Protein AF-0000000078071079 (afdb_homodimer)

Organism: Fusarium culmorum (NCBI:txid5516)

Structure (mmCIF, N/CA/C/O backbone):
data_AF-0000000078071079-model_v1
#
loop_
_entity.id
_entity.type
_entity.pdbx_description
1 polymer 'Transcription factor domain-containing protein'
#
loop_
_atom_site.group_PDB
_atom_site.id
_atom_site.type_symbol
_atom_site.label_atom_id
_atom_site.label_alt_id
_atom_site.label_comp_id
_atom_site.label_asym_id
_atom_site.label_entity_id
_atom_site.label_seq_id
_atom_site.pdbx_PDB_ins_code
_atom_site.Cartn_x
_atom_site.Cartn_y
_atom_site.Cartn_z
_atom_site.occupancy
_atom_site.B_iso_or_equiv
_atom_site.auth_seq_id
_atom_site.auth_comp_id
_atom_site.auth_asym_id
_atom_site.auth_atom_id
_atom_site.pdbx_PDB_model_num
ATOM 1 N N . MET A 1 1 ? 6.66 19.031 -15.164 1 82.81 1 MET A N 1
ATOM 2 C CA . MET A 1 1 ? 5.203 19.094 -15.18 1 82.81 1 MET A CA 1
ATOM 3 C C . MET A 1 1 ? 4.633 18.906 -13.781 1 82.81 1 MET A C 1
ATOM 5 O O . MET A 1 1 ? 3.725 19.625 -13.367 1 82.81 1 MET A O 1
ATOM 9 N N . ALA A 1 2 ? 5.121 17.953 -13 1 83.56 2 ALA A N 1
ATOM 10 C CA . ALA A 1 2 ? 4.602 17.734 -11.656 1 83.56 2 ALA A CA 1
ATOM 11 C C . ALA A 1 2 ? 4.949 18.891 -10.727 1 83.56 2 ALA A C 1
ATOM 13 O O . ALA A 1 2 ? 4.152 19.266 -9.859 1 83.56 2 ALA A O 1
ATOM 14 N N . ILE A 1 3 ? 6.102 19.422 -10.945 1 80.12 3 ILE A N 1
ATOM 15 C CA . ILE A 1 3 ? 6.473 20.594 -10.172 1 80.12 3 ILE A CA 1
ATOM 16 C C . ILE A 1 3 ? 5.527 21.75 -10.508 1 80.12 3 ILE A C 1
ATOM 18 O O . ILE A 1 3 ? 5.078 22.469 -9.609 1 80.12 3 ILE A O 1
ATOM 22 N N . LEU A 1 4 ? 5.23 21.875 -11.758 1 81.44 4 LEU A N 1
ATOM 23 C CA . LEU A 1 4 ? 4.312 22.938 -12.18 1 81.44 4 LEU A CA 1
ATOM 24 C C . LEU A 1 4 ? 2.924 22.719 -11.594 1 81.44 4 LEU A C 1
ATOM 26 O O . LEU A 1 4 ? 2.227 23.672 -11.258 1 81.44 4 LEU A O 1
ATOM 30 N N . LEU A 1 5 ? 2.525 21.5 -11.477 1 85.81 5 LEU A N 1
ATOM 31 C CA . LEU A 1 5 ? 1.228 21.156 -10.898 1 85.81 5 LEU A CA 1
ATOM 32 C C . LEU A 1 5 ? 1.121 21.672 -9.461 1 85.81 5 LEU A C 1
ATOM 34 O O . LEU A 1 5 ? 0.093 22.234 -9.078 1 85.81 5 LEU A O 1
ATOM 38 N N . VAL A 1 6 ? 2.195 21.562 -8.68 1 86 6 VAL A N 1
ATOM 39 C CA . VAL A 1 6 ? 2.174 21.922 -7.262 1 86 6 VAL A CA 1
ATOM 40 C C . VAL A 1 6 ? 2.348 23.422 -7.102 1 86 6 VAL A C 1
ATOM 42 O O . VAL A 1 6 ? 1.812 24.016 -6.168 1 86 6 VAL A O 1
ATOM 45 N N . THR A 1 7 ? 3.045 24 -8.055 1 81.62 7 THR A N 1
ATOM 46 C CA . THR A 1 7 ? 3.398 25.406 -7.883 1 81.62 7 THR A CA 1
ATOM 47 C C . THR A 1 7 ? 2.389 26.312 -8.586 1 81.62 7 THR A C 1
ATOM 49 O O . THR A 1 7 ? 2.395 27.531 -8.391 1 81.62 7 THR A O 1
ATOM 52 N N . SER A 1 8 ? 1.51 25.719 -9.375 1 77.19 8 SER A N 1
ATOM 53 C CA . SER A 1 8 ? 0.51 26.516 -10.078 1 77.19 8 SER A CA 1
ATOM 54 C C . SER A 1 8 ? -0.764 26.656 -9.25 1 77.19 8 SER A C 1
ATOM 56 O O . SER A 1 8 ? -1.028 25.844 -8.367 1 77.19 8 SER A O 1
ATOM 58 N N . PRO A 1 9 ? -1.37 27.781 -9.508 1 67.88 9 PRO A N 1
ATOM 59 C CA . PRO A 1 9 ? -2.635 27.953 -8.781 1 67.88 9 PRO A CA 1
ATOM 60 C C . PRO A 1 9 ? -3.598 26.781 -9.008 1 67.88 9 PRO A C 1
ATOM 62 O O . PRO A 1 9 ? -3.715 26.281 -10.133 1 67.88 9 PRO A O 1
ATOM 65 N N . PRO A 1 10 ? -4.043 26.297 -7.922 1 65.44 10 PRO A N 1
ATOM 66 C CA . PRO A 1 10 ? -4.848 25.078 -7.988 1 65.44 10 PRO A CA 1
ATOM 67 C C . PRO A 1 10 ? -6.184 25.281 -8.703 1 65.44 10 PRO A C 1
ATOM 69 O O . PRO A 1 10 ? -6.598 26.438 -8.914 1 65.44 10 PRO A O 1
ATOM 72 N N . ALA A 1 11 ? -6.699 24.156 -9.109 1 64.25 11 ALA A N 1
ATOM 73 C CA . ALA A 1 11 ? -8.031 24.078 -9.695 1 64.25 11 ALA A CA 1
ATOM 74 C C . ALA A 1 11 ? -9.094 24.594 -8.727 1 64.25 11 ALA A C 1
ATOM 76 O O . ALA A 1 11 ? -8.867 24.625 -7.516 1 64.25 11 ALA A O 1
ATOM 77 N N . GLU A 1 12 ? -10.016 25.219 -9.266 1 62.53 12 GLU A N 1
ATOM 78 C CA . GLU A 1 12 ? -11.148 25.703 -8.484 1 62.53 12 GLU A CA 1
ATOM 79 C C . GLU A 1 12 ? -11.891 24.562 -7.816 1 62.53 12 GLU A C 1
ATOM 81 O O . GLU A 1 12 ? -12.062 23.484 -8.414 1 62.53 12 GLU A O 1
ATOM 86 N N . VAL A 1 13 ? -11.836 24.562 -6.508 1 61.31 13 VAL A N 1
ATOM 87 C CA . VAL A 1 13 ? -12.695 23.641 -5.773 1 61.31 13 VAL A CA 1
ATOM 88 C C . VAL A 1 13 ? -14.117 24.188 -5.723 1 61.31 13 VAL A C 1
ATOM 90 O O . VAL A 1 13 ? -14.336 25.344 -5.344 1 61.31 13 VAL A O 1
ATOM 93 N N . MET A 1 14 ? -15.008 23.688 -6.574 1 54 14 MET A N 1
ATOM 94 C CA . MET A 1 14 ? -16.391 24.156 -6.539 1 54 14 MET A CA 1
ATOM 95 C C . MET A 1 14 ? -17.094 23.672 -5.273 1 54 14 MET A C 1
ATOM 97 O O . MET A 1 14 ? -17.094 22.469 -4.98 1 54 14 MET A O 1
ATOM 101 N N . GLY A 1 15 ? -17 24.469 -4.207 1 50.69 15 GLY A N 1
ATOM 102 C CA . GLY A 1 15 ? -17.797 24.234 -3.016 1 50.69 15 GLY A CA 1
ATOM 103 C C . GLY A 1 15 ? -19.266 24 -3.318 1 50.69 15 GLY A C 1
ATOM 104 O O . GLY A 1 15 ? -19.891 24.781 -4.051 1 50.69 15 GLY A O 1
ATOM 105 N N . VAL A 1 16 ? -19.828 22.922 -3.715 1 41.03 16 VAL A N 1
ATOM 106 C CA . VAL A 1 16 ? -21.281 22.828 -3.762 1 41.03 16 VAL A CA 1
ATOM 107 C C . VAL A 1 16 ? -21.859 23.219 -2.406 1 41.03 16 VAL A C 1
ATOM 109 O O . VAL A 1 16 ? -21.375 22.781 -1.362 1 41.03 16 VAL A O 1
ATOM 112 N N . SER A 1 17 ? -22.562 24.25 -2.324 1 35 17 SER A N 1
ATOM 113 C CA . SER A 1 17 ? -23.578 24.562 -1.319 1 35 17 SER A CA 1
ATOM 114 C C . SER A 1 17 ? -24.281 23.312 -0.822 1 35 17 SER A C 1
ATOM 116 O O . SER A 1 17 ? -24.656 22.453 -1.619 1 35 17 SER A O 1
ATOM 118 N N . GLY A 1 18 ? -24.562 22.828 0.481 1 35.69 18 GLY A N 1
ATOM 119 C CA . GLY A 1 18 ? -25.172 21.828 1.354 1 35.69 18 GLY A CA 1
ATOM 120 C C . GLY A 1 18 ? -24.297 20.625 1.589 1 35.69 18 GLY A C 1
ATOM 121 O O . GLY A 1 18 ? -23.516 20.594 2.553 1 35.69 18 GLY A O 1
ATOM 122 N N . MET A 1 19 ? -24.734 19.422 0.987 1 36.47 19 MET A N 1
ATOM 123 C CA . MET A 1 19 ? -24.359 18.047 1.338 1 36.47 19 MET A CA 1
ATOM 124 C C . MET A 1 19 ? -22.859 17.828 1.104 1 36.47 19 MET A C 1
ATOM 126 O O . MET A 1 19 ? -22.172 17.312 1.979 1 36.47 19 MET A O 1
ATOM 130 N N . LEU A 1 20 ? -22.328 17.203 -0.213 1 40.5 20 LEU A N 1
ATOM 131 C CA . LEU A 1 20 ? -21.422 16.188 -0.743 1 40.5 20 LEU A CA 1
ATOM 132 C C . LEU A 1 20 ? -20.016 16.75 -0.878 1 40.5 20 LEU A C 1
ATOM 134 O O . LEU A 1 20 ? -19.828 17.953 -1.001 1 40.5 20 LEU A O 1
ATOM 138 N N . ASP A 1 21 ? -18.906 15.961 -0.704 1 48.78 21 ASP A N 1
ATOM 139 C CA . ASP A 1 21 ? -17.469 16.016 -0.949 1 48.78 21 ASP A CA 1
ATOM 140 C C . ASP A 1 21 ? -17.141 16.812 -2.205 1 48.78 21 ASP A C 1
ATOM 142 O O . ASP A 1 21 ? -17.734 16.594 -3.264 1 48.78 21 ASP A O 1
ATOM 146 N N . GLY A 1 22 ? -16.922 18.172 -2.053 1 50.41 22 GLY A N 1
ATOM 147 C CA . GLY A 1 22 ? -16.562 19.031 -3.166 1 50.41 22 GLY A CA 1
ATOM 148 C C . GLY A 1 22 ? -15.859 18.281 -4.289 1 50.41 22 GLY A C 1
ATOM 149 O O . GLY A 1 22 ? -15.281 17.219 -4.07 1 50.41 22 GLY A O 1
ATOM 150 N N . VAL A 1 23 ? -16.469 18.469 -5.5 1 58.94 23 VAL A N 1
ATOM 151 C CA . VAL A 1 23 ? -15.844 17.922 -6.699 1 58.94 23 VAL A CA 1
ATOM 152 C C . VAL A 1 23 ? -14.688 18.812 -7.129 1 58.94 23 VAL A C 1
ATOM 154 O O . VAL A 1 23 ? -14.836 20.031 -7.223 1 58.94 23 VAL A O 1
ATOM 157 N N . VAL A 1 24 ? -13.539 18.312 -6.941 1 62.22 24 VAL A N 1
ATOM 158 C CA . VAL A 1 24 ? -12.367 19.031 -7.449 1 62.22 24 VAL A CA 1
ATOM 159 C C . VAL A 1 24 ? -12.312 18.906 -8.969 1 62.22 24 VAL A C 1
ATOM 161 O O . VAL A 1 24 ? -12.336 17.812 -9.516 1 62.22 24 VAL A O 1
ATOM 164 N N . LEU A 1 25 ? -12.492 20.016 -9.602 1 64.44 25 LEU A N 1
ATOM 165 C CA . LEU A 1 25 ? -12.273 20.031 -11.047 1 64.44 25 LEU A CA 1
ATOM 166 C C . LEU A 1 25 ? -10.789 20.156 -11.375 1 64.44 25 LEU A C 1
ATOM 168 O O . LEU A 1 25 ? -10.227 21.25 -11.312 1 64.44 25 LEU A O 1
ATOM 172 N N . HIS A 1 26 ? -10.258 19.062 -11.711 1 74.12 26 HIS A N 1
ATOM 173 C CA . HIS A 1 26 ? -8.82 19.047 -11.945 1 74.12 26 HIS A CA 1
ATOM 174 C C . HIS A 1 26 ? -8.477 19.734 -13.266 1 74.12 26 HIS A C 1
ATOM 176 O O . HIS A 1 26 ? -9.258 19.672 -14.219 1 74.12 26 HIS A O 1
ATOM 182 N N . THR A 1 27 ? -7.41 20.375 -13.305 1 79.88 27 THR A N 1
ATOM 183 C CA . THR A 1 27 ? -6.91 21.109 -14.469 1 79.88 27 THR A CA 1
ATOM 184 C C . THR A 1 27 ? -6.473 20.141 -15.562 1 79.88 27 THR A C 1
ATOM 186 O O . THR A 1 27 ? -6.281 18.938 -15.305 1 79.88 27 THR A O 1
ATOM 189 N N . ASP A 1 28 ? -6.348 20.656 -16.766 1 85.06 28 ASP A N 1
ATOM 190 C CA . ASP A 1 28 ? -5.828 19.875 -17.875 1 85.06 28 ASP A CA 1
ATOM 191 C C . ASP A 1 28 ? -4.387 19.438 -17.625 1 85.06 28 ASP A C 1
ATOM 193 O O . ASP A 1 28 ? -3.971 18.359 -18.047 1 85.06 28 ASP A O 1
ATOM 197 N N . LEU A 1 29 ? -3.75 20.312 -16.922 1 87.06 29 LEU A N 1
ATOM 198 C CA . LEU A 1 29 ? -2.373 19.969 -16.578 1 87.06 29 LEU A CA 1
ATOM 199 C C . LEU A 1 29 ? -2.324 18.719 -15.711 1 87.06 29 LEU A C 1
ATOM 201 O O . LEU A 1 29 ? -1.465 17.844 -15.906 1 87.06 29 LEU A O 1
ATOM 205 N N . TYR A 1 30 ? -3.211 18.625 -14.789 1 91 30 TYR A N 1
ATOM 206 C CA . TYR A 1 30 ? -3.291 17.453 -13.93 1 91 30 TYR A CA 1
ATOM 207 C C . TYR A 1 30 ? -3.594 16.203 -14.75 1 91 30 TYR A C 1
ATOM 209 O O . TYR A 1 30 ? -2.912 15.18 -14.609 1 91 30 TYR A O 1
ATOM 217 N N . LYS A 1 31 ? -4.531 16.281 -15.656 1 90.25 31 LYS A N 1
ATOM 218 C CA . LYS A 1 31 ? -4.918 15.156 -16.484 1 90.25 31 LYS A CA 1
ATOM 219 C C . LYS A 1 31 ? -3.75 14.688 -17.359 1 90.25 31 LYS A C 1
ATOM 221 O O . LYS A 1 31 ? -3.488 13.492 -17.469 1 90.25 31 LYS A O 1
ATOM 226 N N . ALA A 1 32 ? -3.125 15.617 -17.906 1 91.5 32 ALA A N 1
ATOM 227 C CA . ALA A 1 32 ? -1.984 15.312 -18.766 1 91.5 32 ALA A CA 1
ATOM 228 C C . ALA A 1 32 ? -0.853 14.672 -17.969 1 91.5 32 ALA A C 1
ATOM 230 O O . ALA A 1 32 ? -0.238 13.703 -18.422 1 91.5 32 ALA A O 1
ATOM 231 N N . THR A 1 33 ? -0.573 15.25 -16.812 1 92.38 33 THR A N 1
ATOM 232 C CA . THR A 1 33 ? 0.492 14.719 -15.977 1 92.38 33 THR A CA 1
ATOM 233 C C . THR A 1 33 ? 0.174 13.289 -15.531 1 92.38 33 THR A C 1
ATOM 235 O O . THR A 1 33 ? 1.044 12.422 -15.562 1 92.38 33 THR A O 1
ATOM 238 N N . GLU A 1 34 ? -1.092 13.062 -15.156 1 93.12 34 GLU A N 1
ATOM 239 C CA . GLU A 1 34 ? -1.524 11.727 -14.75 1 93.12 34 GLU A CA 1
ATOM 240 C C . GLU A 1 34 ? -1.346 10.719 -15.883 1 93.12 34 GLU A C 1
ATOM 242 O O . GLU A 1 34 ? -0.807 9.633 -15.672 1 93.12 34 GLU A O 1
ATOM 247 N N . ALA A 1 35 ? -1.761 11.078 -17.031 1 92.69 35 ALA A N 1
ATOM 248 C CA . ALA A 1 35 ? -1.692 10.188 -18.188 1 92.69 35 ALA A CA 1
ATOM 249 C C . ALA A 1 35 ? -0.245 9.883 -18.547 1 92.69 35 ALA A C 1
ATOM 251 O O . ALA A 1 35 ? 0.118 8.727 -18.766 1 92.69 35 ALA A O 1
ATOM 252 N N . LEU A 1 36 ? 0.546 10.898 -18.625 1 92.38 36 LEU A N 1
ATOM 253 C CA . LEU A 1 36 ? 1.944 10.719 -19 1 92.38 36 LEU A CA 1
ATOM 254 C C . LEU A 1 36 ? 2.688 9.891 -17.953 1 92.38 36 LEU A C 1
ATOM 256 O O . LEU A 1 36 ? 3.477 9.008 -18.312 1 92.38 36 LEU A O 1
ATOM 260 N N . PHE A 1 37 ? 2.422 10.203 -16.719 1 94.62 37 PHE A N 1
ATOM 261 C CA . PHE A 1 37 ? 3.084 9.445 -15.672 1 94.62 37 PHE A CA 1
ATOM 262 C C . PHE A 1 37 ? 2.742 7.965 -15.766 1 94.62 37 PHE A C 1
ATOM 264 O O . PHE A 1 37 ? 3.615 7.109 -15.609 1 94.62 37 PHE A O 1
ATOM 271 N N . ALA A 1 38 ? 1.442 7.676 -15.93 1 93.19 38 ALA A N 1
ATOM 272 C CA . ALA A 1 38 ? 0.991 6.289 -16.016 1 93.19 38 ALA A CA 1
ATOM 273 C C . ALA A 1 38 ? 1.723 5.539 -17.125 1 93.19 38 ALA A C 1
ATOM 275 O O . ALA A 1 38 ? 2.184 4.414 -16.922 1 93.19 38 ALA A O 1
ATOM 276 N N . VAL A 1 39 ? 1.937 6.129 -18.234 1 89.44 39 VAL A N 1
ATOM 277 C CA . VAL A 1 39 ? 2.576 5.496 -19.391 1 89.44 39 VAL A CA 1
ATOM 278 C C . VAL A 1 39 ? 4.07 5.336 -19.125 1 89.44 39 VAL A C 1
ATOM 280 O O . VAL A 1 39 ? 4.641 4.266 -19.344 1 89.44 39 VAL A O 1
ATOM 283 N N . VAL A 1 40 ? 4.672 6.355 -18.594 1 90.25 40 VAL A N 1
ATOM 284 C CA . VAL A 1 40 ? 6.113 6.332 -18.359 1 90.25 40 VAL A CA 1
ATOM 285 C C . VAL A 1 40 ? 6.441 5.32 -17.266 1 90.25 40 VAL A C 1
ATOM 287 O O . VAL A 1 40 ? 7.395 4.551 -17.391 1 90.25 40 VAL A O 1
ATOM 290 N N . SER A 1 41 ? 5.629 5.355 -16.203 1 90.12 41 SER A N 1
ATOM 291 C CA . SER A 1 41 ? 5.891 4.457 -15.086 1 90.12 41 SER A CA 1
ATOM 292 C C . SER A 1 41 ? 5.684 3 -15.484 1 90.12 41 SER A C 1
ATOM 294 O O . SER A 1 41 ? 6.344 2.105 -14.953 1 90.12 41 SER A O 1
ATOM 296 N N . GLY A 1 42 ? 4.773 2.723 -16.375 1 85.12 42 GLY A N 1
ATOM 297 C CA . GLY A 1 42 ? 4.508 1.368 -16.828 1 85.12 42 GLY A CA 1
ATOM 298 C C . GLY A 1 42 ? 5.598 0.812 -17.719 1 85.12 42 GLY A C 1
ATOM 299 O O . GLY A 1 42 ? 5.703 -0.403 -17.891 1 85.12 42 GLY A O 1
ATOM 300 N N . HIS A 1 43 ? 6.469 1.701 -18.203 1 83.81 43 HIS A N 1
ATOM 301 C CA . HIS A 1 43 ? 7.477 1.276 -19.172 1 83.81 43 HIS A CA 1
ATOM 302 C C . HIS A 1 43 ? 8.875 1.359 -18.578 1 83.81 43 HIS A C 1
ATOM 304 O O . HIS A 1 43 ? 9.867 1.108 -19.266 1 83.81 43 HIS A O 1
ATOM 310 N N . ASN A 1 44 ? 8.945 1.761 -17.375 1 83.94 44 ASN A N 1
ATOM 311 C CA . ASN A 1 44 ? 10.242 1.908 -16.734 1 83.94 44 ASN A CA 1
ATOM 312 C C . ASN A 1 44 ? 10.289 1.197 -15.391 1 83.94 44 ASN A C 1
ATOM 314 O O . ASN A 1 44 ? 9.258 1.028 -14.742 1 83.94 44 ASN A O 1
ATOM 318 N N . LYS A 1 45 ? 11.453 0.791 -15.086 1 84.69 45 LYS A N 1
ATOM 319 C CA . LYS A 1 45 ? 11.656 0.287 -13.734 1 84.69 45 LYS A CA 1
ATOM 320 C C . LYS A 1 45 ? 11.539 1.41 -12.711 1 84.69 45 LYS A C 1
ATOM 322 O O . LYS A 1 45 ? 11.805 2.572 -13.023 1 84.69 45 LYS A O 1
ATOM 327 N N . ALA A 1 46 ? 11.164 1.007 -11.57 1 88.62 46 ALA A N 1
ATOM 328 C CA . ALA A 1 46 ? 11.062 1.963 -10.469 1 88.62 46 ALA A CA 1
ATOM 329 C C . ALA A 1 46 ? 12.391 2.686 -10.25 1 88.62 46 ALA A C 1
ATOM 331 O O . ALA A 1 46 ? 13.453 2.055 -10.219 1 88.62 46 ALA A O 1
ATOM 332 N N . HIS A 1 47 ? 12.375 3.934 -10.195 1 90.25 47 HIS A N 1
ATOM 333 C CA . HIS A 1 47 ? 13.555 4.738 -9.883 1 90.25 47 HIS A CA 1
ATOM 334 C C . HIS A 1 47 ? 13.164 6.027 -9.172 1 90.25 47 HIS A C 1
ATOM 336 O O . HIS A 1 47 ? 11.984 6.371 -9.102 1 90.25 47 HIS A O 1
ATOM 342 N N . THR A 1 48 ? 14.086 6.75 -8.734 1 90.12 48 THR A N 1
ATOM 343 C CA . THR A 1 48 ? 13.898 7.871 -7.82 1 90.12 48 THR A CA 1
ATOM 344 C C . THR A 1 48 ? 13.039 8.953 -8.469 1 90.12 48 THR A C 1
ATOM 346 O O . THR A 1 48 ? 12.125 9.492 -7.84 1 90.12 48 THR A O 1
ATOM 349 N N . HIS A 1 49 ? 13.273 9.266 -9.688 1 91.25 49 HIS A N 1
ATOM 350 C CA . HIS A 1 49 ? 12.547 10.344 -10.344 1 91.25 49 HIS A CA 1
ATOM 351 C C . HIS A 1 49 ? 11.07 10.016 -10.484 1 91.25 49 HIS A C 1
ATOM 353 O O . HIS A 1 49 ? 10.211 10.898 -10.375 1 91.25 49 HIS A O 1
ATOM 359 N N . LEU A 1 50 ? 10.758 8.773 -10.734 1 93.94 50 LEU A N 1
ATOM 360 C CA . LEU A 1 50 ? 9.359 8.352 -10.82 1 93.94 50 LEU A CA 1
ATOM 361 C C . LEU A 1 50 ? 8.672 8.461 -9.469 1 93.94 50 LEU A C 1
ATOM 363 O O . LEU A 1 50 ? 7.535 8.938 -9.375 1 93.94 50 LEU A O 1
ATOM 367 N N . VAL A 1 51 ? 9.383 8.078 -8.43 1 94.69 51 VAL A N 1
ATOM 368 C CA . VAL A 1 51 ? 8.836 8.148 -7.078 1 94.69 51 VAL A CA 1
ATOM 369 C C . VAL A 1 51 ? 8.539 9.594 -6.711 1 94.69 51 VAL A C 1
ATOM 371 O O . VAL A 1 51 ? 7.449 9.914 -6.223 1 94.69 51 VAL A O 1
ATOM 374 N N . GLN A 1 52 ? 9.5 10.445 -7.012 1 93.56 52 GLN A N 1
ATOM 375 C CA . GLN A 1 52 ? 9.352 11.852 -6.676 1 93.56 52 GLN A CA 1
ATOM 376 C C . GLN A 1 52 ? 8.203 12.492 -7.461 1 93.56 52 GLN A C 1
ATOM 378 O O . GLN A 1 52 ? 7.441 13.289 -6.918 1 93.56 52 GLN A O 1
ATOM 383 N N . THR A 1 53 ? 8.125 12.109 -8.672 1 95.75 53 THR A N 1
ATOM 384 C CA . THR A 1 53 ? 7.047 12.633 -9.492 1 95.75 53 THR A CA 1
ATOM 385 C C . THR A 1 53 ? 5.688 12.219 -8.938 1 95.75 53 THR A C 1
ATOM 387 O O . THR A 1 53 ? 4.781 13.039 -8.82 1 95.75 53 THR A O 1
ATOM 390 N N . GLN A 1 54 ? 5.543 10.945 -8.641 1 96.56 54 GLN A N 1
ATOM 391 C CA . GLN A 1 54 ? 4.281 10.469 -8.086 1 96.56 54 GLN A CA 1
ATOM 392 C C . GLN A 1 54 ? 3.994 11.117 -6.738 1 96.56 54 GLN A C 1
ATOM 394 O O . GLN A 1 54 ? 2.838 11.398 -6.41 1 96.56 54 GLN A O 1
ATOM 399 N N . GLY A 1 55 ? 5.027 11.352 -5.941 1 96.56 55 GLY A N 1
ATOM 400 C CA . GLY A 1 55 ? 4.875 12.086 -4.695 1 96.56 55 GLY A CA 1
ATOM 401 C C . GLY A 1 55 ? 4.328 13.484 -4.895 1 96.56 55 GLY A C 1
ATOM 402 O O . GLY A 1 55 ? 3.484 13.945 -4.121 1 96.56 55 GLY A O 1
ATOM 403 N N . LEU A 1 56 ? 4.812 14.102 -5.926 1 95.5 56 LEU A N 1
ATOM 404 C CA . LEU A 1 56 ? 4.348 15.453 -6.23 1 95.5 56 LEU A CA 1
ATOM 405 C C . LEU A 1 56 ? 2.887 15.438 -6.672 1 95.5 56 LEU A C 1
ATOM 407 O O . LEU A 1 56 ? 2.119 16.344 -6.328 1 95.5 56 LEU A O 1
ATOM 411 N N . ILE A 1 57 ? 2.479 14.453 -7.43 1 95.19 57 ILE A N 1
ATOM 412 C CA . ILE A 1 57 ? 1.082 14.32 -7.828 1 95.19 57 ILE A CA 1
ATOM 413 C C . ILE A 1 57 ? 0.206 14.133 -6.594 1 95.19 57 ILE A C 1
ATOM 415 O O . ILE A 1 57 ? -0.842 14.766 -6.465 1 95.19 57 ILE A O 1
ATOM 419 N N . ALA A 1 58 ? 0.676 13.273 -5.703 1 96 58 ALA A N 1
ATOM 420 C CA . ALA A 1 58 ? -0.058 13.055 -4.461 1 96 58 ALA A CA 1
ATOM 421 C C . ALA A 1 58 ? -0.174 14.344 -3.656 1 96 58 ALA A C 1
ATOM 423 O O . ALA A 1 58 ? -1.221 14.625 -3.068 1 96 58 ALA A O 1
ATOM 424 N N . LEU A 1 59 ? 0.926 15.094 -3.615 1 95 59 LEU A N 1
ATOM 425 C CA . LEU A 1 59 ? 0.916 16.375 -2.898 1 95 59 LEU A CA 1
ATOM 426 C C . LEU A 1 59 ? -0.105 17.328 -3.504 1 95 59 LEU A C 1
ATOM 428 O O . LEU A 1 59 ? -0.832 18 -2.775 1 95 59 LEU A O 1
ATOM 432 N N . TYR A 1 60 ? -0.125 17.375 -4.766 1 92.5 60 TYR A N 1
ATOM 433 C CA . TYR A 1 60 ? -1.116 18.203 -5.441 1 92.5 60 TYR A CA 1
ATOM 434 C C . TYR A 1 60 ? -2.531 17.781 -5.066 1 92.5 60 TYR A C 1
ATOM 436 O O . TYR A 1 60 ? -3.383 18.625 -4.777 1 92.5 60 TYR A O 1
ATOM 444 N N . GLU A 1 61 ? -2.777 16.516 -5.164 1 92.06 61 GLU A N 1
ATOM 445 C CA . GLU A 1 61 ? -4.09 15.984 -4.809 1 92.06 61 GLU A CA 1
ATOM 446 C C . GLU A 1 61 ? -4.469 16.344 -3.379 1 92.06 61 GLU A C 1
ATOM 448 O O . GLU A 1 61 ? -5.59 16.797 -3.119 1 92.06 61 GLU A O 1
ATOM 453 N N . PHE A 1 62 ? -3.543 16.219 -2.492 1 92.88 62 PHE A N 1
ATOM 454 C CA . PHE A 1 62 ? -3.771 16.625 -1.107 1 92.88 62 PHE A CA 1
ATOM 455 C C . PHE A 1 62 ? -4.086 18.109 -1.017 1 92.88 62 PHE A C 1
ATOM 457 O O . PHE A 1 62 ? -5.023 18.516 -0.322 1 92.88 62 PHE A O 1
ATOM 464 N N . GLY A 1 63 ? -3.256 18.828 -1.721 1 90.56 63 GLY A N 1
ATOM 465 C CA . GLY A 1 63 ? -3.393 20.281 -1.683 1 90.56 63 GLY A CA 1
ATOM 466 C C . GLY A 1 63 ? -4.738 20.766 -2.191 1 90.56 63 GLY A C 1
ATOM 467 O O . GLY A 1 63 ? -5.18 21.859 -1.845 1 90.56 63 GLY A O 1
ATOM 468 N N . THR A 1 64 ? -5.387 19.984 -2.98 1 88.44 64 THR A N 1
ATOM 469 C CA . THR A 1 64 ? -6.68 20.375 -3.535 1 88.44 64 THR A CA 1
ATOM 470 C C . THR A 1 64 ? -7.82 19.812 -2.695 1 88.44 64 THR A C 1
ATOM 472 O O . THR A 1 64 ? -8.992 20.078 -2.977 1 88.44 64 THR A O 1
ATOM 475 N N . GLY A 1 65 ? -7.488 19 -1.686 1 87.69 65 GLY A N 1
ATOM 476 C CA . GLY A 1 65 ? -8.5 18.453 -0.802 1 87.69 65 GLY A CA 1
ATOM 477 C C . GLY A 1 65 ? -8.961 17.062 -1.217 1 87.69 65 GLY A C 1
ATOM 478 O O . GLY A 1 65 ? -9.891 16.5 -0.623 1 87.69 65 GLY A O 1
ATOM 479 N N . SER A 1 66 ? -8.398 16.5 -2.271 1 88.81 66 SER A N 1
ATOM 480 C CA . SER A 1 66 ? -8.711 15.141 -2.686 1 88.81 66 SER A CA 1
ATOM 481 C C . SER A 1 66 ? -7.902 14.125 -1.88 1 88.81 66 SER A C 1
ATOM 483 O O . SER A 1 66 ? -7.062 13.414 -2.432 1 88.81 66 SER A O 1
ATOM 485 N N . PHE A 1 67 ? -8.266 14 -0.632 1 90.25 67 PHE A N 1
ATOM 486 C CA . PHE A 1 67 ? -7.453 13.25 0.321 1 90.25 67 PHE A CA 1
ATOM 487 C C . PHE A 1 67 ? -7.449 11.766 -0.019 1 90.25 67 PHE A C 1
ATOM 489 O O . PHE A 1 67 ? -6.418 11.102 0.084 1 90.25 67 PHE A O 1
ATOM 496 N N . GLU A 1 68 ? -8.57 11.211 -0.417 1 89.69 68 GLU A N 1
ATOM 497 C CA . GLU A 1 68 ? -8.648 9.789 -0.759 1 89.69 68 GLU A CA 1
ATOM 498 C C . GLU A 1 68 ? -7.781 9.469 -1.973 1 89.69 68 GLU A C 1
ATOM 500 O O . GLU A 1 68 ? -7.059 8.477 -1.977 1 89.69 68 GLU A O 1
ATOM 505 N N . GLN A 1 69 ? -7.879 10.32 -2.941 1 91.75 69 GLN A N 1
ATOM 506 C CA . GLN A 1 69 ? -7.047 10.133 -4.125 1 91.75 69 GLN A CA 1
ATOM 507 C C . GLN A 1 69 ? -5.566 10.258 -3.783 1 91.75 69 GLN A C 1
ATOM 509 O O . GLN A 1 69 ? -4.742 9.5 -4.301 1 91.75 69 GLN A O 1
ATOM 514 N N . ALA A 1 70 ? -5.27 11.273 -2.957 1 94 70 ALA A N 1
ATOM 515 C CA . ALA A 1 70 ? -3.889 11.43 -2.508 1 94 70 ALA A CA 1
ATOM 516 C C . ALA A 1 70 ? -3.395 10.164 -1.81 1 94 70 ALA A C 1
ATOM 518 O O . ALA A 1 70 ? -2.238 9.773 -1.977 1 94 70 ALA A O 1
ATOM 519 N N . HIS A 1 71 ? -4.277 9.531 -1.042 1 94.62 71 HIS A N 1
ATOM 520 C CA . HIS A 1 71 ? -3.936 8.312 -0.326 1 94.62 71 HIS A CA 1
ATOM 521 C C . HIS A 1 71 ? -3.582 7.184 -1.295 1 94.62 71 HIS A C 1
ATOM 523 O O . HIS A 1 71 ? -2.58 6.492 -1.109 1 94.62 71 HIS A O 1
ATOM 529 N N . ILE A 1 72 ? -4.363 7.016 -2.293 1 94.56 72 ILE A N 1
ATOM 530 C CA . ILE A 1 72 ? -4.145 5.969 -3.285 1 94.56 72 ILE A CA 1
ATOM 531 C C . ILE A 1 72 ? -2.832 6.223 -4.023 1 94.56 72 ILE A C 1
ATOM 533 O O . ILE A 1 72 ? -2.008 5.316 -4.164 1 94.56 72 ILE A O 1
ATOM 537 N N . THR A 1 73 ? -2.648 7.434 -4.492 1 95.88 73 THR A N 1
ATOM 538 C CA . THR A 1 73 ? -1.46 7.812 -5.246 1 95.88 73 THR A CA 1
ATOM 539 C C . THR A 1 73 ? -0.206 7.668 -4.391 1 95.88 73 THR A C 1
ATOM 541 O O . THR A 1 73 ? 0.811 7.145 -4.852 1 95.88 73 THR A O 1
ATOM 544 N N . LEU A 1 74 ? -0.31 8.109 -3.166 1 97.5 74 LEU A N 1
ATOM 545 C CA . LEU A 1 74 ? 0.843 8.023 -2.275 1 97.5 74 LEU A CA 1
ATOM 546 C C . LEU A 1 74 ? 1.183 6.57 -1.967 1 97.5 74 LEU A C 1
ATOM 548 O O . LEU A 1 74 ? 2.357 6.215 -1.848 1 97.5 74 LEU A O 1
ATOM 552 N N . THR A 1 75 ? 0.151 5.75 -1.78 1 96.12 75 THR A N 1
ATOM 553 C CA . THR A 1 75 ? 0.363 4.328 -1.543 1 96.12 75 THR A CA 1
ATOM 554 C C . THR A 1 75 ? 1.192 3.709 -2.664 1 96.12 75 THR A C 1
ATOM 556 O O . THR A 1 75 ? 2.135 2.961 -2.406 1 96.12 75 THR A O 1
ATOM 559 N N . SER A 1 76 ? 0.841 4.047 -3.832 1 95.5 76 SER A N 1
ATOM 560 C CA . SER A 1 76 ? 1.578 3.551 -4.988 1 95.5 76 SER A CA 1
ATOM 561 C C . SER A 1 76 ? 2.998 4.105 -5.02 1 95.5 76 SER A C 1
ATOM 563 O O . SER A 1 76 ? 3.941 3.389 -5.363 1 95.5 76 SER A O 1
ATOM 565 N N . ALA A 1 77 ? 3.174 5.344 -4.707 1 96.75 77 ALA A N 1
ATOM 566 C CA . ALA A 1 77 ? 4.5 5.957 -4.664 1 96.75 77 ALA A CA 1
ATOM 567 C C . ALA A 1 77 ? 5.395 5.254 -3.648 1 96.75 77 ALA A C 1
ATOM 569 O O . ALA A 1 77 ? 6.57 4.996 -3.924 1 96.75 77 ALA A O 1
ATOM 570 N N . ILE A 1 78 ? 4.832 4.973 -2.514 1 95.56 78 ILE A N 1
ATOM 571 C CA . ILE A 1 78 ? 5.586 4.328 -1.443 1 95.56 78 ILE A CA 1
ATOM 572 C C . ILE A 1 78 ? 5.945 2.9 -1.852 1 95.56 78 ILE A C 1
ATOM 574 O O . ILE A 1 78 ? 7.051 2.43 -1.574 1 95.56 78 ILE A O 1
ATOM 578 N N . ALA A 1 79 ? 5.035 2.229 -2.514 1 93.56 79 ALA A N 1
ATOM 579 C CA . ALA A 1 79 ? 5.348 0.9 -3.031 1 93.56 79 ALA A CA 1
ATOM 580 C C . ALA A 1 79 ? 6.516 0.955 -4.012 1 93.56 79 ALA A C 1
ATOM 582 O O . ALA A 1 79 ? 7.395 0.092 -3.984 1 93.56 79 ALA A O 1
ATOM 583 N N . MET A 1 80 ? 6.48 1.938 -4.875 1 93.44 80 MET A N 1
ATOM 584 C CA . MET A 1 80 ? 7.574 2.117 -5.828 1 93.44 80 MET A CA 1
ATOM 585 C C . MET A 1 80 ? 8.875 2.443 -5.109 1 93.44 80 MET A C 1
ATOM 587 O O . MET A 1 80 ? 9.938 1.935 -5.473 1 93.44 80 MET A O 1
ATOM 591 N N . ALA A 1 81 ? 8.797 3.279 -4.113 1 92.81 81 ALA A N 1
ATOM 592 C CA . ALA A 1 81 ? 9.977 3.664 -3.342 1 92.81 81 ALA A CA 1
ATOM 593 C C . ALA A 1 81 ? 10.648 2.441 -2.727 1 92.81 81 ALA A C 1
ATOM 595 O O . ALA A 1 81 ? 11.883 2.383 -2.639 1 92.81 81 ALA A O 1
ATOM 596 N N . ASN A 1 82 ? 9.898 1.519 -2.336 1 87.44 82 ASN A N 1
ATOM 597 C CA . ASN A 1 82 ? 10.414 0.305 -1.714 1 87.44 82 ASN A CA 1
ATOM 598 C C . ASN A 1 82 ? 11.203 -0.54 -2.707 1 87.44 82 ASN A C 1
ATOM 600 O O . ASN A 1 82 ? 12 -1.396 -2.309 1 87.44 82 ASN A O 1
ATOM 604 N N . LEU A 1 83 ? 10.992 -0.303 -3.959 1 85.25 83 LEU A N 1
ATOM 605 C CA . LEU A 1 83 ? 11.648 -1.095 -4.992 1 85.25 83 LEU A CA 1
ATOM 606 C C . LEU A 1 83 ? 12.922 -0.406 -5.473 1 85.25 83 LEU A C 1
ATOM 608 O O . LEU A 1 83 ? 13.734 -1.013 -6.172 1 85.25 83 LEU A O 1
ATOM 612 N N . VAL A 1 84 ? 13.016 0.881 -5.125 1 84.94 84 VAL A N 1
ATOM 613 C CA . VAL A 1 84 ? 14.164 1.641 -5.609 1 84.94 84 VAL A CA 1
ATOM 614 C C . VAL A 1 84 ? 15.406 1.275 -4.801 1 84.94 84 VAL A C 1
ATOM 616 O O . VAL A 1 84 ? 15.406 1.381 -3.57 1 84.94 84 VAL A O 1
ATOM 619 N N . LYS A 1 85 ? 16.422 0.672 -5.539 1 67.88 85 LYS A N 1
ATOM 620 C CA . LYS A 1 85 ? 17.703 0.343 -4.922 1 67.88 85 LYS A CA 1
ATOM 621 C C . LYS A 1 85 ? 18.812 1.251 -5.438 1 67.88 85 LYS A C 1
ATOM 623 O O . LYS A 1 85 ? 19.375 1.006 -6.508 1 67.88 85 LYS A O 1
ATOM 628 N N . ASP A 1 86 ? 18.672 2.439 -5.234 1 63.28 86 ASP A N 1
ATOM 629 C CA . ASP A 1 86 ? 19.703 3.344 -5.75 1 63.28 86 ASP A CA 1
ATOM 630 C C . ASP A 1 86 ? 20.812 3.543 -4.73 1 63.28 86 ASP A C 1
ATOM 632 O O . ASP A 1 86 ? 20.594 4.098 -3.652 1 63.28 86 ASP A O 1
ATOM 636 N N . TYR A 1 87 ? 21.922 2.854 -4.969 1 55.94 87 TYR A N 1
ATOM 637 C CA . TYR A 1 87 ? 23.094 2.92 -4.117 1 55.94 87 TYR A CA 1
ATOM 638 C C . TYR A 1 87 ? 23.891 4.199 -4.375 1 55.94 87 TYR A C 1
ATOM 640 O O . TYR A 1 87 ? 24.812 4.527 -3.627 1 55.94 87 TYR A O 1
ATOM 648 N N . THR A 1 88 ? 23.578 4.906 -5.395 1 55.38 88 THR A N 1
ATOM 649 C CA . THR A 1 88 ? 24.469 5.996 -5.773 1 55.38 88 THR A CA 1
ATOM 650 C C . THR A 1 88 ? 23.938 7.332 -5.258 1 55.38 88 THR A C 1
ATOM 652 O O . THR A 1 88 ? 24.625 8.352 -5.332 1 55.38 88 THR A O 1
ATOM 655 N N . VAL A 1 89 ? 22.828 7.258 -4.641 1 60.06 89 VAL A N 1
ATOM 656 C CA . VAL A 1 89 ? 22.25 8.586 -4.453 1 60.06 89 VAL A CA 1
ATOM 657 C C . VAL A 1 89 ? 22.719 9.172 -3.127 1 60.06 89 VAL A C 1
ATOM 659 O O . VAL A 1 89 ? 23.141 8.438 -2.229 1 60.06 89 VAL A O 1
ATOM 662 N N . ASP A 1 90 ? 22.922 10.469 -3.111 1 74.38 90 ASP A N 1
ATOM 663 C CA . ASP A 1 90 ? 23.062 11.359 -1.961 1 74.38 90 ASP A CA 1
ATOM 664 C C . ASP A 1 90 ? 22.094 10.953 -0.843 1 74.38 90 ASP A C 1
ATOM 666 O O . ASP A 1 90 ? 20.875 11.008 -1.017 1 74.38 90 ASP A O 1
ATOM 670 N N . LEU A 1 91 ? 22.734 10.367 0.166 1 80.06 91 LEU A N 1
ATOM 671 C CA . LEU A 1 91 ? 21.969 9.883 1.311 1 80.06 91 LEU A CA 1
ATOM 672 C C . LEU A 1 91 ? 21 10.953 1.814 1 80.06 91 LEU A C 1
ATOM 674 O O . LEU A 1 91 ? 19.875 10.648 2.191 1 80.06 91 LEU A O 1
ATOM 678 N N . GLU A 1 92 ? 21.484 12.172 1.82 1 82.31 92 GLU A N 1
ATOM 679 C CA . GLU A 1 92 ? 20.641 13.273 2.275 1 82.31 92 GLU A CA 1
ATOM 680 C C . GLU A 1 92 ? 19.422 13.43 1.386 1 82.31 92 GLU A C 1
ATOM 682 O O . GLU A 1 92 ? 18.297 13.609 1.882 1 82.31 92 GLU A O 1
ATOM 687 N N . ALA A 1 93 ? 19.688 13.398 0.154 1 84.44 93 ALA A N 1
ATOM 688 C CA . ALA A 1 93 ? 18.594 13.539 -0.794 1 84.44 93 ALA A CA 1
ATOM 689 C C . ALA A 1 93 ? 17.594 12.391 -0.653 1 84.44 93 ALA A C 1
ATOM 691 O O . ALA A 1 93 ? 16.375 12.602 -0.682 1 84.44 93 ALA A O 1
ATOM 692 N N . LYS A 1 94 ? 18.109 11.219 -0.46 1 87.81 94 LYS A N 1
ATOM 693 C CA . LYS A 1 94 ? 17.281 10.031 -0.308 1 87.81 94 LYS A CA 1
ATOM 694 C C . LYS A 1 94 ? 16.422 10.125 0.948 1 87.81 94 LYS A C 1
ATOM 696 O O . LYS A 1 94 ? 15.211 9.891 0.897 1 87.81 94 LYS A O 1
ATOM 701 N N . LEU A 1 95 ? 17.062 10.523 1.967 1 88.25 95 LEU A N 1
ATOM 702 C CA . LEU A 1 95 ? 16.344 10.648 3.234 1 88.25 95 LEU A CA 1
ATOM 703 C C . LEU A 1 95 ? 15.289 11.742 3.16 1 88.25 95 LEU A C 1
ATOM 705 O O . LEU A 1 95 ? 14.188 11.578 3.688 1 88.25 95 LEU A O 1
ATOM 709 N N . THR A 1 96 ? 15.617 12.781 2.488 1 88.5 96 THR A N 1
ATOM 710 C CA . THR A 1 96 ? 14.711 13.914 2.398 1 88.5 96 THR A CA 1
ATOM 711 C C . THR A 1 96 ? 13.414 13.516 1.695 1 88.5 96 THR A C 1
ATOM 713 O O . THR A 1 96 ? 12.32 13.742 2.221 1 88.5 96 THR A O 1
ATOM 716 N N . TRP A 1 97 ? 13.562 12.961 0.58 1 91.62 97 TRP A N 1
ATOM 717 C CA . TRP A 1 97 ? 12.328 12.688 -0.145 1 91.62 97 TRP A CA 1
ATOM 718 C C . TRP A 1 97 ? 11.57 11.523 0.493 1 91.62 97 TRP A C 1
ATOM 720 O O . TRP A 1 97 ? 10.336 11.484 0.453 1 91.62 97 TRP A O 1
ATOM 730 N N . LYS A 1 98 ? 12.211 10.547 1.055 1 93.62 98 LYS A N 1
ATOM 731 C CA . LYS A 1 98 ? 11.516 9.484 1.764 1 93.62 98 LYS A CA 1
ATOM 732 C C . LYS A 1 98 ? 10.742 10.031 2.961 1 93.62 98 LYS A C 1
ATOM 734 O O . LYS A 1 98 ? 9.586 9.664 3.182 1 93.62 98 LYS A O 1
ATOM 739 N N . LEU A 1 99 ? 11.375 10.922 3.672 1 93.44 99 LEU A N 1
ATOM 740 C CA . LEU A 1 99 ? 10.719 11.539 4.816 1 93.44 99 LEU A CA 1
ATOM 741 C C . LEU A 1 99 ? 9.547 12.406 4.367 1 93.44 99 LEU A C 1
ATOM 743 O O . LEU A 1 99 ? 8.523 12.484 5.059 1 93.44 99 LEU A O 1
ATOM 747 N N . CYS A 1 100 ? 9.703 13.031 3.277 1 94.69 100 CYS A N 1
ATOM 748 C CA . CYS A 1 100 ? 8.609 13.828 2.736 1 94.69 100 CYS A CA 1
ATOM 749 C C . CYS A 1 100 ? 7.398 12.953 2.418 1 94.69 100 CYS A C 1
ATOM 751 O O . CYS A 1 100 ? 6.262 13.344 2.676 1 94.69 100 CYS A O 1
ATOM 753 N N . LEU A 1 101 ? 7.633 11.766 1.89 1 97.19 101 LEU A N 1
ATOM 754 C CA . LEU A 1 101 ? 6.543 10.836 1.613 1 97.19 101 LEU A CA 1
ATOM 755 C C . LEU A 1 101 ? 5.836 10.43 2.902 1 97.19 101 LEU A C 1
ATOM 757 O O . LEU A 1 101 ? 4.602 10.414 2.959 1 97.19 101 LEU A O 1
ATOM 761 N N . ILE A 1 102 ? 6.586 10.18 3.889 1 96.62 102 ILE A N 1
ATOM 762 C CA . ILE A 1 102 ? 6.016 9.734 5.156 1 96.62 102 ILE A CA 1
ATOM 763 C C . ILE A 1 102 ? 5.262 10.891 5.812 1 96.62 102 ILE A C 1
ATOM 765 O O . ILE A 1 102 ? 4.219 10.688 6.441 1 96.62 102 ILE A O 1
ATOM 769 N N . THR A 1 103 ? 5.801 12.07 5.691 1 95.94 103 THR A N 1
ATOM 770 C CA . THR A 1 103 ? 5.109 13.242 6.211 1 95.94 103 THR A CA 1
ATOM 771 C C . THR A 1 103 ? 3.732 13.391 5.566 1 95.94 103 THR A C 1
ATOM 773 O O . THR A 1 103 ? 2.738 13.609 6.262 1 95.94 103 THR A O 1
ATOM 776 N N . LEU A 1 104 ? 3.711 13.289 4.273 1 97.19 104 LEU A N 1
ATOM 777 C CA . LEU A 1 104 ? 2.445 13.391 3.557 1 97.19 104 LEU A CA 1
ATOM 778 C C . LEU A 1 104 ? 1.479 12.305 4.004 1 97.19 104 LEU A C 1
ATOM 780 O O . LEU A 1 104 ? 0.272 12.539 4.105 1 97.19 104 LEU A O 1
ATOM 784 N N . ASP A 1 105 ? 2.006 11.141 4.266 1 97 105 ASP A N 1
ATOM 785 C CA . ASP A 1 105 ? 1.201 10.031 4.77 1 97 105 ASP A CA 1
ATOM 786 C C . ASP A 1 105 ? 0.518 10.398 6.086 1 97 105 ASP A C 1
ATOM 788 O O . ASP A 1 105 ? -0.667 10.117 6.277 1 97 105 ASP A O 1
ATOM 792 N N . ARG A 1 106 ? 1.251 11.008 6.973 1 95.38 106 ARG A N 1
ATOM 793 C CA . ARG A 1 106 ? 0.686 11.43 8.25 1 95.38 106 ARG A CA 1
ATOM 794 C C . ARG A 1 106 ? -0.423 12.461 8.047 1 95.38 106 ARG A C 1
ATOM 796 O O . ARG A 1 106 ? -1.479 12.375 8.68 1 95.38 106 ARG A O 1
ATOM 803 N N . MET A 1 107 ? -0.157 13.359 7.199 1 95.19 107 MET A N 1
ATOM 804 C CA . MET A 1 107 ? -1.122 14.43 6.965 1 95.19 107 MET A CA 1
ATOM 805 C C . MET A 1 107 ? -2.4 13.883 6.336 1 95.19 107 MET A C 1
ATOM 807 O O . MET A 1 107 ? -3.504 14.266 6.73 1 95.19 107 MET A O 1
ATOM 811 N N . ILE A 1 108 ? -2.264 13.008 5.422 1 94.81 108 ILE A N 1
ATOM 812 C CA . ILE A 1 108 ? -3.418 12.383 4.777 1 94.81 108 ILE A CA 1
ATOM 813 C C . ILE A 1 108 ? -4.238 11.625 5.816 1 94.81 108 ILE A C 1
ATOM 815 O O . ILE A 1 108 ? -5.465 11.758 5.867 1 94.81 108 ILE A O 1
ATOM 819 N N . THR A 1 109 ? -3.59 10.867 6.605 1 91.56 109 THR A N 1
ATOM 820 C CA . THR A 1 109 ? -4.273 10.086 7.633 1 91.56 109 THR A CA 1
ATOM 821 C C . THR A 1 109 ? -5.016 11 8.602 1 91.56 109 THR A C 1
ATOM 823 O O . THR A 1 109 ? -6.168 10.742 8.953 1 91.56 109 THR A O 1
ATOM 826 N N . MET A 1 110 ? -4.43 12.055 8.945 1 90.88 110 MET A N 1
ATOM 827 C CA . MET A 1 110 ? -5.047 12.992 9.875 1 90.88 110 MET A CA 1
ATOM 828 C C . MET A 1 110 ? -6.246 13.688 9.242 1 90.88 110 MET A C 1
ATOM 830 O O . MET A 1 110 ? -7.238 13.969 9.914 1 90.88 110 MET A O 1
ATOM 834 N N . SER A 1 111 ? -6.207 13.93 8 1 88.19 111 SER A N 1
ATOM 835 C CA . SER A 1 111 ? -7.242 14.688 7.309 1 88.19 111 SER A CA 1
ATOM 836 C C . SER A 1 111 ? -8.602 14 7.418 1 88.19 111 SER A C 1
ATOM 838 O O . SER A 1 111 ? -9.641 14.656 7.324 1 88.19 111 SER A O 1
ATOM 840 N N . THR A 1 112 ? -8.656 12.781 7.586 1 77.69 112 THR A N 1
ATOM 841 C CA . THR A 1 112 ? -9.93 12.07 7.641 1 77.69 112 THR A CA 1
ATOM 842 C C . THR A 1 112 ? -10.531 12.148 9.039 1 77.69 112 THR A C 1
ATOM 844 O O . THR A 1 112 ? -11.719 11.875 9.227 1 77.69 112 THR A O 1
ATOM 847 N N . HIS A 1 113 ? -9.773 12.492 9.953 1 65.25 113 HIS A N 1
ATOM 848 C CA . HIS A 1 113 ? -10.266 12.555 11.328 1 65.25 113 HIS A CA 1
ATOM 849 C C . HIS A 1 113 ? -10.992 13.867 11.594 1 65.25 113 HIS A C 1
ATOM 851 O O . HIS A 1 113 ? -11.688 14.008 12.602 1 65.25 113 HIS A O 1
ATOM 857 N N . SER A 1 114 ? -10.875 14.773 10.641 1 59.25 114 SER A N 1
ATOM 858 C CA . SER A 1 114 ? -11.523 16.062 10.797 1 59.25 114 SER A CA 1
ATOM 859 C C . SER A 1 114 ? -12.914 16.062 10.18 1 59.25 114 SER A C 1
ATOM 861 O O . SER A 1 114 ? -13.672 17.031 10.336 1 59.25 114 SER A O 1
ATOM 863 N N . ARG A 1 115 ? -13.242 14.953 9.461 1 59.25 115 ARG A N 1
ATOM 864 C CA . ARG A 1 115 ? -14.492 14.906 8.711 1 59.25 115 ARG A CA 1
ATOM 865 C C . ARG A 1 115 ? -15.68 14.617 9.625 1 59.25 115 ARG A C 1
ATOM 867 O O . ARG A 1 115 ? -15.5 14.062 10.719 1 59.25 115 ARG A O 1
ATOM 874 N N . LEU A 1 116 ? -16.812 15.469 9.172 1 51.78 116 LEU A N 1
ATOM 875 C CA . LEU A 1 116 ? -18.047 15.18 9.883 1 51.78 116 LEU A CA 1
ATOM 876 C C . LEU A 1 116 ? -18.5 13.742 9.633 1 51.78 116 LEU A C 1
ATOM 878 O O . LEU A 1 116 ? -18.5 13.273 8.492 1 51.78 116 LEU A O 1
ATOM 882 N N . CYS A 1 117 ? -18.047 12.844 10.344 1 43.19 117 CYS A N 1
ATOM 883 C CA . CYS A 1 117 ? -18.688 11.555 10.125 1 43.19 117 CYS A CA 1
ATOM 884 C C . CYS A 1 117 ? -20.203 11.711 10.023 1 43.19 117 CYS A C 1
ATOM 886 O O . CYS A 1 117 ? -20.844 12.227 10.945 1 43.19 117 CYS A O 1
ATOM 888 N N . LYS A 1 118 ? -20.672 12.352 8.852 1 38.66 118 LYS A N 1
ATOM 889 C CA . LYS A 1 118 ? -22.125 12.508 8.859 1 38.66 118 LYS A CA 1
ATOM 890 C C . LYS A 1 118 ? -22.766 11.609 9.922 1 38.66 118 LYS A C 1
ATOM 892 O O . LYS A 1 118 ? -23.672 12.031 10.625 1 38.66 118 LYS A O 1
ATOM 897 N N . THR A 1 119 ? -23.312 10.398 9.391 1 34.28 119 THR A N 1
ATOM 898 C CA . THR A 1 119 ? -24.062 9.602 10.359 1 34.28 119 THR A CA 1
ATOM 899 C C . THR A 1 119 ? -23.188 9.258 11.562 1 34.28 119 THR A C 1
ATOM 901 O O . THR A 1 119 ? -22.016 8.938 11.422 1 34.28 119 THR A O 1
ATOM 904 N N . LEU A 1 120 ? -23.562 9.953 12.719 1 33.12 120 LEU A N 1
ATOM 905 C CA . LEU A 1 120 ? -23.203 9.438 14.031 1 33.12 120 LEU A CA 1
ATOM 906 C C . LEU A 1 120 ? -22.766 7.98 13.945 1 33.12 120 LEU A C 1
ATOM 908 O O . LEU A 1 120 ? -22.469 7.355 14.961 1 33.12 120 LEU A O 1
ATOM 912 N N . HIS A 1 121 ? -23.219 7.41 12.977 1 33.62 121 HIS A N 1
ATOM 913 C CA . HIS A 1 121 ? -23.031 5.965 12.938 1 33.62 121 HIS A CA 1
ATOM 914 C C . HIS A 1 121 ? -21.547 5.613 12.797 1 33.62 121 HIS A C 1
ATOM 916 O O . HIS A 1 121 ? -20.844 6.219 12 1 33.62 121 HIS A O 1
ATOM 922 N N . HIS A 1 122 ? -20.953 5.359 13.805 1 34.81 122 HIS A N 1
ATOM 923 C CA . HIS A 1 122 ? -19.641 4.836 14.195 1 34.81 122 HIS A CA 1
ATOM 924 C C . HIS A 1 122 ? -18.953 4.156 13.023 1 34.81 122 HIS A C 1
ATOM 926 O O . HIS A 1 122 ? -17.781 3.76 13.133 1 34.81 122 HIS A O 1
ATOM 932 N N . ARG A 1 123 ? -19.766 3.824 11.977 1 37.47 123 ARG A N 1
ATOM 933 C CA . ARG A 1 123 ? -19.266 2.891 10.977 1 37.47 123 ARG A CA 1
ATOM 934 C C . ARG A 1 123 ? -18.422 3.613 9.922 1 37.47 123 ARG A C 1
ATOM 936 O O . ARG A 1 123 ? -17.812 2.977 9.062 1 37.47 123 ARG A O 1
ATOM 943 N N . ASP A 1 124 ? -18.828 4.875 9.602 1 42.06 124 ASP A N 1
ATOM 944 C CA . ASP A 1 124 ? -18.188 5.523 8.461 1 42.06 124 ASP A CA 1
ATOM 945 C C . ASP A 1 124 ? -16.75 5.895 8.781 1 42.06 124 ASP A C 1
ATOM 947 O O . ASP A 1 124 ? -16.281 6.969 8.406 1 42.06 124 ASP A O 1
ATOM 951 N N . THR A 1 125 ? -16.188 5.465 9.781 1 45.44 125 THR A N 1
ATOM 952 C CA . THR A 1 125 ? -14.844 5.945 10.102 1 45.44 125 THR A CA 1
ATOM 953 C C . THR A 1 125 ? -13.93 5.836 8.883 1 45.44 125 THR A C 1
ATOM 955 O O . THR A 1 125 ? -13.438 4.754 8.562 1 45.44 125 THR A O 1
ATOM 958 N N . ASN A 1 126 ? -14.359 6.504 7.773 1 53.5 126 ASN A N 1
ATOM 959 C CA . ASN A 1 126 ? -13.562 6.664 6.559 1 53.5 126 ASN A CA 1
ATOM 960 C C . ASN A 1 126 ? -12.125 7.043 6.879 1 53.5 126 ASN A C 1
ATOM 962 O O . ASN A 1 126 ? -11.586 7.992 6.309 1 53.5 126 ASN A O 1
ATOM 966 N N . GLN A 1 127 ? -11.664 6.57 7.926 1 72.12 127 GLN A N 1
ATOM 967 C CA . GLN A 1 127 ? -10.281 6.883 8.281 1 72.12 127 GLN A CA 1
ATOM 968 C C . GLN A 1 127 ? -9.297 6.16 7.367 1 72.12 127 GLN A C 1
ATOM 970 O O . GLN A 1 127 ? -9.43 4.957 7.137 1 72.12 127 GLN A O 1
ATOM 975 N N . LEU A 1 128 ? -8.703 6.996 6.75 1 81.94 128 LEU A N 1
ATOM 976 C CA . LEU A 1 128 ? -7.625 6.461 5.922 1 81.94 128 LEU A CA 1
ATOM 977 C C . LEU A 1 128 ? -6.52 5.867 6.789 1 81.94 128 LEU A C 1
ATOM 979 O O . LEU A 1 128 ? -6.031 6.52 7.715 1 81.94 128 LEU A O 1
ATOM 983 N N . PRO A 1 129 ? -6.219 4.605 6.59 1 83 129 PRO A N 1
ATOM 984 C CA . PRO A 1 129 ? -5.148 3.986 7.375 1 83 129 PRO A CA 1
ATOM 985 C C . PRO A 1 129 ? -3.768 4.543 7.031 1 83 129 PRO A C 1
ATOM 987 O O . PRO A 1 129 ? -3.576 5.109 5.953 1 83 129 PRO A O 1
ATOM 990 N N . LEU A 1 130 ? -2.889 4.406 8.008 1 89.31 130 LEU A N 1
ATOM 991 C CA . LEU A 1 130 ? -1.49 4.727 7.738 1 89.31 130 LEU A CA 1
ATOM 992 C C . LEU A 1 130 ? -0.917 3.811 6.664 1 89.31 130 LEU A C 1
ATOM 994 O O . LEU A 1 130 ? -1.103 2.594 6.715 1 89.31 130 LEU A O 1
ATOM 998 N N . ILE A 1 131 ? -0.302 4.395 5.691 1 91.69 131 ILE A N 1
ATOM 999 C CA . ILE A 1 131 ? 0.381 3.609 4.668 1 91.69 131 ILE A CA 1
ATOM 1000 C C . ILE A 1 131 ? 1.669 3.023 5.242 1 91.69 131 ILE A C 1
ATOM 1002 O O . ILE A 1 131 ? 1.947 1.835 5.074 1 91.69 131 ILE A O 1
ATOM 1006 N N . CYS A 1 132 ? 2.387 3.9 5.938 1 91.19 132 CYS A N 1
ATOM 1007 C CA . CYS A 1 132 ? 3.67 3.51 6.512 1 91.19 132 CYS A CA 1
ATOM 1008 C C . CYS A 1 132 ? 3.586 3.43 8.031 1 91.19 132 CYS A C 1
ATOM 1010 O O . CYS A 1 132 ? 3.904 4.398 8.727 1 91.19 132 CYS A O 1
ATOM 1012 N N . ASN A 1 133 ? 3.262 2.287 8.469 1 84.44 133 ASN A N 1
ATOM 1013 C CA . ASN A 1 133 ? 3.305 2.113 9.922 1 84.44 133 ASN A CA 1
ATOM 1014 C C . ASN A 1 133 ? 4.734 1.907 10.414 1 84.44 133 ASN A C 1
ATOM 1016 O O . ASN A 1 133 ? 5.684 2.004 9.641 1 84.44 133 ASN A O 1
ATOM 1020 N N . SER A 1 134 ? 4.926 1.743 11.68 1 78.5 134 SER A N 1
ATOM 1021 C CA . SER A 1 134 ? 6.258 1.687 12.281 1 78.5 134 SER A CA 1
ATOM 1022 C C . SER A 1 134 ? 7.051 0.494 11.758 1 78.5 134 SER A C 1
ATOM 1024 O O . SER A 1 134 ? 8.281 0.534 11.703 1 78.5 134 SER A O 1
ATOM 1026 N N . ASN A 1 135 ? 6.355 -0.473 11.227 1 72.25 135 ASN A N 1
ATOM 1027 C CA . ASN A 1 135 ? 7.035 -1.674 10.75 1 72.25 135 ASN A CA 1
ATOM 1028 C C . ASN A 1 135 ? 7.078 -1.72 9.227 1 72.25 135 ASN A C 1
ATOM 1030 O O . ASN A 1 135 ? 7.539 -2.705 8.641 1 72.25 135 ASN A O 1
ATOM 1034 N N . HIS A 1 136 ? 6.613 -0.748 8.695 1 83 136 HIS A N 1
ATOM 1035 C CA . HIS A 1 136 ? 6.633 -0.711 7.234 1 83 136 HIS A CA 1
ATOM 1036 C C . HIS A 1 136 ? 8.062 -0.647 6.707 1 83 136 HIS A C 1
ATOM 1038 O O . HIS A 1 136 ? 8.906 0.045 7.273 1 83 136 HIS A O 1
ATOM 1044 N N . PRO A 1 137 ? 8.359 -1.265 5.613 1 78.94 137 PRO A N 1
ATOM 1045 C CA . PRO A 1 137 ? 9.727 -1.33 5.09 1 78.94 137 PRO A CA 1
ATOM 1046 C C . PRO A 1 137 ? 10.336 0.051 4.867 1 78.94 137 PRO A C 1
ATOM 1048 O O . PRO A 1 137 ? 11.516 0.261 5.156 1 78.94 137 PRO A O 1
ATOM 1051 N N . LEU A 1 138 ? 9.586 0.962 4.398 1 88.62 138 LEU A N 1
ATOM 1052 C CA . LEU A 1 138 ? 10.117 2.295 4.141 1 88.62 138 LEU A CA 1
ATOM 1053 C C . LEU A 1 138 ? 10.516 2.98 5.445 1 88.62 138 LEU A C 1
ATOM 1055 O O . LEU A 1 138 ? 11.57 3.621 5.52 1 88.62 138 LEU A O 1
ATOM 1059 N N . THR A 1 139 ? 9.656 2.869 6.441 1 88.12 139 THR A N 1
ATOM 1060 C CA . THR A 1 139 ? 9.953 3.459 7.742 1 88.12 139 THR A CA 1
ATOM 1061 C C . THR A 1 139 ? 11.203 2.826 8.352 1 88.12 139 THR A C 1
ATOM 1063 O O . THR A 1 139 ? 12.07 3.529 8.867 1 88.12 139 THR A O 1
ATOM 1066 N N . MET A 1 140 ? 11.297 1.609 8.188 1 82.19 140 MET A N 1
ATOM 1067 C CA . MET A 1 140 ? 12.453 0.895 8.734 1 82.19 140 MET A CA 1
ATOM 1068 C C . MET A 1 140 ? 13.727 1.281 7.992 1 82.19 140 MET A C 1
ATOM 1070 O O . MET A 1 140 ? 14.789 1.42 8.602 1 82.19 140 MET A O 1
ATOM 1074 N N . GLU A 1 141 ? 13.625 1.402 6.754 1 83.31 141 GLU A N 1
ATOM 1075 C CA . GLU A 1 141 ? 14.781 1.803 5.957 1 83.31 141 GLU A CA 1
ATOM 1076 C C . GLU A 1 141 ? 15.281 3.188 6.363 1 83.31 141 GLU A C 1
ATOM 1078 O O . GLU A 1 141 ? 16.484 3.404 6.508 1 83.31 141 GLU A O 1
ATOM 1083 N N . VAL A 1 142 ? 14.359 4.086 6.52 1 87.88 142 VAL A N 1
ATOM 1084 C CA . VAL A 1 142 ? 14.719 5.445 6.906 1 87.88 142 VAL A CA 1
ATOM 1085 C C . VAL A 1 142 ? 15.391 5.43 8.281 1 87.88 142 VAL A C 1
ATOM 1087 O O . VAL A 1 142 ? 16.406 6.098 8.484 1 87.88 142 VAL A O 1
ATOM 1090 N N . GLU A 1 143 ? 14.836 4.656 9.141 1 81.69 143 GLU A N 1
ATOM 1091 C CA . GLU A 1 143 ? 15.422 4.543 10.477 1 81.69 143 GLU A CA 1
ATOM 1092 C C . GLU A 1 143 ? 16.828 3.969 10.414 1 81.69 143 GLU A C 1
ATOM 1094 O O . GLU A 1 143 ? 17.734 4.457 11.094 1 81.69 143 GLU A O 1
ATOM 1099 N N . HIS A 1 144 ? 16.922 3.062 9.57 1 77.31 144 HIS A N 1
ATOM 1100 C CA . HIS A 1 144 ? 18.234 2.441 9.398 1 77.31 144 HIS A CA 1
ATOM 1101 C C . HIS A 1 144 ? 19.234 3.422 8.797 1 77.31 144 HIS A C 1
ATOM 1103 O O . HIS A 1 144 ? 20.391 3.471 9.219 1 77.31 144 HIS A O 1
ATOM 1109 N N . MET A 1 145 ? 18.844 4.168 7.867 1 79.69 145 MET A N 1
ATOM 1110 C CA . MET A 1 145 ? 19.719 5.152 7.219 1 79.69 145 MET A CA 1
ATOM 1111 C C . MET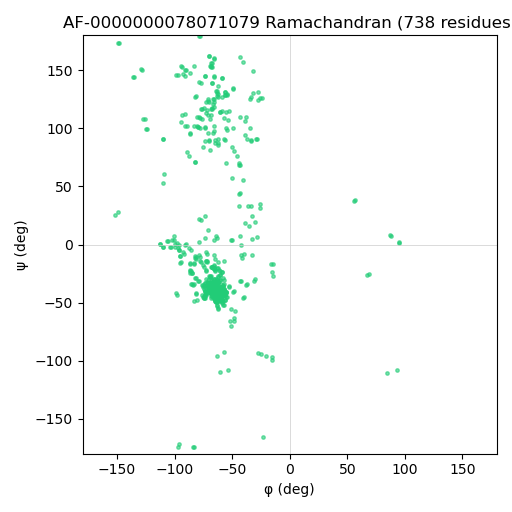 A 1 145 ? 20.141 6.234 8.203 1 79.69 145 MET A C 1
ATOM 1113 O O . MET A 1 145 ? 21.281 6.691 8.18 1 79.69 145 MET A O 1
ATOM 1117 N N . LEU A 1 146 ? 19.234 6.527 9.039 1 82.19 146 LEU A N 1
ATOM 1118 C CA . LEU A 1 146 ? 19.516 7.602 9.984 1 82.19 146 LEU A CA 1
ATOM 1119 C C . LEU A 1 146 ? 20.453 7.125 11.078 1 82.19 146 LEU A C 1
ATOM 1121 O O . LEU A 1 146 ? 21.312 7.887 11.547 1 82.19 146 LEU A O 1
ATOM 1125 N N . ILE A 1 147 ? 20.312 5.895 11.461 1 71.69 147 ILE A N 1
ATOM 1126 C CA . ILE A 1 147 ? 21.203 5.328 12.469 1 71.69 147 ILE A CA 1
ATOM 1127 C C . ILE A 1 147 ? 22.625 5.234 11.898 1 71.69 147 ILE A C 1
ATOM 1129 O O . ILE A 1 147 ? 23.594 5.5 12.602 1 71.69 147 ILE A O 1
ATOM 1133 N N . ASN A 1 148 ? 22.641 4.914 10.688 1 64.38 148 ASN A N 1
ATOM 1134 C CA . ASN A 1 148 ? 23.953 4.73 10.062 1 64.38 148 ASN A CA 1
ATOM 1135 C C . ASN A 1 148 ? 24.516 6.047 9.531 1 64.38 148 ASN A C 1
ATOM 1137 O O . ASN A 1 148 ? 25.656 6.102 9.055 1 64.38 148 ASN A O 1
ATOM 1141 N N . TYR A 1 149 ? 23.594 6.945 9.43 1 64.38 149 TYR A N 1
ATOM 1142 C CA . TYR A 1 149 ? 24.078 8.234 8.938 1 64.38 149 TYR A CA 1
ATOM 1143 C C . TYR A 1 149 ? 25.172 8.789 9.844 1 64.38 149 TYR A C 1
ATOM 1145 O O . TYR A 1 149 ? 26.047 9.523 9.383 1 64.38 149 TYR A O 1
ATOM 1153 N N . ASN A 1 150 ? 25.078 8.555 11.094 1 53.34 150 ASN A N 1
ATOM 1154 C CA . ASN A 1 150 ? 26.109 9.047 12.008 1 53.34 150 ASN A CA 1
ATOM 1155 C C . ASN A 1 150 ? 27.453 8.406 11.711 1 53.34 150 ASN A C 1
ATOM 1157 O O . ASN A 1 150 ? 28.438 8.656 12.414 1 53.34 150 ASN A O 1
ATOM 1161 N N . TYR A 1 151 ? 27.438 7.695 10.656 1 49.84 151 TYR A N 1
ATOM 1162 C CA . TYR A 1 151 ? 28.766 7.148 10.367 1 49.84 151 TYR A CA 1
ATOM 1163 C C . TYR A 1 151 ? 29.641 8.172 9.648 1 49.84 151 TYR A C 1
ATOM 1165 O O . TYR A 1 151 ? 29.141 8.984 8.867 1 49.84 151 TYR A O 1
ATOM 1173 N N . PRO A 1 152 ? 30.859 8.43 10.188 1 47.78 152 PRO A N 1
ATOM 1174 C CA . PRO A 1 152 ? 31.875 9.422 9.836 1 47.78 152 PRO A CA 1
ATOM 1175 C C . PRO A 1 152 ? 32 9.633 8.328 1 47.78 152 PRO A C 1
ATOM 1177 O O . PRO A 1 152 ? 32.5 10.664 7.887 1 47.78 152 PRO A O 1
ATOM 1180 N N . GLN A 1 153 ? 31.844 8.711 7.66 1 45.75 153 GLN A N 1
ATOM 1181 C CA . GLN A 1 153 ? 32.156 8.938 6.258 1 45.75 153 GLN A CA 1
ATOM 1182 C C . GLN A 1 153 ? 31.25 10 5.648 1 45.75 153 GLN A C 1
ATOM 1184 O O . GLN A 1 153 ? 31.469 10.445 4.52 1 45.75 153 GLN A O 1
ATOM 1189 N N . TYR A 1 154 ? 30.203 10.297 6.332 1 47.88 154 TYR A N 1
ATOM 1190 C CA . TYR A 1 154 ? 29.344 11.305 5.711 1 47.88 154 TYR A CA 1
ATOM 1191 C C . TYR A 1 154 ? 29.734 12.703 6.172 1 47.88 154 TYR A C 1
ATOM 1193 O O . TYR A 1 154 ? 29.891 12.945 7.371 1 47.88 154 TYR A O 1
ATOM 1201 N N . LYS A 1 155 ? 30.453 13.547 5.41 1 48.12 155 LYS A N 1
ATOM 1202 C CA . LYS A 1 155 ? 31.078 14.852 5.574 1 48.12 155 LYS A CA 1
ATOM 1203 C C . LYS A 1 155 ? 30.172 15.789 6.379 1 48.12 155 LYS A C 1
ATOM 1205 O O . LYS A 1 155 ? 28.953 15.648 6.367 1 48.12 155 LYS A O 1
ATOM 1210 N N . ARG A 1 156 ? 30.844 16.891 7.039 1 46.91 156 ARG A N 1
ATOM 1211 C CA . ARG A 1 156 ? 30.594 17.984 7.98 1 46.91 156 ARG A CA 1
ATOM 1212 C C . ARG A 1 156 ? 29.344 18.766 7.594 1 46.91 156 ARG A C 1
ATOM 1214 O O . ARG A 1 156 ? 28.578 19.188 8.461 1 46.91 156 ARG A O 1
ATOM 1221 N N . LYS A 1 157 ? 29.422 19.469 6.398 1 50.31 157 LYS A N 1
ATOM 1222 C CA . LYS A 1 157 ? 28.406 20.375 5.883 1 50.31 157 LYS A CA 1
ATOM 1223 C C . LYS A 1 157 ? 27 19.828 6.148 1 50.31 157 LYS A C 1
ATOM 1225 O O . LYS A 1 157 ? 26.047 20.594 6.27 1 50.31 157 LYS A O 1
ATOM 1230 N N . LEU A 1 158 ? 27.031 18.422 6.676 1 58.81 158 LEU A N 1
ATOM 1231 C CA . LEU A 1 158 ? 25.984 17.422 6.711 1 58.81 158 LEU A CA 1
ATOM 1232 C C . LEU A 1 158 ? 25.344 17.344 8.094 1 58.81 158 LEU A C 1
ATOM 1234 O O . LEU A 1 158 ? 24.312 16.688 8.273 1 58.81 158 LEU A O 1
ATOM 1238 N N . GLU A 1 159 ? 26 18.406 8.828 1 67.94 159 GLU A N 1
ATOM 1239 C CA . GLU A 1 159 ? 25.484 18.234 10.188 1 67.94 159 GLU A CA 1
ATOM 1240 C C . GLU A 1 159 ? 24.094 18.859 10.328 1 67.94 159 GLU A C 1
ATOM 1242 O O . GLU A 1 159 ? 23.203 18.266 10.953 1 67.94 159 GLU A O 1
ATOM 1247 N N . GLU A 1 160 ? 24.078 20.172 9.789 1 75.31 160 GLU A N 1
ATOM 1248 C CA . GLU A 1 160 ? 22.766 20.812 9.891 1 75.31 160 GLU A CA 1
ATOM 1249 C C . GLU A 1 160 ? 21.703 20.031 9.148 1 75.31 160 GLU A C 1
ATOM 1251 O O . GLU A 1 160 ? 20.562 19.906 9.609 1 75.31 160 GLU A O 1
ATOM 1256 N N . ALA A 1 161 ? 22.141 19.609 8.055 1 75.81 161 ALA A N 1
ATOM 1257 C CA . ALA A 1 161 ? 21.203 18.828 7.266 1 75.81 161 ALA A CA 1
ATOM 1258 C C . ALA A 1 161 ? 20.797 17.562 8.016 1 75.81 161 ALA A C 1
ATOM 1260 O O . ALA A 1 161 ? 19.625 17.156 7.98 1 75.81 161 ALA A O 1
ATOM 1261 N N . ILE A 1 162 ? 21.703 17.109 8.734 1 76.75 162 ILE A N 1
ATOM 1262 C CA . ILE A 1 162 ? 21.422 15.883 9.484 1 76.75 162 ILE A CA 1
ATOM 1263 C C . ILE A 1 162 ? 20.484 16.188 10.641 1 76.75 162 ILE A C 1
ATOM 1265 O O . ILE A 1 162 ? 19.562 15.414 10.922 1 76.75 162 ILE A O 1
ATOM 1269 N N . ARG A 1 163 ? 20.781 17.328 11.234 1 81.62 163 ARG A N 1
ATOM 1270 C CA . ARG A 1 163 ? 19.922 17.719 12.352 1 81.62 163 ARG A CA 1
ATOM 1271 C C . ARG A 1 163 ? 18.484 17.938 11.883 1 81.62 163 ARG A C 1
ATOM 1273 O O . ARG A 1 163 ? 17.531 17.547 12.57 1 81.62 163 ARG A O 1
ATOM 1280 N N . ARG A 1 164 ? 18.391 18.531 10.781 1 83.94 164 ARG A N 1
ATOM 1281 C CA . ARG A 1 164 ? 17.062 18.766 10.219 1 83.94 164 ARG A CA 1
ATOM 1282 C C . ARG A 1 164 ? 16.359 17.453 9.906 1 83.94 164 ARG A C 1
ATOM 1284 O O . ARG A 1 164 ? 15.164 17.297 10.188 1 83.94 164 ARG A O 1
ATOM 1291 N N . LEU A 1 165 ? 17.141 16.578 9.375 1 86.69 165 LEU A N 1
ATOM 1292 C CA . LEU A 1 165 ? 16.562 15.297 9 1 86.69 165 LEU A CA 1
ATOM 1293 C C . LEU A 1 165 ? 16.188 14.484 10.242 1 86.69 165 LEU A C 1
ATOM 1295 O O . LEU A 1 165 ? 15.156 13.805 10.25 1 86.69 165 LEU A O 1
ATOM 1299 N N . LEU A 1 166 ? 16.953 14.609 11.242 1 87.25 166 LEU A N 1
ATOM 1300 C CA . LEU A 1 166 ? 16.656 13.906 12.492 1 87.25 166 LEU A CA 1
ATOM 1301 C C . LEU A 1 166 ? 15.406 14.477 13.148 1 87.25 166 LEU A C 1
ATOM 1303 O O . LEU A 1 166 ? 14.57 13.719 13.648 1 87.25 166 LEU A O 1
ATOM 1307 N N . ALA A 1 167 ? 15.32 15.75 13.117 1 87.75 167 ALA A N 1
ATOM 1308 C CA . ALA A 1 167 ? 14.141 16.406 13.68 1 87.75 167 ALA A CA 1
ATOM 1309 C C . ALA A 1 167 ? 12.883 16.016 12.914 1 87.75 167 ALA A C 1
ATOM 1311 O O . ALA A 1 167 ? 11.852 15.711 13.516 1 87.75 167 ALA A O 1
ATOM 1312 N N . MET A 1 168 ? 13.047 16.062 11.641 1 89.31 168 MET A N 1
ATOM 1313 C CA . MET A 1 168 ? 11.914 15.68 10.797 1 89.31 168 MET A CA 1
ATOM 1314 C C . MET A 1 168 ? 11.5 14.234 11.078 1 89.31 168 MET A C 1
ATOM 1316 O O . MET A 1 168 ? 10.305 13.945 11.203 1 89.31 168 MET A O 1
ATOM 1320 N N . HIS A 1 169 ? 12.477 13.43 11.141 1 91.5 169 HIS A N 1
ATOM 1321 C CA . HIS A 1 169 ? 12.188 12.023 11.398 1 91.5 169 HIS A CA 1
ATOM 1322 C C . HIS A 1 169 ? 11.5 11.836 12.75 1 91.5 169 HIS A C 1
ATOM 1324 O O . HIS A 1 169 ? 10.555 11.062 12.867 1 91.5 169 HIS A O 1
ATOM 1330 N N . GLU A 1 170 ? 11.992 12.484 13.719 1 90.88 170 GLU A N 1
ATOM 1331 C CA . GLU A 1 170 ? 11.398 12.383 15.047 1 90.88 170 GLU A CA 1
ATOM 1332 C C . GLU A 1 170 ? 9.914 12.758 15.016 1 90.88 170 GLU A C 1
ATOM 1334 O O . GLU A 1 170 ? 9.078 12.055 15.594 1 90.88 170 GLU A O 1
ATOM 1339 N N . GLY A 1 171 ? 9.625 13.844 14.398 1 92.31 171 GLY A N 1
ATOM 1340 C CA . GLY A 1 171 ? 8.25 14.289 14.305 1 92.31 171 GLY A CA 1
ATOM 1341 C C . GLY A 1 171 ? 7.348 13.312 13.57 1 92.31 171 GLY A C 1
ATOM 1342 O O . GLY A 1 171 ? 6.246 13.008 14.031 1 92.31 171 GLY A O 1
ATOM 1343 N N . VAL A 1 172 ? 7.871 12.805 12.461 1 93.56 172 VAL A N 1
ATOM 1344 C CA . VAL A 1 172 ? 7.055 11.922 11.625 1 93.56 172 VAL A CA 1
ATOM 1345 C C . VAL A 1 172 ? 6.906 10.562 12.305 1 93.56 172 VAL A C 1
ATOM 1347 O O . VAL A 1 172 ? 5.836 9.953 12.258 1 93.56 172 VAL A O 1
ATOM 1350 N N . ALA A 1 173 ? 7.934 10.062 12.898 1 91.75 173 ALA A N 1
ATOM 1351 C CA . ALA A 1 173 ? 7.883 8.773 13.586 1 91.75 173 ALA A CA 1
ATOM 1352 C C . ALA A 1 173 ? 6.918 8.828 14.773 1 91.75 173 ALA A C 1
ATOM 1354 O O . ALA A 1 173 ? 6.086 7.934 14.945 1 91.75 173 ALA A O 1
ATOM 1355 N N . ARG A 1 174 ? 7.008 9.828 15.539 1 91.06 174 ARG A N 1
ATOM 1356 C CA . ARG A 1 174 ? 6.121 9.984 16.688 1 91.06 174 ARG A CA 1
ATOM 1357 C C . ARG A 1 174 ? 4.668 10.117 16.25 1 91.06 174 ARG A C 1
ATOM 1359 O O . ARG A 1 174 ? 3.779 9.484 16.828 1 91.06 174 ARG A O 1
ATOM 1366 N N . ALA A 1 175 ? 4.484 10.984 15.273 1 93.06 175 ALA A N 1
ATOM 1367 C CA . ALA A 1 175 ? 3.129 11.117 14.75 1 93.06 175 ALA A CA 1
ATOM 1368 C C . ALA A 1 175 ? 2.578 9.773 14.281 1 93.06 175 ALA A C 1
ATOM 1370 O O . ALA A 1 175 ? 1.404 9.469 14.5 1 93.06 175 ALA A O 1
ATOM 1371 N N . GLY A 1 176 ? 3.467 9.008 13.633 1 91.19 176 GLY A N 1
ATOM 1372 C CA . GLY A 1 176 ? 3.061 7.68 13.195 1 91.19 176 GLY A CA 1
ATOM 1373 C C . GLY A 1 176 ? 2.633 6.781 14.336 1 91.19 176 GLY A C 1
ATOM 1374 O O . GLY A 1 176 ? 1.631 6.07 14.234 1 91.19 176 GLY A O 1
ATOM 1375 N N . ARG A 1 177 ? 3.23 6.785 15.383 1 87.94 177 ARG A N 1
ATOM 1376 C CA . ARG A 1 177 ? 2.902 5.949 16.531 1 87.94 177 ARG A CA 1
ATOM 1377 C C . ARG A 1 177 ? 1.599 6.398 17.188 1 87.94 177 ARG A C 1
ATOM 1379 O O . ARG A 1 177 ? 0.796 5.566 17.609 1 87.94 177 ARG A O 1
ATOM 1386 N N . PHE A 1 178 ? 1.381 7.656 17.203 1 87.06 178 PHE A N 1
ATOM 1387 C CA . PHE A 1 178 ? 0.136 8.172 17.766 1 87.06 178 PHE A CA 1
ATOM 1388 C C . PHE A 1 178 ? -1.053 7.77 16.891 1 87.06 178 PHE A C 1
ATOM 1390 O O . PHE A 1 178 ? -2.137 7.492 17.406 1 87.06 178 PHE A O 1
ATOM 1397 N N . LEU A 1 179 ? -0.784 7.777 15.586 1 87.25 179 LEU A N 1
ATOM 1398 C CA . LEU A 1 179 ? -1.884 7.543 14.656 1 87.25 179 LEU A CA 1
ATOM 1399 C C . LEU A 1 179 ? -2.113 6.047 14.453 1 87.25 179 LEU A C 1
ATOM 1401 O O . LEU A 1 179 ? -3.164 5.637 13.953 1 87.25 179 LEU A O 1
ATOM 1405 N N . GLN A 1 180 ? -1.007 5.285 14.711 1 79.5 180 GLN A N 1
ATOM 1406 C CA . GLN A 1 180 ? -1.104 3.848 14.492 1 79.5 180 GLN A CA 1
ATOM 1407 C C . GLN A 1 180 ? -2.098 3.211 15.461 1 79.5 180 GLN A C 1
ATOM 1409 O O . GLN A 1 180 ? -2.025 3.439 16.672 1 79.5 180 GLN A O 1
ATOM 1414 N N . ARG A 1 181 ? -3.248 2.967 14.891 1 57.34 181 ARG A N 1
ATOM 1415 C CA . ARG A 1 181 ? -4.309 2.348 15.68 1 57.34 181 ARG A CA 1
ATOM 1416 C C . ARG A 1 181 ? -3.951 0.914 16.047 1 57.34 181 ARG A C 1
ATOM 1418 O O . ARG A 1 181 ? -3.285 0.216 15.289 1 57.34 181 ARG A O 1
ATOM 1425 N N . ASP A 1 182 ? -3.779 0.453 17.281 1 46.72 182 ASP A N 1
ATOM 1426 C CA . ASP A 1 182 ? -3.549 -0.918 17.734 1 46.72 182 ASP A CA 1
ATOM 1427 C C . ASP A 1 182 ? -4.48 -1.891 17.016 1 46.72 182 ASP A C 1
ATOM 1429 O O . ASP A 1 182 ? -5.668 -1.973 17.328 1 46.72 182 ASP A O 1
ATOM 1433 N N . GLU A 1 183 ? -4.359 -2.145 15.781 1 39.44 183 GLU A N 1
ATOM 1434 C CA . GLU A 1 183 ? -5.207 -3.137 15.125 1 39.44 183 GLU A CA 1
ATOM 1435 C C . GLU A 1 183 ? -5.402 -4.367 16.016 1 39.44 183 GLU A C 1
ATOM 1437 O O . GLU A 1 183 ? -6.355 -5.125 15.828 1 39.44 183 GLU A O 1
ATOM 1442 N N . GLY A 1 184 ? -4.473 -4.938 16.625 1 33.47 184 GLY A N 1
ATOM 1443 C CA . GLY A 1 184 ? -4.75 -6.078 17.484 1 33.47 184 GLY A CA 1
ATOM 1444 C C . GLY A 1 184 ? -5.652 -5.742 18.656 1 33.47 184 GLY A C 1
ATOM 1445 O O . GLY A 1 184 ? -5.895 -6.582 19.531 1 33.47 184 GLY A O 1
ATOM 1446 N N . LYS A 1 185 ? -5.664 -4.699 19.219 1 33.53 185 LYS A N 1
ATOM 1447 C CA . LYS A 1 185 ? -6.73 -4.52 20.203 1 33.53 185 LYS A CA 1
ATOM 1448 C C . LYS A 1 185 ? -8.102 -4.68 19.547 1 33.53 185 LYS A C 1
ATOM 1450 O O . LYS A 1 185 ? -8.289 -4.312 18.391 1 33.53 185 LYS A O 1
ATOM 1455 N N . GLY A 1 186 ? -9.07 -5.504 19.953 1 30.44 186 GLY A N 1
ATOM 1456 C CA . GLY A 1 186 ? -10.461 -5.73 19.578 1 30.44 186 GLY A CA 1
ATOM 1457 C C . GLY A 1 186 ? -11.109 -4.512 18.953 1 30.44 186 GLY A C 1
ATOM 1458 O O . GLY A 1 186 ? -11.492 -4.539 17.781 1 30.44 186 GLY A O 1
ATOM 1459 N N . GLU A 1 187 ? -11.836 -3.635 19.781 1 31.03 187 GLU A N 1
ATOM 1460 C CA . GLU A 1 187 ? -13.086 -3.064 19.281 1 31.03 187 GLU A CA 1
ATOM 1461 C C . GLU A 1 187 ? -12.82 -1.988 18.219 1 31.03 187 GLU A C 1
ATOM 1463 O O . GLU A 1 187 ? -13.539 -0.994 18.156 1 31.03 187 GLU A O 1
ATOM 1468 N N . ASN A 1 188 ? -11.812 -1.824 17.875 1 28.14 188 ASN A N 1
ATOM 1469 C CA . ASN A 1 188 ? -11.938 -0.56 17.156 1 28.14 188 ASN A CA 1
ATOM 1470 C C . ASN A 1 188 ? -13.039 -0.621 16.109 1 28.14 188 ASN A C 1
ATOM 1472 O O . ASN A 1 188 ? -12.992 -1.455 15.195 1 28.14 188 ASN A O 1
ATOM 1476 N N . PRO A 1 189 ? -14.102 0.044 16.422 1 28.98 189 PRO A N 1
ATOM 1477 C CA . PRO A 1 189 ? -15.312 0.205 15.609 1 28.98 189 PRO A CA 1
ATOM 1478 C C . PRO A 1 189 ? -15.023 0.657 14.18 1 28.98 189 PRO A C 1
ATOM 1480 O O . PRO A 1 189 ? -15.891 1.231 13.523 1 28.98 189 PRO A O 1
ATOM 1483 N N . LEU A 1 190 ? -13.805 0.753 13.852 1 28.27 190 LEU A N 1
ATOM 1484 C CA . LEU A 1 190 ? -13.836 1.496 12.602 1 28.27 190 LEU A CA 1
ATOM 1485 C C . LEU A 1 190 ? -14.875 0.911 11.648 1 28.27 190 LEU A C 1
ATOM 1487 O O . LEU A 1 190 ? -15.297 1.573 10.695 1 28.27 190 LEU A O 1
ATOM 1491 N N . TYR A 1 191 ? -14.703 -0.494 11.32 1 28.45 191 TYR A N 1
ATOM 1492 C CA . TYR A 1 191 ? -15.875 -1.018 10.617 1 28.45 191 TYR A CA 1
ATOM 1493 C C . TYR A 1 191 ? -17.094 -1.066 11.547 1 28.45 191 TYR A C 1
ATOM 1495 O O . TYR A 1 191 ? -16.938 -1.275 12.75 1 28.45 191 TYR A O 1
ATOM 1503 N N . ASP A 1 192 ? -18.031 -0.388 11.273 1 26.23 192 ASP A N 1
ATOM 1504 C CA . ASP A 1 192 ? -19.203 -0.376 12.133 1 26.23 192 ASP A CA 1
ATOM 1505 C C . ASP A 1 192 ? -19.344 -1.699 12.883 1 26.23 192 ASP A C 1
ATOM 1507 O O . ASP A 1 192 ? -19.109 -2.768 12.312 1 26.23 192 ASP A O 1
ATOM 1511 N N . PRO A 1 193 ? -19.547 -1.592 14.195 1 27.14 193 PRO A N 1
ATOM 1512 C CA . PRO A 1 193 ? -20.172 -2.697 14.93 1 27.14 193 PRO A CA 1
ATOM 1513 C C . PRO A 1 193 ? -21.359 -3.299 14.188 1 27.14 193 PRO A C 1
ATOM 1515 O O . PRO A 1 193 ? -22.406 -2.66 14.078 1 27.14 193 PRO A O 1
ATOM 1518 N N . VAL A 1 194 ? -21.547 -3.631 12.992 1 28.3 194 VAL A N 1
ATOM 1519 C CA . VAL A 1 194 ? -22.719 -4.469 13.164 1 28.3 194 VAL A CA 1
ATOM 1520 C C . VAL A 1 194 ? -22.672 -5.176 14.516 1 28.3 194 VAL A C 1
ATOM 1522 O O . VAL A 1 194 ? -21.578 -5.457 15.031 1 28.3 194 VAL A O 1
ATOM 1525 N N . PRO A 1 195 ? -23.859 -5.52 15.25 1 26.16 195 PRO A N 1
ATOM 1526 C CA . PRO A 1 195 ? -23.859 -6.199 16.547 1 26.16 195 PRO A CA 1
ATOM 1527 C C . PRO A 1 195 ? -22.578 -7.004 16.781 1 26.16 195 PRO A C 1
ATOM 1529 O O . PRO A 1 195 ? -21.844 -7.281 15.844 1 26.16 195 PRO A O 1
ATOM 1532 N N . ASP A 1 196 ? -22.656 -7.984 17.906 1 26.23 196 ASP A N 1
ATOM 1533 C CA . ASP A 1 196 ? -21.953 -8.711 18.953 1 26.23 196 ASP A CA 1
ATOM 1534 C C . ASP A 1 196 ? -20.953 -9.703 18.359 1 26.23 196 ASP A C 1
ATOM 1536 O O . ASP A 1 196 ? -20.984 -10.891 18.672 1 26.23 196 ASP A O 1
ATOM 1540 N N . PHE A 1 197 ? -20.812 -9.727 17.156 1 24.47 197 PHE A N 1
ATOM 1541 C CA . PHE A 1 197 ? -20.016 -10.953 17.203 1 24.47 197 PHE A CA 1
ATOM 1542 C C . PHE A 1 197 ? -18.734 -10.734 17.984 1 24.47 197 PHE A C 1
ATOM 1544 O O . PHE A 1 197 ? -17.891 -9.906 17.609 1 24.47 197 PHE A O 1
ATOM 1551 N N . GLU A 1 198 ? -18.734 -10.961 19.266 1 26.56 198 GLU A N 1
ATOM 1552 C CA . GLU A 1 198 ? -17.734 -11.258 20.297 1 26.56 198 GLU A CA 1
ATOM 1553 C C . GLU A 1 198 ? -16.5 -11.93 19.688 1 26.56 198 GLU A C 1
ATOM 1555 O O . GLU A 1 198 ? -16.453 -13.156 19.594 1 26.56 198 GLU A O 1
ATOM 1560 N N . LEU A 1 199 ? -16.188 -11.617 18.516 1 26.48 199 LEU A N 1
ATOM 1561 C CA . LEU A 1 199 ? -14.977 -12.422 18.438 1 26.48 199 LEU A CA 1
ATOM 1562 C C . LEU A 1 199 ? -14.008 -12.062 19.547 1 26.48 199 LEU A C 1
ATOM 1564 O O . LEU A 1 199 ? -13.648 -10.891 19.719 1 26.48 199 LEU A O 1
ATOM 1568 N N . ASP A 1 200 ? -14.062 -12.664 20.641 1 26.38 200 ASP A N 1
ATOM 1569 C CA . ASP A 1 200 ? -13.117 -12.836 21.734 1 26.38 200 ASP A CA 1
ATOM 1570 C C . ASP A 1 200 ? -11.68 -12.898 21.219 1 26.38 200 ASP A C 1
ATOM 1572 O O . ASP A 1 200 ? -11.125 -13.984 21.047 1 26.38 200 ASP A O 1
ATOM 1576 N N . ILE A 1 201 ? -11.453 -12.203 20.219 1 30.06 201 ILE A N 1
ATOM 1577 C CA . ILE A 1 201 ? -10.008 -12.305 20.016 1 30.06 201 ILE A CA 1
ATOM 1578 C C . ILE A 1 201 ? -9.281 -11.898 21.297 1 30.06 201 ILE A C 1
ATOM 1580 O O . ILE A 1 201 ? -9.492 -10.805 21.828 1 30.06 201 ILE A O 1
ATOM 1584 N N . GLU A 1 202 ? -8.914 -12.766 22.016 1 29.25 202 GLU A N 1
ATOM 1585 C CA . GLU A 1 202 ? -8.086 -12.672 23.203 1 29.25 202 GLU A CA 1
ATOM 1586 C C . GLU A 1 202 ? -7 -11.617 23.047 1 29.25 202 GLU A C 1
ATOM 1588 O O . GLU A 1 202 ? -6.227 -11.656 22.078 1 29.25 202 GLU A O 1
ATOM 1593 N N . TRP A 1 203 ? -7.32 -10.43 23.453 1 34.41 203 TRP A N 1
ATOM 1594 C CA . TRP A 1 203 ? -6.375 -9.359 23.766 1 34.41 203 TRP A CA 1
ATOM 1595 C C . TRP A 1 203 ? -5.043 -9.938 24.234 1 34.41 203 TRP A C 1
ATOM 1597 O O . TRP A 1 203 ? -4.992 -10.688 25.219 1 34.41 203 TRP A O 1
ATOM 1607 N N . ASN A 1 204 ? -4.285 -10.094 23.281 1 32.66 204 ASN A N 1
ATOM 1608 C CA . ASN A 1 204 ? -2.992 -10.383 23.891 1 32.66 204 ASN A CA 1
ATOM 1609 C C . ASN A 1 204 ? -2.463 -9.188 24.688 1 32.66 204 ASN A C 1
ATOM 1611 O O . ASN A 1 204 ? -2.201 -8.125 24.109 1 32.66 204 ASN A O 1
ATOM 1615 N N . GLU A 1 205 ? -2.77 -8.992 25.922 1 39.84 205 GLU A N 1
ATOM 1616 C CA . GLU A 1 205 ? -2.416 -8.039 26.969 1 39.84 205 GLU A CA 1
ATOM 1617 C C . GLU A 1 205 ? -0.998 -7.512 26.781 1 39.84 205 GLU A C 1
ATOM 1619 O O . GLU A 1 205 ? -0.729 -6.336 27.031 1 39.84 205 GLU A O 1
ATOM 1624 N N . GLU A 1 206 ? -0.157 -8.266 26.234 1 38 206 GLU A N 1
ATOM 1625 C CA . GLU A 1 206 ? 1.251 -7.879 26.234 1 38 206 GLU A CA 1
ATOM 1626 C C . GLU A 1 206 ? 1.551 -6.879 25.125 1 38 206 GLU A C 1
ATOM 1628 O O . GLU A 1 206 ? 2.266 -5.898 25.344 1 38 206 GLU A O 1
ATOM 1633 N N . SER A 1 207 ? 1.041 -7.078 24.016 1 41.41 207 SER A N 1
ATOM 1634 C CA . SER A 1 207 ? 1.262 -6.148 22.906 1 41.41 207 SER A CA 1
ATOM 1635 C C . SER A 1 207 ? 0.604 -4.801 23.188 1 41.41 207 SER A C 1
ATOM 1637 O O . SER A 1 207 ? 1.164 -3.752 22.844 1 41.41 207 SER A O 1
ATOM 1639 N N . GLY A 1 208 ? -0.526 -4.828 23.734 1 43.12 208 GLY A N 1
ATOM 1640 C CA . GLY A 1 208 ? -1.175 -3.598 24.156 1 43.12 208 GLY A CA 1
ATOM 1641 C C . GLY A 1 208 ? -0.347 -2.793 25.141 1 43.12 208 GLY A C 1
ATOM 1642 O O . GLY A 1 208 ? -0.302 -1.563 25.062 1 43.12 208 GLY A O 1
ATOM 1643 N N . ARG A 1 209 ? 0.24 -3.621 26.078 1 42.28 209 ARG A N 1
ATOM 1644 C CA . ARG A 1 209 ? 1.061 -2.955 27.078 1 42.28 209 ARG A CA 1
ATOM 1645 C C . ARG A 1 209 ? 2.275 -2.289 26.438 1 42.28 209 ARG A C 1
ATOM 1647 O O . ARG A 1 209 ? 2.619 -1.155 26.781 1 42.28 209 ARG A O 1
ATOM 1654 N N . LYS A 1 210 ? 2.896 -2.865 25.484 1 43.97 210 LYS A N 1
ATOM 1655 C CA . LYS A 1 210 ? 4.102 -2.326 24.844 1 43.97 210 LYS A CA 1
ATOM 1656 C C . LYS A 1 210 ? 3.787 -1.07 24.047 1 43.97 210 LYS A C 1
ATOM 1658 O O . LYS A 1 210 ? 4.562 -0.112 24.047 1 43.97 210 LYS A O 1
ATOM 1663 N N . ARG A 1 211 ? 2.648 -1.048 23.562 1 51.66 211 ARG A N 1
ATOM 1664 C CA . ARG A 1 211 ? 2.23 0.135 22.812 1 51.66 211 ARG A CA 1
ATOM 1665 C C . ARG A 1 211 ? 1.929 1.297 23.766 1 51.66 211 ARG A C 1
ATOM 1667 O O . ARG A 1 211 ? 2.305 2.439 23.484 1 51.66 211 ARG A O 1
ATOM 1674 N N . THR A 1 212 ? 1.3 1.003 24.719 1 50.09 212 THR A N 1
ATOM 1675 C CA . THR A 1 212 ? 1.007 2.062 25.672 1 50.09 212 THR A CA 1
ATOM 1676 C C . THR A 1 212 ? 2.295 2.652 26.25 1 50.09 212 THR A C 1
ATOM 1678 O O . THR A 1 212 ? 2.404 3.867 26.422 1 50.09 212 THR A O 1
ATOM 1681 N N . VAL A 1 213 ? 3.207 1.729 26.453 1 50.5 213 VAL A N 1
ATOM 1682 C CA . VAL A 1 213 ? 4.488 2.203 26.969 1 50.5 213 VAL A CA 1
ATOM 1683 C C . VAL A 1 213 ? 5.168 3.086 25.922 1 50.5 213 VAL A C 1
ATOM 1685 O O . VAL A 1 213 ? 5.707 4.145 26.25 1 50.5 213 VAL A O 1
ATOM 1688 N N . GLY A 1 214 ? 4.953 2.746 24.719 1 63.84 214 GLY A N 1
ATOM 1689 C CA . GLY A 1 214 ? 5.566 3.533 23.656 1 63.84 214 GLY A CA 1
ATOM 1690 C C . GLY A 1 214 ? 4.941 4.906 23.5 1 63.84 214 GLY A C 1
ATOM 1691 O O . GLY A 1 214 ? 5.652 5.906 23.359 1 63.84 214 GLY A O 1
ATOM 1692 N N . LEU A 1 215 ? 3.674 5.008 23.812 1 78.38 215 LEU A N 1
ATOM 1693 C CA . LEU A 1 215 ? 2.979 6.281 23.656 1 78.38 215 LEU A CA 1
ATOM 1694 C C . LEU A 1 215 ? 3.293 7.215 24.812 1 78.38 215 LEU A C 1
ATOM 1696 O O . LEU A 1 215 ? 3.416 8.43 24.625 1 78.38 215 LEU A O 1
ATOM 1700 N N . ASP A 1 216 ? 3.52 6.605 25.969 1 77.88 216 ASP A N 1
ATOM 1701 C CA . ASP A 1 216 ? 3.844 7.418 27.141 1 77.88 216 ASP A CA 1
ATOM 1702 C C . ASP A 1 216 ? 5.242 8.023 27.016 1 77.88 216 ASP A C 1
ATOM 1704 O O . ASP A 1 216 ? 5.469 9.156 27.438 1 77.88 216 ASP A O 1
ATOM 1708 N N . GLU A 1 217 ? 6.07 7.273 26.391 1 81.94 217 GLU A N 1
ATOM 1709 C CA . GLU A 1 217 ? 7.41 7.801 26.156 1 81.94 217 GLU A CA 1
ATOM 1710 C C . GLU A 1 217 ? 7.383 8.953 25.156 1 81.94 217 GLU A C 1
ATOM 1712 O O . GLU A 1 217 ? 8.102 9.945 25.328 1 81.94 217 GLU A O 1
ATOM 1717 N N . ASP A 1 218 ? 6.578 8.82 24.281 1 85.38 218 ASP A N 1
ATOM 1718 C CA . ASP A 1 218 ? 6.457 9.875 23.281 1 85.38 218 ASP A CA 1
ATOM 1719 C C . ASP A 1 218 ? 5.844 11.141 23.875 1 85.38 218 ASP A C 1
ATOM 1721 O O . ASP A 1 218 ? 6.277 12.25 23.578 1 85.38 218 ASP A O 1
ATOM 1725 N N . LYS A 1 219 ? 4.902 10.93 24.75 1 85.62 219 LYS A N 1
ATOM 1726 C CA . LYS A 1 219 ? 4.301 12.078 25.422 1 85.62 219 LYS A CA 1
ATOM 1727 C C . LYS A 1 219 ? 5.32 12.797 26.297 1 85.62 219 LYS A C 1
ATOM 1729 O O . LYS A 1 219 ? 5.371 14.031 26.312 1 85.62 219 LYS A O 1
ATOM 1734 N N . ARG A 1 220 ? 6.117 12.047 26.922 1 85.94 220 ARG A N 1
ATOM 1735 C CA . ARG A 1 220 ? 7.141 12.641 27.781 1 85.94 220 ARG A CA 1
ATOM 1736 C C . ARG A 1 220 ? 8.148 13.438 26.953 1 85.94 220 ARG A C 1
ATOM 1738 O O . ARG A 1 220 ? 8.609 14.5 27.375 1 85.94 220 ARG A O 1
ATOM 1745 N N . ALA A 1 221 ? 8.43 12.898 25.844 1 87.5 221 ALA A N 1
ATOM 1746 C CA . ALA A 1 221 ? 9.398 13.562 24.969 1 87.5 221 ALA A CA 1
ATOM 1747 C C . ALA A 1 221 ? 8.852 14.883 24.438 1 87.5 221 ALA A C 1
ATOM 1749 O O . ALA A 1 221 ? 9.617 15.75 24.016 1 87.5 221 ALA A O 1
ATOM 1750 N N . MET A 1 222 ? 7.551 15.023 24.484 1 91.19 222 MET A N 1
ATOM 1751 C CA . MET A 1 222 ? 6.91 16.234 23.984 1 91.19 222 MET A CA 1
ATOM 1752 C C . MET A 1 222 ? 6.785 17.281 25.094 1 91.19 222 MET A C 1
ATOM 1754 O O . MET A 1 222 ? 6.324 18.391 24.844 1 91.19 222 MET A O 1
ATOM 1758 N N . MET A 1 223 ? 7.277 16.922 26.266 1 88.88 223 MET A N 1
ATOM 1759 C CA . MET A 1 223 ? 7.109 17.797 27.422 1 88.88 223 MET A CA 1
ATOM 1760 C C . MET A 1 223 ? 8.359 18.625 27.656 1 88.88 223 MET A C 1
ATOM 1762 O O . MET A 1 223 ? 9.469 18.203 27.328 1 88.88 223 MET A O 1
ATOM 1766 N N . ASP A 1 224 ? 8.047 19.766 28.109 1 87.94 224 ASP A N 1
ATOM 1767 C CA . ASP A 1 224 ? 9.164 20.578 28.594 1 87.94 224 ASP A CA 1
ATOM 1768 C C . ASP A 1 224 ? 9.531 20.219 30.031 1 87.94 224 ASP A C 1
ATOM 1770 O O . ASP A 1 224 ? 9.047 19.219 30.562 1 87.94 224 ASP A O 1
ATOM 1774 N N . ASP A 1 225 ? 10.445 20.953 30.625 1 85.56 225 ASP A N 1
ATOM 1775 C CA . ASP A 1 225 ? 10.977 20.656 31.953 1 85.56 225 ASP A CA 1
ATOM 1776 C C . ASP A 1 225 ? 9.891 20.797 33 1 85.56 225 ASP A C 1
ATOM 1778 O O . ASP A 1 225 ? 9.992 20.203 34.094 1 85.56 225 ASP A O 1
ATOM 1782 N N . ASN A 1 226 ? 8.797 21.516 32.781 1 85.88 226 ASN A N 1
ATOM 1783 C CA . ASN A 1 226 ? 7.727 21.75 33.719 1 85.88 226 ASN A CA 1
ATOM 1784 C C . ASN A 1 226 ? 6.562 20.781 33.531 1 85.88 226 ASN A C 1
ATOM 1786 O O . ASN A 1 226 ? 5.52 20.922 34.156 1 85.88 226 ASN A O 1
ATOM 1790 N N . GLY A 1 227 ? 6.707 19.875 32.531 1 83.06 227 GLY A N 1
ATOM 1791 C CA . GLY A 1 227 ? 5.664 18.891 32.281 1 83.06 227 GLY A CA 1
ATOM 1792 C C . GLY A 1 227 ? 4.59 19.375 31.328 1 83.06 227 GLY A C 1
ATOM 1793 O O . GLY A 1 227 ? 3.545 18.734 31.188 1 83.06 227 GLY A O 1
ATOM 1794 N N . ASN A 1 228 ? 4.863 20.562 30.75 1 87.62 228 ASN A N 1
ATOM 1795 C CA . ASN A 1 228 ? 3.936 21.094 29.766 1 87.62 228 ASN A CA 1
ATOM 1796 C C . ASN A 1 228 ? 4.355 20.703 28.344 1 87.62 228 ASN A C 1
ATOM 1798 O O . ASN A 1 228 ? 5.535 20.453 28.094 1 87.62 228 ASN A O 1
ATOM 1802 N N . PRO A 1 229 ? 3.375 20.625 27.453 1 90.56 229 PRO A N 1
ATOM 1803 C CA . PRO A 1 229 ? 3.77 20.359 26.062 1 90.56 229 PRO A CA 1
ATOM 1804 C C . PRO A 1 229 ? 4.637 21.469 25.469 1 90.56 229 PRO A C 1
ATOM 1806 O O . PRO A 1 229 ? 4.32 22.656 25.625 1 90.56 229 PRO A O 1
ATOM 1809 N N . LYS A 1 230 ? 5.672 21.047 24.875 1 90.88 230 LYS A N 1
ATOM 1810 C CA . LYS A 1 230 ? 6.523 22.016 24.172 1 90.88 230 LYS A CA 1
ATOM 1811 C C . LYS A 1 230 ? 5.777 22.688 23.031 1 90.88 230 LYS A C 1
ATOM 1813 O O . LYS A 1 230 ? 5.152 22 22.203 1 90.88 230 LYS A O 1
ATOM 1818 N N . ALA A 1 231 ? 5.781 23.969 23 1 89.25 231 ALA A N 1
ATOM 1819 C CA . ALA A 1 231 ? 5.117 24.703 21.922 1 89.25 231 ALA A CA 1
ATOM 1820 C C . ALA A 1 231 ? 5.82 24.453 20.594 1 89.25 231 ALA A C 1
ATOM 1822 O O . ALA A 1 231 ? 7.039 24.625 20.484 1 89.25 231 ALA A O 1
ATOM 1823 N N . PRO A 1 232 ? 5.066 24 19.609 1 91.62 232 PRO A N 1
ATOM 1824 C CA . PRO A 1 232 ? 5.676 23.797 18.297 1 91.62 232 PRO A CA 1
ATOM 1825 C C . PRO A 1 232 ? 6.086 25.125 17.641 1 91.62 232 PRO A C 1
ATOM 1827 O O . PRO A 1 232 ? 5.395 26.125 17.797 1 91.62 232 PRO A O 1
ATOM 1830 N N . ASN A 1 233 ? 7.246 25.078 17.031 1 89.56 233 ASN A N 1
ATOM 1831 C CA . ASN A 1 233 ? 7.605 26.172 16.141 1 89.56 233 ASN A CA 1
ATOM 1832 C C . ASN A 1 233 ? 7.074 25.938 14.727 1 89.56 233 ASN A C 1
ATOM 1834 O O . ASN A 1 233 ? 7.75 25.328 13.891 1 89.56 233 ASN A O 1
ATOM 1838 N N . TYR A 1 234 ? 5.906 26.5 14.406 1 87.81 234 TYR A N 1
ATOM 1839 C CA . TYR A 1 234 ? 5.211 26.266 13.148 1 87.81 234 TYR A CA 1
ATOM 1840 C C . TYR A 1 234 ? 5.93 26.969 12 1 87.81 234 TYR A C 1
ATOM 1842 O O . TYR A 1 234 ? 5.645 26.703 10.828 1 87.81 234 TYR A O 1
ATOM 1850 N N . TRP A 1 235 ? 6.895 27.703 12.391 1 80.44 235 TRP A N 1
ATOM 1851 C CA . TRP A 1 235 ? 7.547 28.5 11.359 1 80.44 235 TRP A CA 1
ATOM 1852 C C . TRP A 1 235 ? 8.953 27.984 11.07 1 80.44 235 TRP A C 1
ATOM 1854 O O . TRP A 1 235 ? 9.625 28.469 10.156 1 80.44 235 TRP A O 1
ATOM 1864 N N . SER A 1 236 ? 9.227 26.922 11.93 1 77.69 236 SER A N 1
ATOM 1865 C CA . SER A 1 236 ? 10.477 26.219 11.641 1 77.69 236 SER A CA 1
ATOM 1866 C C . SER A 1 236 ? 10.25 25.062 10.688 1 77.69 236 SER A C 1
ATOM 1868 O O . SER A 1 236 ? 9.164 24.469 10.664 1 77.69 236 SER A O 1
ATOM 1870 N N . GLY A 1 237 ? 10.695 25.094 9.57 1 66.69 237 GLY A N 1
ATOM 1871 C CA . GLY A 1 237 ? 10.484 24.109 8.516 1 66.69 237 GLY A CA 1
ATOM 1872 C C . GLY A 1 237 ? 10.57 22.672 9.008 1 66.69 237 GLY A C 1
ATOM 1873 O O . GLY A 1 237 ? 10.125 21.75 8.328 1 66.69 237 GLY A O 1
ATOM 1874 N N . HIS A 1 238 ? 10.992 22.344 10.242 1 76 238 HIS A N 1
ATOM 1875 C CA . HIS A 1 238 ? 11.25 20.938 10.547 1 76 238 HIS A CA 1
ATOM 1876 C C . HIS A 1 238 ? 11.031 20.656 12.031 1 76 238 HIS A C 1
ATOM 1878 O O . HIS A 1 238 ? 11.602 19.703 12.57 1 76 238 HIS A O 1
ATOM 1884 N N . ASP A 1 239 ? 10.227 21.406 12.727 1 86.88 239 ASP A N 1
ATOM 1885 C CA . ASP A 1 239 ? 9.977 21.141 14.141 1 86.88 239 ASP A CA 1
ATOM 1886 C C . ASP A 1 239 ? 9.148 19.875 14.32 1 86.88 239 ASP A C 1
ATOM 1888 O O . ASP A 1 239 ? 8.016 19.797 13.844 1 86.88 239 ASP A O 1
ATOM 1892 N N . PRO A 1 240 ? 9.711 18.938 15.078 1 88.94 240 PRO A N 1
ATOM 1893 C CA . PRO A 1 240 ? 9.016 17.656 15.25 1 88.94 240 PRO A CA 1
ATOM 1894 C C . PRO A 1 240 ? 7.688 17.812 15.984 1 88.94 240 PRO A C 1
ATOM 1896 O O . PRO A 1 240 ? 6.809 16.953 15.852 1 88.94 240 PRO A O 1
ATOM 1899 N N . GLN A 1 241 ? 7.523 18.875 16.75 1 91.19 241 GLN A N 1
ATOM 1900 C CA . GLN A 1 241 ? 6.34 19.031 17.594 1 91.19 241 GLN A CA 1
ATOM 1901 C C . GLN A 1 241 ? 5.109 19.359 16.75 1 91.19 241 GLN A C 1
ATOM 1903 O O . GLN A 1 241 ? 3.977 19.156 17.188 1 91.19 241 GLN A O 1
ATOM 1908 N N . VAL A 1 242 ? 5.375 19.875 15.594 1 91.62 242 VAL A N 1
ATOM 1909 C CA . VAL A 1 242 ? 4.273 20.344 14.758 1 91.62 242 VAL A CA 1
ATOM 1910 C C . VAL A 1 242 ? 3.359 19.172 14.406 1 91.62 242 VAL A C 1
ATOM 1912 O O . VAL A 1 242 ? 2.176 19.172 14.75 1 91.62 242 VAL A O 1
ATOM 1915 N N . LEU A 1 243 ? 3.9 18.156 13.844 1 93.38 243 LEU A N 1
ATOM 1916 C CA . LEU A 1 243 ? 3.109 16.984 13.445 1 93.38 243 LEU A CA 1
ATOM 1917 C C . LEU A 1 243 ? 2.723 16.156 14.664 1 93.38 243 LEU A C 1
ATOM 1919 O O . LEU A 1 243 ? 1.61 15.625 14.734 1 93.38 243 LEU A O 1
ATOM 1923 N N . SER A 1 244 ? 3.605 16.094 15.625 1 93.19 244 SER A N 1
ATOM 1924 C CA . SER A 1 244 ? 3.387 15.266 16.812 1 93.19 244 SER A CA 1
ATOM 1925 C C . SER A 1 244 ? 2.191 15.758 17.609 1 93.19 244 SER A C 1
ATOM 1927 O O . SER A 1 244 ? 1.389 14.961 18.094 1 93.19 244 SER A O 1
ATOM 1929 N N . LEU A 1 245 ? 2.129 17 17.766 1 93.88 245 LEU A N 1
ATOM 1930 C CA . LEU A 1 245 ? 1.025 17.562 18.531 1 93.88 245 LEU A CA 1
ATOM 1931 C C . LEU A 1 245 ? -0.312 17.25 17.859 1 93.88 245 LEU A C 1
ATOM 1933 O O . LEU A 1 245 ? -1.273 16.875 18.531 1 93.88 245 LEU A O 1
ATOM 1937 N N . SER A 1 246 ? -0.368 17.469 16.547 1 93.75 246 SER A N 1
ATOM 1938 C CA . SER A 1 246 ? -1.601 17.203 15.812 1 93.75 246 SER A CA 1
ATOM 1939 C C . SER A 1 246 ? -2.01 15.742 15.93 1 93.75 246 SER A C 1
ATOM 1941 O O . SER A 1 246 ? -3.184 15.438 16.156 1 93.75 246 SER A O 1
ATOM 1943 N N . ALA A 1 247 ? -1.04 14.906 15.758 1 92.06 247 ALA A N 1
ATOM 1944 C CA . ALA A 1 247 ? -1.324 13.477 15.867 1 92.06 247 ALA A CA 1
ATOM 1945 C C . ALA A 1 247 ? -1.763 13.109 17.281 1 92.06 247 ALA A C 1
ATOM 1947 O O . ALA A 1 247 ? -2.658 12.281 17.469 1 92.06 247 ALA A O 1
ATOM 1948 N N . MET A 1 248 ? -1.139 13.68 18.234 1 89.62 248 MET A N 1
ATOM 1949 C CA . MET A 1 248 ? -1.484 13.43 19.625 1 89.62 248 MET A CA 1
ATOM 1950 C C . MET A 1 248 ? -2.924 13.836 19.922 1 89.62 248 MET A C 1
ATOM 1952 O O . MET A 1 248 ? -3.645 13.133 20.625 1 89.62 248 MET A O 1
ATOM 1956 N N . LEU A 1 249 ? -3.338 14.93 19.406 1 88.38 249 LEU A N 1
ATOM 1957 C CA . LEU A 1 249 ? -4.699 15.406 19.609 1 88.38 249 LEU A CA 1
ATOM 1958 C C . LEU A 1 249 ? -5.715 14.438 19 1 88.38 249 LEU A C 1
ATOM 1960 O O . LEU A 1 249 ? -6.785 14.219 19.578 1 88.38 249 LEU A O 1
ATOM 1964 N N . VAL A 1 250 ? -5.367 13.938 17.891 1 85.56 250 VAL A N 1
ATOM 1965 C CA . VAL A 1 250 ? -6.23 12.938 17.266 1 85.56 250 VAL A CA 1
ATOM 1966 C C . VAL A 1 250 ? -6.336 11.711 18.156 1 85.56 250 VAL A C 1
ATOM 1968 O O . VAL A 1 250 ? -7.434 11.211 18.406 1 85.56 250 VAL A O 1
ATOM 1971 N N . ASN A 1 251 ? -5.184 11.266 18.609 1 82.88 251 ASN A N 1
ATOM 1972 C CA . ASN A 1 251 ? -5.148 10.078 19.469 1 82.88 251 ASN A CA 1
ATOM 1973 C C . ASN A 1 251 ? -5.949 10.289 20.75 1 82.88 251 ASN A C 1
ATOM 1975 O O . ASN A 1 251 ? -6.727 9.422 21.141 1 82.88 251 ASN A O 1
ATOM 1979 N N . GLU A 1 252 ? -5.816 11.414 21.344 1 79.5 252 GLU A N 1
ATOM 1980 C CA . GLU A 1 252 ? -6.508 11.711 22.609 1 79.5 252 GLU A CA 1
ATOM 1981 C C . GLU A 1 252 ? -8.008 11.883 22.375 1 79.5 252 GLU A C 1
ATOM 1983 O O . GLU A 1 252 ? -8.812 11.539 23.25 1 79.5 252 GLU A O 1
ATOM 1988 N N . TYR A 1 253 ? -8.336 12.422 21.281 1 76.31 253 TYR A N 1
ATOM 1989 C CA . TYR A 1 253 ? -9.75 12.586 20.953 1 76.31 253 TYR A CA 1
ATOM 1990 C C . TYR A 1 253 ? -10.445 11.234 20.875 1 76.31 253 TYR A C 1
ATOM 1992 O O . TYR A 1 253 ? -11.531 11.047 21.422 1 76.31 253 TYR A O 1
ATOM 2000 N N . TYR A 1 254 ? -9.891 10.273 20.297 1 70.69 254 TYR A N 1
ATOM 2001 C CA . TYR A 1 254 ? -10.539 8.984 20.094 1 70.69 254 TYR A CA 1
ATOM 2002 C C . TYR A 1 254 ? -10.367 8.094 21.328 1 70.69 254 TYR A C 1
ATOM 2004 O O . TYR A 1 254 ? -11.234 7.277 21.625 1 70.69 254 TYR A O 1
ATOM 2012 N N . ASN A 1 255 ? -9.281 8.219 21.953 1 65.44 255 ASN A N 1
ATOM 2013 C CA . ASN A 1 255 ? -9.094 7.445 23.188 1 65.44 255 ASN A CA 1
ATOM 2014 C C . ASN A 1 255 ? -9.992 7.945 24.312 1 65.44 255 ASN A C 1
ATOM 2016 O O . ASN A 1 255 ? -10.297 7.203 25.234 1 65.44 255 ASN A O 1
ATOM 2020 N N . GLY A 1 256 ? -10.328 9.156 24.266 1 60.12 256 GLY A N 1
ATOM 2021 C CA . GLY A 1 256 ? -11.195 9.734 25.281 1 60.12 256 GLY A CA 1
ATOM 2022 C C . GLY A 1 256 ? -12.656 9.391 25.094 1 60.12 256 GLY A C 1
ATOM 2023 O O . GLY A 1 256 ? -13.484 9.648 25.953 1 60.12 256 GLY A O 1
ATOM 2024 N N . ARG A 1 257 ? -12.992 8.875 23.906 1 57.91 257 ARG A N 1
ATOM 2025 C CA . ARG A 1 257 ? -14.375 8.469 23.672 1 57.91 257 ARG A CA 1
ATOM 2026 C C . ARG A 1 257 ? -14.727 7.211 24.469 1 57.91 257 ARG A C 1
ATOM 2028 O O . ARG A 1 257 ? -13.883 6.324 24.625 1 57.91 257 ARG A O 1
ATOM 2035 N N . PRO A 1 258 ? -15.898 7.418 25.344 1 46.31 258 PRO A N 1
ATOM 2036 C CA . PRO A 1 258 ? -16.281 6.246 26.125 1 46.31 258 PRO A CA 1
ATOM 2037 C C . PRO A 1 258 ? -16.391 4.977 25.281 1 46.31 258 PRO A C 1
ATOM 2039 O O . PRO A 1 258 ? -16.734 5.043 24.094 1 46.31 258 PRO A O 1
ATOM 2042 N N . LYS A 1 259 ? -15.805 3.928 25.812 1 45.91 259 LYS A N 1
ATOM 2043 C CA . LYS A 1 259 ? -15.828 2.619 25.156 1 45.91 259 LYS A CA 1
ATOM 2044 C C . LYS A 1 259 ? -17.266 2.209 24.812 1 45.91 259 LYS A C 1
ATOM 2046 O O . LYS A 1 259 ? -17.484 1.435 23.875 1 45.91 259 LYS A O 1
ATOM 2051 N N . ASP A 1 260 ? -18.266 2.52 25.656 1 40.38 260 ASP A N 1
ATOM 2052 C CA . ASP A 1 260 ? -19.641 2.107 25.422 1 40.38 260 ASP A CA 1
ATOM 2053 C C . ASP A 1 260 ? -20.297 2.996 24.359 1 40.38 260 ASP A C 1
ATOM 2055 O O . ASP A 1 260 ? -21.484 2.836 24.062 1 40.38 260 ASP A O 1
ATOM 2059 N N . GLY A 1 261 ? -19.75 3.604 23.609 1 39.62 261 GLY A N 1
ATOM 2060 C CA . GLY A 1 261 ? -20.359 4.391 22.547 1 39.62 261 GLY A CA 1
ATOM 2061 C C . GLY A 1 261 ? -21.109 5.598 23.062 1 39.62 261 GLY A C 1
ATOM 2062 O O . GLY A 1 261 ? -21.719 6.336 22.281 1 39.62 261 GLY A O 1
ATOM 2063 N N . GLN A 1 262 ? -21.609 5.582 24.344 1 34.19 262 GLN A N 1
ATOM 2064 C CA . GLN A 1 262 ? -22.5 6.633 24.844 1 34.19 262 GLN A CA 1
ATOM 2065 C C . GLN A 1 262 ? -21.719 7.918 25.109 1 34.19 262 GLN A C 1
ATOM 2067 O O . GLN A 1 262 ? -20.578 7.879 25.578 1 34.19 262 GLN A O 1
ATOM 2072 N N . LEU A 1 263 ? -21.812 8.875 24.172 1 37.75 263 LEU A N 1
ATOM 2073 C CA . LEU A 1 263 ? -21.328 10.242 24.328 1 37.75 263 LEU A CA 1
ATOM 2074 C C . LEU A 1 263 ? -21.594 10.766 25.734 1 37.75 263 LEU A C 1
ATOM 2076 O O . LEU A 1 263 ? -22.188 11.828 25.906 1 37.75 263 LEU A O 1
ATOM 2080 N N . THR A 1 264 ? -21.844 10.023 26.703 1 37 264 THR A N 1
ATOM 2081 C CA . THR A 1 264 ? -22.359 10.688 27.891 1 37 264 THR A CA 1
ATOM 2082 C C . THR A 1 264 ? -21.406 11.773 28.375 1 37 264 THR A C 1
ATOM 2084 O O . THR A 1 264 ? -21.828 12.867 28.766 1 37 264 THR A O 1
ATOM 2087 N N . ASP A 1 265 ? -20.422 11.492 29.328 1 40.12 265 ASP A N 1
ATOM 2088 C CA . ASP A 1 265 ? -19.844 12.57 30.125 1 40.12 265 ASP A CA 1
ATOM 2089 C C . ASP A 1 265 ? -18.875 13.398 29.281 1 40.12 265 ASP A C 1
ATOM 2091 O O . ASP A 1 265 ? -18.094 12.852 28.5 1 40.12 265 ASP A O 1
ATOM 2095 N N . PRO A 1 266 ? -19.281 14.68 29.156 1 41.75 266 PRO A N 1
ATOM 2096 C CA . PRO A 1 266 ? -18.406 15.656 28.484 1 41.75 266 PRO A CA 1
ATOM 2097 C C . PRO A 1 266 ? -16.922 15.445 28.797 1 41.75 266 PRO A C 1
ATOM 2099 O O . PRO A 1 266 ? -16.578 15.102 29.922 1 41.75 266 PRO A O 1
ATOM 2102 N N . ARG A 1 267 ? -16.203 15.023 27.906 1 41.97 267 ARG A N 1
ATOM 2103 C CA . ARG A 1 267 ? -14.758 14.875 27.969 1 41.97 267 ARG A CA 1
ATOM 2104 C C . ARG A 1 267 ? -14.109 16.078 28.641 1 41.97 267 ARG A C 1
ATOM 2106 O O . ARG A 1 267 ? -12.891 16.266 28.578 1 41.97 267 ARG A O 1
ATOM 2113 N N . TRP A 1 268 ? -14.852 17.109 29.078 1 37.91 268 TRP A N 1
ATOM 2114 C CA . TRP A 1 268 ? -14.297 18.359 29.578 1 37.91 268 TRP A CA 1
ATOM 2115 C C . TRP A 1 268 ? -13.258 18.109 30.656 1 37.91 268 TRP A C 1
ATOM 2117 O O . TRP A 1 268 ? -12.344 18.922 30.859 1 37.91 268 TRP A O 1
ATOM 2127 N N . ASP A 1 269 ? -13.758 17.578 31.766 1 39.19 269 ASP A N 1
ATOM 2128 C CA . ASP A 1 269 ? -13.086 17.984 33 1 39.19 269 ASP A CA 1
ATOM 2129 C C . ASP A 1 269 ? -11.648 17.469 33.031 1 39.19 269 ASP A C 1
ATOM 2131 O O . ASP A 1 269 ? -11.086 17.266 34.094 1 39.19 269 ASP A O 1
ATOM 2135 N N . ARG A 1 270 ? -11.25 16.688 32.188 1 42.75 270 ARG A N 1
ATOM 2136 C CA . ARG A 1 270 ? -9.961 16.203 32.688 1 42.75 270 ARG A CA 1
ATOM 2137 C C . ARG A 1 270 ? -8.883 17.266 32.5 1 42.75 270 ARG A C 1
ATOM 2139 O O . ARG A 1 270 ? -8.461 17.547 31.375 1 42.75 270 ARG A O 1
ATOM 2146 N N . PRO A 1 271 ? -8.68 18.25 33.344 1 54.25 271 PRO A N 1
ATOM 2147 C CA . PRO A 1 271 ? -7.559 19.188 33.406 1 54.25 271 PRO A CA 1
ATOM 2148 C C . PRO A 1 271 ? -6.238 18.562 32.969 1 54.25 271 PRO A C 1
ATOM 2150 O O . PRO A 1 271 ? -5.172 19.156 33.156 1 54.25 271 PRO A O 1
ATOM 2153 N N . GLY A 1 272 ? -6.199 17.469 32.125 1 73.69 272 GLY A N 1
ATOM 2154 C CA . GLY A 1 272 ? -5.09 16.547 31.891 1 73.69 272 GLY A CA 1
ATOM 2155 C C . GLY A 1 272 ? -4.285 16.891 30.656 1 73.69 272 GLY A C 1
ATOM 2156 O O . GLY A 1 272 ? -4.238 18.047 30.234 1 73.69 272 GLY A O 1
ATOM 2157 N N . TRP A 1 273 ? -3.414 16.266 30.188 1 80.69 273 TRP A N 1
ATOM 2158 C CA . TRP A 1 273 ? -2.469 16.328 29.078 1 80.69 273 TRP A CA 1
ATOM 2159 C C . TRP A 1 273 ? -3.158 16.828 27.812 1 80.69 273 TRP A C 1
ATOM 2161 O O . TRP A 1 273 ? -2.631 17.688 27.109 1 80.69 273 TRP A O 1
ATOM 2171 N N . ARG A 1 274 ? -4.395 16.547 27.641 1 83.12 274 ARG A N 1
ATOM 2172 C CA . ARG A 1 274 ? -5.125 16.938 26.438 1 83.12 274 ARG A CA 1
ATOM 2173 C C . ARG A 1 274 ? -5.453 18.422 26.453 1 83.12 274 ARG A C 1
ATOM 2175 O O . ARG A 1 274 ? -5.309 19.109 25.453 1 83.12 274 ARG A O 1
ATOM 2182 N N . GLY A 1 275 ? -5.934 18.844 27.625 1 84.25 275 GLY A N 1
ATOM 2183 C CA . GLY A 1 275 ? -6.254 20.25 27.75 1 84.25 275 GLY A CA 1
ATOM 2184 C C . GLY A 1 275 ? -5.062 21.156 27.484 1 84.25 275 GLY A C 1
ATOM 2185 O O . GLY A 1 275 ? -5.191 22.188 26.828 1 84.25 275 GLY A O 1
ATOM 2186 N N . LYS A 1 276 ? -3.93 20.766 28 1 87.31 276 LYS A N 1
ATOM 2187 C CA . LYS A 1 276 ? -2.715 21.547 27.797 1 87.31 276 LYS A CA 1
ATOM 2188 C C . LYS A 1 276 ? -2.311 21.578 26.328 1 87.31 276 LYS A C 1
ATOM 2190 O O . LYS A 1 276 ? -1.862 22.609 25.812 1 87.31 276 LYS A O 1
ATOM 2195 N N . CYS A 1 277 ? -2.459 20.5 25.688 1 89.38 277 CYS A N 1
ATOM 2196 C CA . CYS A 1 277 ? -2.143 20.406 24.266 1 89.38 277 CYS A CA 1
ATOM 2197 C C . CYS A 1 277 ? -3.096 21.266 23.438 1 89.38 277 CYS A C 1
ATOM 2199 O O . CYS A 1 277 ? -2.682 21.906 22.469 1 89.38 277 CYS A O 1
ATOM 2201 N N . GLU A 1 278 ? -4.336 21.297 23.812 1 90.31 278 GLU A N 1
ATOM 2202 C CA . GLU A 1 278 ? -5.316 22.141 23.125 1 90.31 278 GLU A CA 1
ATOM 2203 C C . GLU A 1 278 ? -4.996 23.609 23.281 1 90.31 278 GLU A C 1
ATOM 2205 O O . GLU A 1 278 ? -5.145 24.391 22.328 1 90.31 278 GLU A O 1
ATOM 2210 N N . ASP A 1 279 ? -4.562 23.906 24.469 1 89.69 279 ASP A N 1
ATOM 2211 C CA . ASP A 1 279 ? -4.203 25.312 24.703 1 89.69 279 ASP A CA 1
ATOM 2212 C C . ASP A 1 279 ? -3.061 25.75 23.797 1 89.69 279 ASP A C 1
ATOM 2214 O O . ASP A 1 279 ? -3.104 26.844 23.219 1 89.69 279 ASP A O 1
ATOM 2218 N N . VAL A 1 280 ? -2.078 24.891 23.672 1 92.19 280 VAL A N 1
ATOM 2219 C CA . VAL A 1 280 ? -0.924 25.172 22.828 1 92.19 280 VAL A CA 1
ATOM 2220 C C . VAL A 1 280 ? -1.365 25.297 21.375 1 92.19 280 VAL A C 1
ATOM 2222 O O . VAL A 1 280 ? -0.887 26.172 20.641 1 92.19 280 VAL A O 1
ATOM 2225 N N . ALA A 1 281 ? -2.232 24.469 20.984 1 92.5 281 ALA A N 1
ATOM 2226 C CA . ALA A 1 281 ? -2.746 24.5 19.625 1 92.5 281 ALA A CA 1
ATOM 2227 C C . ALA A 1 281 ? -3.527 25.781 19.359 1 92.5 281 ALA A C 1
ATOM 2229 O O . ALA A 1 281 ? -3.381 26.406 18.297 1 92.5 281 ALA A O 1
ATOM 2230 N N . LEU A 1 282 ? -4.336 26.188 20.297 1 92.19 282 LEU A N 1
ATOM 2231 C CA . LEU A 1 282 ? -5.16 27.391 20.141 1 92.19 282 LEU A CA 1
ATOM 2232 C C . LEU A 1 282 ? -4.301 28.641 20.156 1 92.19 282 LEU A C 1
ATOM 2234 O O . LEU A 1 282 ? -4.621 29.625 19.484 1 92.19 282 LEU A O 1
ATOM 2238 N N . GLU A 1 283 ? -3.252 28.562 20.938 1 92.56 283 GLU A N 1
ATOM 2239 C CA . GLU A 1 283 ? -2.324 29.688 20.938 1 92.56 283 GLU A CA 1
ATOM 2240 C C . GLU A 1 283 ? -1.721 29.922 19.562 1 92.56 283 GLU A C 1
ATOM 2242 O O . GLU A 1 283 ? -1.524 31.062 19.141 1 92.56 283 GLU A O 1
ATOM 2247 N N . ALA A 1 284 ? -1.381 28.859 18.875 1 92.06 284 ALA A N 1
ATOM 2248 C CA . ALA A 1 284 ? -0.842 28.969 17.531 1 92.06 284 ALA A CA 1
ATOM 2249 C C . ALA A 1 284 ? -1.873 29.562 16.578 1 92.06 284 ALA A C 1
ATOM 2251 O O . ALA A 1 284 ? -1.533 30.375 15.703 1 92.06 284 ALA A O 1
ATOM 2252 N N . CYS A 1 285 ? -3.055 29.172 16.703 1 92.94 285 CYS A N 1
ATOM 2253 C CA . CYS A 1 285 ? -4.141 29.703 15.898 1 92.94 285 CYS A CA 1
ATOM 2254 C C . CYS A 1 285 ? -4.293 31.203 16.125 1 92.94 285 CYS A C 1
ATOM 2256 O O . CYS A 1 285 ? -4.375 31.984 15.172 1 92.94 285 CYS A O 1
ATOM 2258 N N . ALA A 1 286 ? -4.324 31.578 17.359 1 93.88 286 ALA A N 1
ATOM 2259 C CA . ALA A 1 286 ? -4.449 33 17.703 1 93.88 286 ALA A CA 1
ATOM 2260 C C . ALA A 1 286 ? -3.285 33.812 17.141 1 93.88 286 ALA A C 1
ATOM 2262 O O . ALA A 1 286 ? -3.469 34.938 16.719 1 93.88 286 ALA A O 1
ATOM 2263 N N . ALA A 1 287 ? -2.141 33.219 17.172 1 93 287 ALA A N 1
ATOM 2264 C CA . ALA A 1 287 ? -0.959 33.875 16.641 1 93 287 ALA A CA 1
ATOM 2265 C C . ALA A 1 287 ? -1.108 34.156 15.148 1 93 287 ALA A C 1
ATOM 2267 O O . ALA A 1 287 ? -0.772 35.25 14.688 1 93 287 ALA A O 1
ATOM 2268 N N . VAL A 1 288 ? -1.593 33.281 14.422 1 93.94 288 VAL A N 1
ATOM 2269 C CA . VAL A 1 288 ? -1.765 33.469 12.984 1 93.94 288 VAL A CA 1
ATOM 2270 C C . VAL A 1 288 ? -2.838 34.5 12.719 1 93.94 288 VAL A C 1
ATOM 2272 O O . VAL A 1 288 ? -2.699 35.344 11.812 1 93.94 288 VAL A O 1
ATOM 2275 N N . ILE A 1 289 ? -3.896 34.5 13.508 1 94.06 289 ILE A N 1
ATOM 2276 C CA . ILE A 1 289 ? -4.965 35.469 13.383 1 94.06 289 ILE A CA 1
ATOM 2277 C C . ILE A 1 289 ? -4.402 36.875 13.594 1 94.06 289 ILE A C 1
ATOM 2279 O O . ILE A 1 289 ? -4.699 37.781 12.828 1 94.06 289 ILE A O 1
ATOM 2283 N N . THR A 1 290 ? -3.629 36.938 14.602 1 94.12 290 THR A N 1
ATOM 2284 C CA . THR A 1 290 ? -3.025 38.219 14.914 1 94.12 290 THR A CA 1
ATOM 2285 C C . THR A 1 290 ? -2.121 38.688 13.781 1 94.12 290 THR A C 1
ATOM 2287 O O . THR A 1 290 ? -2.172 39.844 13.375 1 94.12 290 THR A O 1
ATOM 2290 N N . MET A 1 291 ? -1.282 37.812 13.281 1 92.81 291 MET A N 1
ATOM 2291 C CA . MET A 1 291 ? -0.403 38.125 12.164 1 92.81 291 MET A CA 1
ATOM 2292 C C . MET A 1 291 ? -1.211 38.562 10.945 1 92.81 291 MET A C 1
ATOM 2294 O O . MET A 1 291 ? -0.793 39.438 10.203 1 92.81 291 MET A O 1
ATOM 2298 N N . PHE A 1 292 ? -2.291 37.938 10.734 1 93.38 292 PHE A N 1
ATOM 2299 C CA . PHE A 1 292 ? -3.166 38.25 9.602 1 93.38 292 PHE A CA 1
ATOM 2300 C C . PHE A 1 292 ? -3.789 39.625 9.75 1 93.38 292 PHE A C 1
ATOM 2302 O O . PHE A 1 292 ? -3.805 40.406 8.797 1 93.38 292 PHE A O 1
ATOM 2309 N N . LYS A 1 293 ? -4.297 39.969 10.906 1 93.06 293 LYS A N 1
ATOM 2310 C CA . LYS A 1 293 ? -4.941 41.25 11.164 1 93.06 293 LYS A CA 1
ATOM 2311 C C . LYS A 1 293 ? -3.947 42.406 11.039 1 93.06 293 LYS A C 1
ATOM 2313 O O . LYS A 1 293 ? -4.297 43.469 10.547 1 93.06 293 LYS A O 1
ATOM 2318 N N . LYS A 1 294 ? -2.74 42.062 11.391 1 94.12 294 LYS A N 1
ATOM 2319 C CA . LYS A 1 294 ? -1.705 43.094 11.328 1 94.12 294 LYS A CA 1
ATOM 2320 C C . LYS A 1 294 ? -1.078 43.156 9.938 1 94.12 294 LYS A C 1
ATOM 2322 O O . LYS A 1 294 ? -0.226 44.031 9.672 1 94.12 294 LYS A O 1
ATOM 2327 N N . LYS A 1 295 ? -1.432 42.312 9.008 1 90.88 295 LYS A N 1
ATOM 2328 C CA . LYS A 1 295 ? -0.904 42.25 7.645 1 90.88 295 LYS A CA 1
ATOM 2329 C C . LYS A 1 295 ? 0.615 42.094 7.652 1 90.88 295 LYS A C 1
ATOM 2331 O O . LYS A 1 295 ? 1.308 42.75 6.867 1 90.88 295 LYS A O 1
ATOM 2336 N N . GLU A 1 296 ? 1.092 41.312 8.617 1 88.81 296 GLU A N 1
ATOM 2337 C CA . GLU A 1 296 ? 2.529 41.125 8.789 1 88.81 296 GLU A CA 1
ATOM 2338 C C . GLU A 1 296 ? 3.061 40 7.906 1 88.81 296 GLU A C 1
ATOM 2340 O O . GLU A 1 296 ? 4.266 39.906 7.66 1 88.81 296 GLU A O 1
ATOM 2345 N N . VAL A 1 297 ? 2.215 39.188 7.57 1 87.44 297 VAL A N 1
ATOM 2346 C CA . VAL A 1 297 ? 2.682 38 6.82 1 87.44 297 VAL A CA 1
ATOM 2347 C C . VAL A 1 297 ? 1.732 37.75 5.656 1 87.44 297 VAL A C 1
ATOM 2349 O O . VAL A 1 297 ? 0.533 38 5.746 1 87.44 297 VAL A O 1
ATOM 2352 N N . ASP A 1 298 ? 2.316 37.312 4.598 1 90.44 298 ASP A N 1
ATOM 2353 C CA . ASP A 1 298 ? 1.519 36.812 3.494 1 90.44 298 ASP A CA 1
ATOM 2354 C C . ASP A 1 298 ? 1.062 35.375 3.779 1 90.44 298 ASP A C 1
ATOM 2356 O O . ASP A 1 298 ? 1.863 34.438 3.725 1 90.44 298 ASP A O 1
ATOM 2360 N N . ILE A 1 299 ? -0.176 35.188 4.027 1 90.19 299 ILE A N 1
ATOM 2361 C CA . ILE A 1 299 ? -0.768 33.938 4.461 1 90.19 299 ILE A CA 1
ATOM 2362 C C . ILE A 1 299 ? -0.536 32.875 3.396 1 90.19 299 ILE A C 1
ATOM 2364 O O . ILE A 1 299 ? -0.368 31.688 3.719 1 90.19 299 ILE A O 1
ATOM 2368 N N . LYS A 1 300 ? -0.456 33.219 2.121 1 86.44 300 LYS A N 1
ATOM 2369 C CA . LYS A 1 300 ? -0.31 32.281 1.017 1 86.44 300 LYS A CA 1
ATOM 2370 C C . LYS A 1 300 ? 1.098 31.688 0.979 1 86.44 300 LYS A C 1
ATOM 2372 O O . LYS A 1 300 ? 1.33 30.656 0.338 1 86.44 300 LYS A O 1
ATOM 2377 N N . GLN A 1 301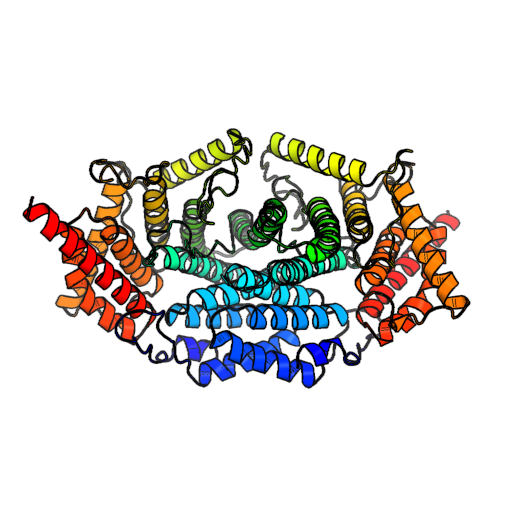 ? 1.981 32.281 1.697 1 85.94 301 GLN A N 1
ATOM 2378 C CA . GLN A 1 301 ? 3.373 31.844 1.642 1 85.94 301 GLN A CA 1
ATOM 2379 C C . GLN A 1 301 ? 3.746 31.031 2.879 1 85.94 301 GLN A C 1
ATOM 2381 O O . GLN A 1 301 ? 4.871 30.547 2.986 1 85.94 301 GLN A O 1
ATOM 2386 N N . LEU A 1 302 ? 2.758 30.938 3.74 1 87.56 302 LEU A N 1
ATOM 2387 C CA . LEU A 1 302 ? 3.035 30.156 4.938 1 87.56 302 LEU A CA 1
ATOM 2388 C C . LEU A 1 302 ? 3.176 28.672 4.59 1 87.56 302 LEU A C 1
ATOM 2390 O O . LEU A 1 302 ? 2.666 28.219 3.561 1 87.56 302 LEU A O 1
ATOM 2394 N N . SER A 1 303 ? 3.924 28 5.422 1 90.25 303 SER A N 1
ATOM 2395 C CA . SER A 1 303 ? 4.164 26.578 5.238 1 90.25 303 SER A CA 1
ATOM 2396 C C . SER A 1 303 ? 2.854 25.797 5.168 1 90.25 303 SER A C 1
ATOM 2398 O O . SER A 1 303 ? 1.98 25.969 6.023 1 90.25 303 SER A O 1
ATOM 2400 N N . MET A 1 304 ? 2.758 24.984 4.207 1 91.12 304 MET A N 1
ATOM 2401 C CA . MET A 1 304 ? 1.557 24.156 4.039 1 91.12 304 MET A CA 1
ATOM 2402 C C . MET A 1 304 ? 1.387 23.203 5.207 1 91.12 304 MET A C 1
ATOM 2404 O O . MET A 1 304 ? 0.272 22.984 5.691 1 91.12 304 MET A O 1
ATOM 2408 N N . VAL A 1 305 ? 2.463 22.594 5.66 1 92.44 305 VAL A N 1
ATOM 2409 C CA . VAL A 1 305 ? 2.41 21.641 6.754 1 92.44 305 VAL A CA 1
ATOM 2410 C C . VAL A 1 305 ? 1.934 22.328 8.031 1 92.44 305 VAL A C 1
ATOM 2412 O O . VAL A 1 305 ? 1.053 21.812 8.727 1 92.44 305 VAL A O 1
ATOM 2415 N N . SER A 1 306 ? 2.453 23.469 8.32 1 93.38 306 SER A N 1
ATOM 2416 C CA . SER A 1 306 ? 2.092 24.203 9.523 1 93.38 306 SER A CA 1
ATOM 2417 C C . SER A 1 306 ? 0.625 24.625 9.5 1 93.38 306 SER A C 1
ATOM 2419 O O . SER A 1 306 ? -0.102 24.406 10.469 1 93.38 306 SER A O 1
ATOM 2421 N N . MET A 1 307 ? 0.257 25.188 8.391 1 94 307 MET A N 1
ATOM 2422 C CA . MET A 1 307 ? -1.125 25.641 8.281 1 94 307 MET A CA 1
ATOM 2423 C C . MET A 1 307 ? -2.094 24.469 8.344 1 94 307 MET A C 1
ATOM 2425 O O . MET A 1 307 ? -3.162 24.562 8.945 1 94 307 MET A O 1
ATOM 2429 N N . PHE A 1 308 ? -1.697 23.453 7.738 1 95.19 308 PHE A N 1
ATOM 2430 C CA . PHE A 1 308 ? -2.516 22.25 7.84 1 95.19 308 PHE A CA 1
ATOM 2431 C C . PHE A 1 308 ? -2.707 21.844 9.297 1 95.19 308 PHE A C 1
ATOM 2433 O O . PHE A 1 308 ? -3.83 21.594 9.734 1 95.19 308 PHE A O 1
ATOM 2440 N N . CYS A 1 309 ? -1.639 21.734 9.977 1 94.62 309 CYS A N 1
ATOM 2441 C CA . CYS A 1 309 ? -1.693 21.281 11.359 1 94.62 309 CYS A CA 1
ATOM 2442 C C . CYS A 1 309 ? -2.523 22.219 12.211 1 94.62 309 CYS A C 1
ATOM 2444 O O . CYS A 1 309 ? -3.318 21.781 13.047 1 94.62 309 CYS A O 1
ATOM 2446 N N . ILE A 1 310 ? -2.365 23.453 11.992 1 94.31 310 ILE A N 1
ATOM 2447 C CA . ILE A 1 310 ? -3.109 24.438 12.766 1 94.31 310 ILE A CA 1
ATOM 2448 C C . ILE A 1 310 ? -4.605 24.297 12.477 1 94.31 310 ILE A C 1
ATOM 2450 O O . ILE A 1 310 ? -5.418 24.234 13.406 1 94.31 310 ILE A O 1
ATOM 2454 N N . MET A 1 311 ? -4.969 24.219 11.219 1 93.38 311 MET A N 1
ATOM 2455 C CA . MET A 1 311 ? -6.367 24.062 10.836 1 93.38 311 MET A CA 1
ATOM 2456 C C . MET A 1 311 ? -6.93 22.734 11.359 1 93.38 311 MET A C 1
ATOM 2458 O O . MET A 1 311 ? -8.062 22.688 11.852 1 93.38 311 MET A O 1
ATOM 2462 N N . HIS A 1 312 ? -6.141 21.781 11.227 1 92.94 312 HIS A N 1
ATOM 2463 C CA . HIS A 1 312 ? -6.562 20.469 11.68 1 92.94 312 HIS A CA 1
ATOM 2464 C C . HIS A 1 312 ? -6.801 20.453 13.188 1 92.94 312 HIS A C 1
ATOM 2466 O O . HIS A 1 312 ? -7.824 19.953 13.656 1 92.94 312 HIS A O 1
ATOM 2472 N N . ASN A 1 313 ? -5.867 20.984 13.938 1 92.06 313 ASN A N 1
ATOM 2473 C CA . ASN A 1 313 ? -6.012 21.047 15.391 1 92.06 313 ASN A CA 1
ATOM 2474 C C . ASN A 1 313 ? -7.266 21.812 15.797 1 92.06 313 ASN A C 1
ATOM 2476 O O . ASN A 1 313 ? -8.016 21.359 16.672 1 92.06 313 ASN A O 1
ATOM 2480 N N . LEU A 1 314 ? -7.461 22.891 15.133 1 91.19 314 LEU A N 1
ATOM 2481 C CA . LEU A 1 314 ? -8.641 23.688 15.43 1 91.19 314 LEU A CA 1
ATOM 2482 C C . LEU A 1 314 ? -9.922 22.906 15.164 1 91.19 314 LEU A C 1
ATOM 2484 O O . LEU A 1 314 ? -10.852 22.922 15.977 1 91.19 314 LEU A O 1
ATOM 2488 N N . THR A 1 315 ? -9.953 22.188 14.094 1 88.25 315 THR A N 1
ATOM 2489 C CA . THR A 1 315 ? -11.141 21.422 13.719 1 88.25 315 THR A CA 1
ATOM 2490 C C . THR A 1 315 ? -11.406 20.312 14.719 1 88.25 315 THR A C 1
ATOM 2492 O O . THR A 1 315 ? -12.555 20.062 15.094 1 88.25 315 THR A O 1
ATOM 2495 N N . ILE A 1 316 ? -10.391 19.672 15.172 1 84.94 316 ILE A N 1
ATOM 2496 C CA . ILE A 1 316 ? -10.547 18.578 16.125 1 84.94 316 ILE A CA 1
ATOM 2497 C C . ILE A 1 316 ? -11.023 19.125 17.469 1 84.94 316 ILE A C 1
ATOM 2499 O O . ILE A 1 316 ? -11.844 18.516 18.141 1 84.94 316 ILE A O 1
ATOM 2503 N N . ILE A 1 317 ? -10.539 20.25 17.875 1 85.75 317 ILE A N 1
ATOM 2504 C CA . ILE A 1 317 ? -10.883 20.859 19.156 1 85.75 317 ILE A CA 1
ATOM 2505 C C . ILE A 1 317 ? -12.336 21.328 19.141 1 85.75 317 ILE A C 1
ATOM 2507 O O . ILE A 1 317 ? -13.078 21.109 20.094 1 85.75 317 ILE A O 1
ATOM 2511 N N . VAL A 1 318 ? -12.742 21.891 18.047 1 83.62 318 VAL A N 1
ATOM 2512 C CA . VAL A 1 318 ? -14.094 22.422 17.938 1 83.62 318 VAL A CA 1
ATOM 2513 C C . VAL A 1 318 ? -15.094 21.266 17.859 1 83.62 318 VAL A C 1
ATOM 2515 O O . VAL A 1 318 ? -16.234 21.391 18.297 1 83.62 318 VAL A O 1
ATOM 2518 N N . LYS A 1 319 ? -14.648 20.234 17.266 1 76.31 319 LYS A N 1
ATOM 2519 C CA . LYS A 1 319 ? -15.477 19.047 17.188 1 76.31 319 LYS A CA 1
ATOM 2520 C C . LYS A 1 319 ? -15.875 18.547 18.562 1 76.31 319 LYS A C 1
ATOM 2522 O O . LYS A 1 319 ? -16.938 17.938 18.734 1 76.31 319 LYS A O 1
ATOM 2527 N N . ASP A 1 320 ? -15.031 18.812 19.5 1 68.44 320 ASP A N 1
ATOM 2528 C CA . ASP A 1 320 ? -15.328 18.406 20.875 1 68.44 320 ASP A CA 1
ATOM 2529 C C . ASP A 1 320 ? -16.141 19.484 21.609 1 68.44 320 ASP A C 1
ATOM 2531 O O . ASP A 1 320 ? -15.695 20.625 21.703 1 68.44 320 ASP A O 1
ATOM 2535 N N . LEU A 1 321 ? -17.375 19.656 21.406 1 60.16 321 LEU A N 1
ATOM 2536 C CA . LEU A 1 321 ? -18.453 20.609 21.672 1 60.16 321 LEU A CA 1
ATOM 2537 C C . LEU A 1 321 ? -18.188 21.391 22.953 1 60.16 321 LEU A C 1
ATOM 2539 O O . LEU A 1 321 ? -18.969 22.266 23.312 1 60.16 321 LEU A O 1
ATOM 2543 N N . ALA A 1 322 ? -17.047 21.219 23.547 1 55.91 322 ALA A N 1
ATOM 2544 C CA . ALA A 1 322 ? -17.141 21.781 24.891 1 55.91 322 ALA A CA 1
ATOM 2545 C C . ALA A 1 322 ? -16.453 23.141 24.953 1 55.91 322 ALA A C 1
ATOM 2547 O O . ALA A 1 322 ? -16.516 23.844 25.969 1 55.91 322 ALA A O 1
ATOM 2548 N N . SER A 1 323 ? -15.969 23.656 23.875 1 63.91 323 SER A N 1
ATOM 2549 C CA . SER A 1 323 ? -15.133 24.812 24.203 1 63.91 323 SER A CA 1
ATOM 2550 C C . SER A 1 323 ? -15.578 26.062 23.438 1 63.91 323 SER A C 1
ATOM 2552 O O . SER A 1 323 ? -15.422 26.141 22.219 1 63.91 323 SER A O 1
ATOM 2554 N N . ASP A 1 324 ? -16.219 27.078 24.141 1 70.44 324 ASP A N 1
ATOM 2555 C CA . ASP A 1 324 ? -16.641 28.359 23.578 1 70.44 324 ASP A CA 1
ATOM 2556 C C . ASP A 1 324 ? -15.445 29.109 22.984 1 70.44 324 ASP A C 1
ATOM 2558 O O . ASP A 1 324 ? -15.578 29.75 21.938 1 70.44 324 ASP A O 1
ATOM 2562 N N . PHE A 1 325 ? -14.359 29.047 23.641 1 76.56 325 PHE A N 1
ATOM 2563 C CA . PHE A 1 325 ? -13.156 29.734 23.188 1 76.56 325 PHE A CA 1
ATOM 2564 C C . PHE A 1 325 ? -12.695 29.188 21.844 1 76.56 325 PHE A C 1
ATOM 2566 O O . PHE A 1 325 ? -12.305 29.953 20.953 1 76.56 325 PHE A O 1
ATOM 2573 N N . ALA A 1 326 ? -12.797 27.984 21.703 1 82.62 326 ALA A N 1
ATOM 2574 C CA . ALA A 1 326 ? -12.391 27.344 20.453 1 82.62 326 ALA A CA 1
ATOM 2575 C C . ALA A 1 326 ? -13.305 27.75 19.297 1 82.62 326 ALA A C 1
ATOM 2577 O O . ALA A 1 326 ? -12.844 27.953 18.172 1 82.62 326 ALA A O 1
ATOM 2578 N N . VAL A 1 327 ? -14.5 28 19.641 1 84.88 327 VAL A N 1
ATOM 2579 C CA . VAL A 1 327 ? -15.477 28.375 18.625 1 84.88 327 VAL A CA 1
ATOM 2580 C C . VAL A 1 327 ? -15.211 29.812 18.156 1 84.88 327 VAL A C 1
ATOM 2582 O O . VAL A 1 327 ? -15.305 30.109 16.969 1 84.88 327 VAL A O 1
ATOM 2585 N N . GLN A 1 328 ? -14.93 30.625 19.141 1 86.19 328 GLN A N 1
ATOM 2586 C CA . GLN A 1 328 ? -14.609 32 18.766 1 86.19 328 GLN A CA 1
ATOM 2587 C C . GLN A 1 328 ? -13.359 32.062 17.891 1 86.19 328 GLN A C 1
ATOM 2589 O O . GLN A 1 328 ? -13.32 32.781 16.891 1 86.19 328 GLN A O 1
ATOM 2594 N N . ASN A 1 329 ? -12.312 31.375 18.219 1 88.31 329 ASN A N 1
ATOM 2595 C CA . ASN A 1 329 ? -11.117 31.297 17.391 1 88.31 329 ASN A CA 1
ATOM 2596 C C . ASN A 1 329 ? -11.445 30.781 15.984 1 88.31 329 ASN A C 1
ATOM 2598 O O . ASN A 1 329 ? -10.883 31.25 15 1 88.31 329 ASN A O 1
ATOM 2602 N N . ALA A 1 330 ? -12.305 29.828 15.977 1 90.06 330 ALA A N 1
ATOM 2603 C CA . ALA A 1 330 ? -12.695 29.25 14.695 1 90.06 330 ALA A CA 1
ATOM 2604 C C . ALA A 1 330 ? -13.352 30.297 13.797 1 90.06 330 ALA A C 1
ATOM 2606 O O . ALA A 1 330 ? -13.07 30.359 12.594 1 90.06 330 ALA A O 1
ATOM 2607 N N . LYS A 1 331 ? -14.156 31.109 14.344 1 90.56 331 LYS A N 1
ATOM 2608 C CA . LYS A 1 331 ? -14.836 32.156 13.586 1 90.56 331 LYS A CA 1
ATOM 2609 C C . LYS A 1 331 ? -13.836 33.188 13.031 1 90.56 331 LYS A C 1
ATOM 2611 O O . LYS A 1 331 ? -13.922 33.562 11.859 1 90.56 331 LYS A O 1
ATOM 2616 N N . ASP A 1 332 ? -12.922 33.594 13.875 1 92.31 332 ASP A N 1
ATOM 2617 C CA . ASP A 1 332 ? -11.93 34.562 13.461 1 92.31 332 ASP A CA 1
ATOM 2618 C C . ASP A 1 332 ? -10.969 33.969 12.438 1 92.31 332 ASP A C 1
ATOM 2620 O O . ASP A 1 332 ? -10.422 34.688 11.602 1 92.31 332 ASP A O 1
ATOM 2624 N N . PHE A 1 333 ? -10.797 32.656 12.492 1 94.88 333 PHE A N 1
ATOM 2625 C CA . PHE A 1 333 ? -9.812 32 11.641 1 94.88 333 PHE A CA 1
ATOM 2626 C C . PHE A 1 333 ? -10.391 31.75 10.25 1 94.88 333 PHE A C 1
ATOM 2628 O O . PHE A 1 333 ? -9.648 31.406 9.32 1 94.88 333 PHE A O 1
ATOM 2635 N N . GLU A 1 334 ? -11.625 31.906 10.047 1 93.88 334 GLU A N 1
ATOM 2636 C CA . GLU A 1 334 ? -12.297 31.641 8.773 1 93.88 334 GLU A CA 1
ATOM 2637 C C . GLU A 1 334 ? -11.695 32.469 7.645 1 93.88 334 GLU A C 1
ATOM 2639 O O . GLU A 1 334 ? -11.43 31.938 6.559 1 93.88 334 GLU A O 1
ATOM 2644 N N . LEU A 1 335 ? -11.461 33.719 7.953 1 93.5 335 LEU A N 1
ATOM 2645 C CA . LEU A 1 335 ? -10.93 34.594 6.926 1 93.5 335 LEU A CA 1
ATOM 2646 C C . LEU A 1 335 ? -9.523 34.188 6.527 1 93.5 335 LEU A C 1
ATOM 2648 O O . LEU A 1 335 ? -9.141 34.281 5.359 1 93.5 335 LEU A O 1
ATOM 2652 N N . VAL A 1 336 ? -8.758 33.781 7.543 1 95.25 336 VAL A N 1
ATOM 2653 C CA . VAL A 1 336 ? -7.398 33.281 7.285 1 95.25 336 VAL A CA 1
ATOM 2654 C C . VAL A 1 336 ? -7.441 32.062 6.387 1 95.25 336 VAL A C 1
ATOM 2656 O O . VAL A 1 336 ? -6.66 31.953 5.434 1 95.25 336 VAL A O 1
ATOM 2659 N N . MET A 1 337 ? -8.352 31.203 6.633 1 94.56 337 MET A N 1
ATOM 2660 C CA . MET A 1 337 ? -8.484 29.969 5.859 1 94.56 337 MET A CA 1
ATOM 2661 C C . MET A 1 337 ? -8.914 30.266 4.426 1 94.56 337 MET A C 1
ATOM 2663 O O . MET A 1 337 ? -8.453 29.625 3.486 1 94.56 337 MET A O 1
ATOM 2667 N N . GLU A 1 338 ? -9.75 31.219 4.238 1 92.38 338 GLU A N 1
ATOM 2668 C CA . GLU A 1 338 ? -10.195 31.609 2.904 1 92.38 338 GLU A CA 1
ATOM 2669 C C . GLU A 1 338 ? -9.031 32.125 2.068 1 92.38 338 GLU A C 1
ATOM 2671 O O . GLU A 1 338 ? -8.914 31.797 0.888 1 92.38 338 GLU A O 1
ATOM 2676 N N . GLU A 1 339 ? -8.289 32.938 2.729 1 92.56 339 GLU A N 1
ATOM 2677 C CA . GLU A 1 339 ? -7.129 33.5 2.021 1 92.56 339 GLU A CA 1
ATOM 2678 C C . GLU A 1 339 ? -6.129 32.375 1.69 1 92.56 339 GLU A C 1
ATOM 2680 O O . GLU A 1 339 ? -5.578 32.344 0.588 1 92.56 339 GLU A O 1
ATOM 2685 N N . PHE A 1 340 ? -5.879 31.547 2.654 1 93.12 340 PHE A N 1
ATOM 2686 C CA . PHE A 1 340 ? -4.938 30.453 2.43 1 93.12 340 PHE A CA 1
ATOM 2687 C C . PHE A 1 340 ? -5.461 29.5 1.36 1 93.12 340 PHE A C 1
ATOM 2689 O O . PHE A 1 340 ? -4.68 28.891 0.617 1 93.12 340 PHE A O 1
ATOM 2696 N N . ALA A 1 341 ? -6.797 29.312 1.188 1 91.06 341 ALA A N 1
ATOM 2697 C CA . ALA A 1 341 ? -7.449 28.422 0.24 1 91.06 341 ALA A CA 1
ATOM 2698 C C . ALA A 1 341 ? -7.188 28.859 -1.198 1 91.06 341 ALA A C 1
ATOM 2700 O O . ALA A 1 341 ? -7.328 28.062 -2.131 1 91.06 341 ALA A O 1
ATOM 2701 N N . ALA A 1 342 ? -6.828 30.078 -1.341 1 86.06 342 ALA A N 1
ATOM 2702 C CA . ALA A 1 342 ? -6.516 30.578 -2.68 1 86.06 342 ALA A CA 1
ATOM 2703 C C . ALA A 1 342 ? -5.27 29.891 -3.238 1 86.06 342 ALA A C 1
ATOM 2705 O O . ALA A 1 342 ? -5.152 29.703 -4.453 1 86.06 342 ALA A O 1
ATOM 2706 N N . ARG A 1 343 ? -4.406 29.516 -2.303 1 88.25 343 ARG A N 1
ATOM 2707 C CA . ARG A 1 343 ? -3.199 28.812 -2.713 1 88.25 343 ARG A CA 1
ATOM 2708 C C . ARG A 1 343 ? -3.365 27.297 -2.543 1 88.25 343 ARG A C 1
ATOM 2710 O O . ARG A 1 343 ? -2.939 26.531 -3.398 1 88.25 343 ARG A O 1
ATOM 2717 N N . TRP A 1 344 ? -3.939 26.938 -1.435 1 90.31 344 TRP A N 1
ATOM 2718 C CA . TRP A 1 344 ? -4.141 25.531 -1.104 1 90.31 344 TRP A CA 1
ATOM 2719 C C . TRP A 1 344 ? -5.613 25.234 -0.825 1 90.31 344 TRP A C 1
ATOM 2721 O O . TRP A 1 344 ? -6.074 25.375 0.31 1 90.31 344 TRP A O 1
ATOM 2731 N N . PRO A 1 345 ? -6.312 24.703 -1.762 1 89.38 345 PRO A N 1
ATOM 2732 C CA . PRO A 1 345 ? -7.77 24.547 -1.702 1 89.38 345 PRO A CA 1
ATOM 2733 C C . PRO A 1 345 ? -8.211 23.578 -0.609 1 89.38 345 PRO A C 1
ATOM 2735 O O . PRO A 1 345 ? -9.375 23.578 -0.207 1 89.38 345 PRO A O 1
ATOM 2738 N N . PHE A 1 346 ? -7.332 22.734 -0.112 1 89.56 346 PHE A N 1
ATOM 2739 C CA . PHE A 1 346 ? -7.77 21.844 0.952 1 89.56 346 PHE A CA 1
ATOM 2740 C C . PHE A 1 346 ? -8.281 22.625 2.15 1 89.56 346 PHE A C 1
ATOM 2742 O O . PHE A 1 346 ? -9.055 22.109 2.959 1 89.56 346 PHE A O 1
ATOM 2749 N N . ALA A 1 347 ? -7.832 23.891 2.301 1 91.12 347 ALA A N 1
ATOM 2750 C CA . ALA A 1 347 ? -8.297 24.734 3.391 1 91.12 347 ALA A CA 1
ATOM 2751 C C . ALA A 1 347 ? -9.797 24.984 3.301 1 91.12 347 ALA A C 1
ATOM 2753 O O . ALA A 1 347 ? -10.461 25.172 4.32 1 91.12 347 ALA A O 1
ATOM 2754 N N . GLN A 1 348 ? -10.305 24.922 2.092 1 88.19 348 GLN A N 1
ATOM 2755 C CA . GLN A 1 348 ? -11.742 25.078 1.922 1 88.19 348 GLN A CA 1
ATOM 2756 C C . GLN A 1 348 ? -12.492 23.875 2.49 1 88.19 348 GLN A C 1
ATOM 2758 O O . GLN A 1 348 ? -13.586 24.016 3.035 1 88.19 348 GLN A O 1
ATOM 2763 N N . VAL A 1 349 ? -11.914 22.75 2.328 1 85.19 349 VAL A N 1
ATOM 2764 C CA . VAL A 1 349 ? -12.516 21.531 2.881 1 85.19 349 VAL A CA 1
ATOM 2765 C C . VAL A 1 349 ? -12.57 21.641 4.402 1 85.19 349 VAL A C 1
ATOM 2767 O O . VAL A 1 349 ? -13.602 21.344 5.016 1 85.19 349 VAL A O 1
ATOM 2770 N N . TYR A 1 350 ? -11.539 22.125 5.008 1 88.69 350 TYR A N 1
ATOM 2771 C CA . TYR A 1 350 ? -11.508 22.281 6.457 1 88.69 350 TYR A CA 1
ATOM 2772 C C . TYR A 1 350 ? -12.453 23.375 6.91 1 88.69 350 TYR A C 1
ATOM 2774 O O . TYR A 1 350 ? -13.07 23.281 7.977 1 88.69 350 TYR A O 1
ATOM 2782 N N . LEU A 1 351 ? -12.523 24.344 6.074 1 89.31 351 LEU A N 1
ATOM 2783 C CA . LEU A 1 351 ? -13.453 25.422 6.395 1 89.31 351 LEU A CA 1
ATOM 2784 C C . LEU A 1 351 ? -14.891 24.906 6.418 1 89.31 351 LEU A C 1
ATOM 2786 O O . LEU A 1 351 ? -15.672 25.266 7.301 1 89.31 351 LEU A O 1
ATOM 2790 N N . GLN A 1 352 ? -15.195 24.109 5.52 1 84.19 352 GLN A N 1
ATOM 2791 C CA . GLN A 1 352 ? -16.531 23.531 5.484 1 84.19 352 GLN A CA 1
ATOM 2792 C C . GLN A 1 352 ? -16.797 22.672 6.719 1 84.19 352 GLN A C 1
ATOM 2794 O O . GLN A 1 352 ? -17.875 22.734 7.309 1 84.19 352 GLN A O 1
ATOM 2799 N N . HIS A 1 353 ? -15.836 21.938 7.09 1 81.75 353 HIS A N 1
ATOM 2800 C CA . HIS A 1 353 ? -15.977 21.125 8.297 1 81.75 353 HIS A CA 1
ATOM 2801 C C . HIS A 1 353 ? -16.125 22 9.531 1 81.75 353 HIS A C 1
ATOM 2803 O O . HIS A 1 353 ? -16.984 21.734 10.383 1 81.75 353 HIS A O 1
ATOM 2809 N N . LEU A 1 354 ? -15.297 22.938 9.562 1 85 354 LEU A N 1
ATOM 2810 C CA . LEU A 1 354 ? -15.32 23.844 10.711 1 85 354 LEU A CA 1
ATOM 2811 C C . LEU A 1 354 ? -16.672 24.547 10.812 1 85 354 LEU A C 1
ATOM 2813 O O . LEU A 1 354 ? -17.219 24.656 11.906 1 85 354 LEU A O 1
ATOM 2817 N N . THR A 1 355 ? -17.172 24.953 9.711 1 83.69 355 THR A N 1
ATOM 2818 C CA . THR A 1 355 ? -18.453 25.641 9.695 1 83.69 355 THR A CA 1
ATOM 2819 C C . THR A 1 355 ? -19.578 24.719 10.156 1 83.69 355 THR A C 1
ATOM 2821 O O . THR A 1 355 ? -20.469 25.125 10.898 1 83.69 355 THR A O 1
ATOM 2824 N N . ARG A 1 356 ? -19.484 23.547 9.781 1 80.38 356 ARG A N 1
ATOM 2825 C CA . ARG A 1 356 ? -20.5 22.578 10.188 1 80.38 356 ARG A CA 1
ATOM 2826 C C . ARG A 1 356 ? -20.438 22.328 11.688 1 80.38 356 ARG A C 1
ATOM 2828 O O . ARG A 1 356 ? -21.484 22.25 12.352 1 80.38 356 ARG A O 1
ATOM 2835 N N . PHE A 1 357 ? -19.281 22.234 12.18 1 79.25 357 PHE A N 1
ATOM 2836 C CA . PHE A 1 357 ? -19.125 22 13.609 1 79.25 357 PHE A CA 1
ATOM 2837 C C . PHE A 1 357 ? -19.594 23.219 14.406 1 79.25 357 PHE A C 1
ATOM 2839 O O . PHE A 1 357 ? -20.188 23.078 15.484 1 79.25 357 PHE A O 1
ATOM 2846 N N . MET A 1 358 ? -19.344 24.312 13.867 1 80.94 358 MET A N 1
ATOM 2847 C CA . MET A 1 358 ? -19.75 25.531 14.555 1 80.94 358 MET A CA 1
ATOM 2848 C C . MET A 1 358 ? -21.281 25.656 14.594 1 80.94 358 MET A C 1
ATOM 2850 O O . MET A 1 358 ? -21.844 26.078 15.602 1 80.94 358 MET A O 1
ATOM 2854 N N . ILE A 1 359 ? -21.875 25.156 13.539 1 77.94 359 ILE A N 1
ATOM 2855 C CA . ILE A 1 359 ? -23.328 25.188 13.5 1 77.94 359 ILE A CA 1
ATOM 2856 C C . ILE A 1 359 ? -23.891 24.203 14.531 1 77.94 359 ILE A C 1
ATOM 2858 O O . ILE A 1 359 ? -24.828 24.531 15.258 1 77.94 359 ILE A O 1
ATOM 2862 N N . ILE A 1 360 ? -23.281 23.078 14.625 1 74.94 360 ILE A N 1
ATOM 2863 C CA . ILE A 1 360 ? -23.719 22.078 15.578 1 74.94 360 ILE A CA 1
ATOM 2864 C C . ILE A 1 360 ? -23.484 22.562 17 1 74.94 360 ILE A C 1
ATOM 2866 O O . ILE A 1 360 ? -24.344 22.391 17.875 1 74.94 360 ILE A O 1
ATOM 2870 N N . ALA A 1 361 ? -22.406 23.172 17.219 1 71.75 361 ALA A N 1
ATOM 2871 C CA . ALA A 1 361 ? -22.062 23.688 18.547 1 71.75 361 ALA A CA 1
ATOM 2872 C C . ALA A 1 361 ? -23.016 24.797 18.969 1 71.75 361 ALA A C 1
ATOM 2874 O O . ALA A 1 361 ? -23.406 24.891 20.141 1 71.75 361 ALA A O 1
ATOM 2875 N N . GLU A 1 362 ? -23.406 25.562 18.062 1 74 362 GLU A N 1
ATOM 2876 C CA . GLU A 1 362 ? -24.344 26.656 18.359 1 74 362 GLU A CA 1
ATOM 2877 C C . GLU A 1 362 ? -25.734 26.109 18.656 1 74 362 GLU A C 1
ATOM 2879 O O . GLU A 1 362 ? -26.422 26.625 19.547 1 74 362 GLU A O 1
ATOM 2884 N N . ASP A 1 363 ? -26.062 25.062 17.922 1 71.25 363 ASP A N 1
ATOM 2885 C CA . ASP A 1 363 ? -27.359 24.438 18.172 1 71.25 363 ASP A CA 1
ATOM 2886 C C . ASP A 1 363 ? -27.406 23.797 19.547 1 71.25 363 ASP A C 1
ATOM 2888 O O . ASP A 1 363 ? -28.438 23.859 20.234 1 71.25 363 ASP A O 1
ATOM 2892 N N . LEU A 1 364 ? -26.344 23.25 19.938 1 63.59 364 LEU A N 1
ATOM 2893 C CA . LEU A 1 364 ? -26.266 22.609 21.234 1 63.59 364 LEU A CA 1
ATOM 2894 C C . LEU A 1 364 ? -26.281 23.656 22.359 1 63.59 364 LEU A C 1
ATOM 2896 O O . LEU A 1 364 ? -26.875 23.438 23.406 1 63.59 364 LEU A O 1
ATOM 2900 N N . HIS A 1 365 ? -25.625 24.688 22.156 1 62.34 365 HIS A N 1
ATOM 2901 C CA . HIS A 1 365 ? -25.609 25.766 23.141 1 62.34 365 HIS A CA 1
ATOM 2902 C C . HIS A 1 365 ? -26.984 26.391 23.297 1 62.34 365 HIS A C 1
ATOM 2904 O O . HIS A 1 365 ? -27.375 26.766 24.391 1 62.34 365 HIS A O 1
ATOM 2910 N N . GLU A 1 366 ? -27.656 26.406 22.188 1 60.09 366 GLU A N 1
ATOM 2911 C CA . GLU A 1 366 ? -29 26.953 22.266 1 60.09 366 GLU A CA 1
ATOM 2912 C C . GLU A 1 366 ? -29.922 26.016 23.047 1 60.09 366 GLU A C 1
ATOM 2914 O O . GLU A 1 366 ? -30.781 26.469 23.812 1 60.09 366 GLU A O 1
ATOM 2919 N N . VAL A 1 367 ? -29.656 24.781 22.906 1 51.38 367 VAL A N 1
ATOM 2920 C CA . VAL A 1 367 ? -30.469 23.812 23.625 1 51.38 367 VAL A CA 1
ATOM 2921 C C . VAL A 1 367 ? -30.109 23.875 25.109 1 51.38 367 VAL A C 1
ATOM 2923 O O . VAL A 1 367 ? -30.984 23.75 25.969 1 51.38 367 VAL A O 1
ATOM 2926 N N . ARG A 1 368 ? -28.984 24.078 25.469 1 51.66 368 ARG A N 1
ATOM 2927 C CA . ARG A 1 368 ? -28.562 24.156 26.875 1 51.66 368 ARG A CA 1
ATOM 2928 C C . ARG A 1 368 ? -29.125 25.422 27.531 1 51.66 368 ARG A C 1
ATOM 2930 O O . ARG A 1 368 ? -29.391 25.422 28.734 1 51.66 368 ARG A O 1
ATOM 2937 N N . HIS A 1 369 ? -29.172 26.438 26.766 1 49.47 369 HIS A N 1
ATOM 2938 C CA . HIS A 1 369 ? -29.703 27.641 27.359 1 49.47 369 HIS A CA 1
ATOM 2939 C C . HIS A 1 369 ? -31.219 27.562 27.5 1 49.47 369 HIS A C 1
ATOM 2941 O O . HIS A 1 369 ? -31.828 28.344 28.234 1 49.47 369 HIS A O 1
ATOM 2947 N N . TYR A 1 370 ? -31.812 26.672 26.797 1 46.09 370 TYR A N 1
ATOM 2948 C CA . TYR A 1 370 ? -33.25 26.531 26.984 1 46.09 370 TYR A CA 1
ATOM 2949 C C . TYR A 1 370 ? -33.562 25.578 28.125 1 46.09 370 TYR A C 1
ATOM 2951 O O . TYR A 1 370 ? -34.688 25.516 28.609 1 46.09 370 TYR A O 1
ATOM 2959 N N . HIS A 1 371 ? -32.75 24.734 28.516 1 38.62 371 HIS A N 1
ATOM 2960 C CA . HIS A 1 371 ? -33.094 24.031 29.75 1 38.62 371 HIS A CA 1
ATOM 2961 C C . HIS A 1 371 ? -32.438 24.672 30.953 1 38.62 371 HIS A C 1
ATOM 2963 O O . HIS A 1 371 ? -31.25 25.031 30.906 1 38.62 371 HIS A O 1
ATOM 2969 N N . MET B 1 1 ? -11.719 -2.232 -22.219 1 82.75 1 MET B N 1
ATOM 2970 C CA . MET B 1 1 ? -10.32 -2.105 -22.609 1 82.75 1 MET B CA 1
ATOM 2971 C C . MET B 1 1 ? -9.43 -2.967 -21.719 1 82.75 1 MET B C 1
ATOM 2973 O O . MET B 1 1 ? -8.539 -3.658 -22.219 1 82.75 1 MET B O 1
ATOM 2977 N N . ALA B 1 2 ? -9.609 -2.969 -20.438 1 83.81 2 ALA B N 1
ATOM 2978 C CA . ALA B 1 2 ? -8.781 -3.771 -19.547 1 83.81 2 ALA B CA 1
ATOM 2979 C C . ALA B 1 2 ? -9.031 -5.262 -19.75 1 83.81 2 ALA B C 1
ATOM 2981 O O . ALA B 1 2 ? -8.102 -6.07 -19.672 1 83.81 2 ALA B O 1
ATOM 2982 N N . ILE B 1 3 ? -10.242 -5.566 -20.016 1 80.88 3 ILE B N 1
ATOM 2983 C CA . ILE B 1 3 ? -10.555 -6.957 -20.328 1 80.88 3 ILE B CA 1
ATOM 2984 C C . ILE B 1 3 ? -9.844 -7.375 -21.609 1 80.88 3 ILE B C 1
ATOM 2986 O O . ILE B 1 3 ? -9.281 -8.469 -21.688 1 80.88 3 ILE B O 1
ATOM 2990 N N . LEU B 1 4 ? -9.859 -6.488 -22.562 1 81.12 4 LEU B N 1
ATOM 2991 C CA . LEU B 1 4 ? -9.188 -6.77 -23.828 1 81.12 4 LEU B CA 1
ATOM 2992 C C . LEU B 1 4 ? -7.684 -6.922 -23.625 1 81.12 4 LEU B C 1
ATOM 2994 O O . LEU B 1 4 ? -7.035 -7.73 -24.281 1 81.12 4 LEU B O 1
ATOM 2998 N N . LEU B 1 5 ? -7.133 -6.172 -22.75 1 85.56 5 LEU B N 1
ATOM 2999 C CA . LEU B 1 5 ? -5.711 -6.246 -22.438 1 85.56 5 LEU B CA 1
ATOM 3000 C C . LEU B 1 5 ? -5.332 -7.641 -21.938 1 85.56 5 LEU B C 1
ATOM 3002 O O . LEU B 1 5 ? -4.312 -8.195 -22.359 1 85.56 5 LEU B O 1
ATOM 3006 N N . VAL B 1 6 ? -6.176 -8.25 -21.109 1 86.12 6 VAL B N 1
ATOM 3007 C CA . VAL B 1 6 ? -5.863 -9.539 -20.484 1 86.12 6 VAL B CA 1
ATOM 3008 C C . VAL B 1 6 ? -6.156 -10.672 -21.469 1 86.12 6 VAL B C 1
ATOM 3010 O O . VAL B 1 6 ? -5.488 -11.703 -21.438 1 86.12 6 VAL B O 1
ATOM 3013 N N . THR B 1 7 ? -7.105 -10.422 -22.328 1 81.19 7 THR B N 1
ATOM 3014 C CA . THR B 1 7 ? -7.559 -11.508 -23.188 1 81.19 7 THR B CA 1
ATOM 3015 C C . THR B 1 7 ? -6.836 -11.469 -24.531 1 81.19 7 THR B C 1
ATOM 3017 O O . THR B 1 7 ? -6.926 -12.422 -25.312 1 81.19 7 THR B O 1
ATOM 3020 N N . SER B 1 8 ? -6.109 -10.398 -24.781 1 77 8 SER B N 1
ATOM 3021 C CA . SER B 1 8 ? -5.387 -10.297 -26.047 1 77 8 SER B CA 1
ATOM 3022 C C . SER B 1 8 ? -3.982 -10.883 -25.922 1 77 8 SER B C 1
ATOM 3024 O O . SER B 1 8 ? -3.434 -10.977 -24.828 1 77 8 SER B O 1
ATOM 3026 N N . PRO B 1 9 ? -3.578 -11.375 -27.047 1 67.5 9 PRO B N 1
ATOM 3027 C CA . PRO B 1 9 ? -2.209 -11.898 -27.016 1 67.5 9 PRO B CA 1
ATOM 3028 C C . PRO B 1 9 ? -1.197 -10.867 -26.516 1 67.5 9 PRO B C 1
ATOM 3030 O O . PRO B 1 9 ? -1.28 -9.695 -26.875 1 67.5 9 PRO B O 1
ATOM 3033 N N . PRO B 1 10 ? -0.461 -11.32 -25.594 1 65.38 10 PRO B N 1
ATOM 3034 C CA . PRO B 1 10 ? 0.443 -10.383 -24.906 1 65.38 10 PRO B CA 1
ATOM 3035 C C . PRO B 1 10 ? 1.533 -9.844 -25.828 1 65.38 10 PRO B C 1
ATOM 3037 O O . PRO B 1 10 ? 1.747 -10.383 -26.922 1 65.38 10 PRO B O 1
ATOM 3040 N N . ALA B 1 11 ? 2.049 -8.742 -25.375 1 63.41 11 ALA B N 1
ATOM 3041 C CA . ALA B 1 11 ? 3.201 -8.109 -26.016 1 63.41 11 ALA B CA 1
ATOM 3042 C C . ALA B 1 11 ? 4.398 -9.055 -26.047 1 63.41 11 ALA B C 1
ATOM 3044 O O . ALA B 1 11 ? 4.48 -9.984 -25.25 1 63.41 11 ALA B O 1
ATOM 3045 N N . GLU B 1 12 ? 5.074 -8.969 -27.078 1 61.91 12 GLU B N 1
ATOM 3046 C CA . GLU B 1 12 ? 6.305 -9.75 -27.219 1 61.91 12 GLU B CA 1
ATOM 3047 C C . GLU B 1 12 ? 7.297 -9.406 -26.109 1 61.91 12 GLU B C 1
ATOM 3049 O O . GLU B 1 12 ? 7.438 -8.25 -25.719 1 61.91 12 GLU B O 1
ATOM 3054 N N . VAL B 1 13 ? 7.555 -10.398 -25.281 1 60.81 13 VAL B N 1
ATOM 3055 C CA . VAL B 1 13 ? 8.648 -10.234 -24.328 1 60.81 13 VAL B CA 1
ATOM 3056 C C . VAL B 1 13 ? 9.984 -10.492 -25.031 1 60.81 13 VAL B C 1
ATOM 3058 O O . VAL B 1 13 ? 10.156 -11.516 -25.688 1 60.81 13 VAL B O 1
ATOM 3061 N N . MET B 1 14 ? 10.719 -9.469 -25.406 1 53.25 14 MET B N 1
ATOM 3062 C CA . MET B 1 14 ? 12.016 -9.672 -26.031 1 53.25 14 MET B CA 1
ATOM 3063 C C . MET B 1 14 ? 13.031 -10.211 -25.031 1 53.25 14 MET B C 1
ATOM 3065 O O . MET B 1 14 ? 13.234 -9.617 -23.969 1 53.25 14 MET B O 1
ATOM 3069 N N . GLY B 1 15 ? 13.109 -11.547 -24.922 1 49.28 15 GLY B N 1
ATOM 3070 C CA . GLY B 1 15 ? 14.18 -12.172 -24.156 1 49.28 15 GLY B CA 1
ATOM 3071 C C . GLY B 1 15 ? 15.555 -11.656 -24.531 1 49.28 15 GLY B C 1
ATOM 3072 O O . GLY B 1 15 ? 15.898 -11.586 -25.719 1 49.28 15 GLY B O 1
ATOM 3073 N N . VAL B 1 16 ? 16.156 -10.617 -24.109 1 40.53 16 VAL B N 1
ATOM 3074 C CA . VAL B 1 16 ? 17.562 -10.375 -24.406 1 40.53 16 VAL B CA 1
ATOM 3075 C C . VAL B 1 16 ? 18.406 -11.57 -23.953 1 40.53 16 VAL B C 1
ATOM 3077 O O . VAL B 1 16 ? 18.25 -12.055 -22.828 1 40.53 16 VAL B O 1
ATOM 3080 N N . SER B 1 17 ? 19 -12.273 -24.797 1 34.81 17 SER B N 1
ATOM 3081 C CA . SER B 1 17 ? 20.172 -13.133 -24.609 1 34.81 17 SER B CA 1
ATOM 3082 C C . SER B 1 17 ? 21.125 -12.547 -23.578 1 34.81 17 SER B C 1
ATOM 3084 O O . SER B 1 17 ? 21.484 -11.375 -23.641 1 34.81 17 SER B O 1
ATOM 3086 N N . GLY B 1 18 ? 21.625 -13.211 -22.375 1 35.19 18 GLY B N 1
ATOM 3087 C CA . GLY B 1 18 ? 22.531 -13.062 -21.234 1 35.19 18 GLY B CA 1
ATOM 3088 C C . GLY B 1 18 ? 21.844 -12.5 -20.016 1 35.19 18 GLY B C 1
ATOM 3089 O O . GLY B 1 18 ? 21.422 -13.25 -19.125 1 35.19 18 GLY B O 1
ATOM 3090 N N . MET B 1 19 ? 22.219 -11.133 -19.719 1 35.91 19 MET B N 1
ATOM 3091 C CA . MET B 1 19 ? 22.047 -10.492 -18.422 1 35.91 19 MET B CA 1
ATOM 3092 C C . MET B 1 19 ? 20.578 -10.453 -18.016 1 35.91 19 MET B C 1
ATOM 3094 O O . MET B 1 19 ? 20.219 -10.891 -16.922 1 35.91 19 MET B O 1
ATOM 3098 N N . LEU B 1 20 ? 19.812 -9.07 -18 1 40.28 20 LEU B N 1
ATOM 3099 C CA . LEU B 1 20 ? 18.891 -8.211 -17.281 1 40.28 20 LEU B CA 1
ATOM 3100 C C . LEU B 1 20 ? 17.438 -8.602 -17.578 1 40.28 20 LEU B C 1
ATOM 3102 O O . LEU B 1 20 ? 17.156 -9.234 -18.594 1 40.28 20 LEU B O 1
ATOM 3106 N N . ASP B 1 21 ? 16.422 -8.336 -16.656 1 48.12 21 ASP B N 1
ATOM 3107 C CA . ASP B 1 21 ? 14.961 -8.344 -16.578 1 48.12 21 ASP B CA 1
ATOM 3108 C C . ASP B 1 21 ? 14.336 -7.949 -17.922 1 48.12 21 ASP B C 1
ATOM 3110 O O . ASP B 1 21 ? 14.703 -6.934 -18.516 1 48.12 21 ASP B O 1
ATOM 3114 N N . GLY B 1 22 ? 14.086 -8.961 -18.812 1 49.56 22 GLY B N 1
ATOM 3115 C CA . GLY B 1 22 ? 13.43 -8.727 -20.078 1 49.56 22 GLY B CA 1
ATOM 3116 C C . GLY B 1 22 ? 12.562 -7.48 -20.094 1 49.56 22 GLY B C 1
ATOM 3117 O O . GLY B 1 22 ? 12.125 -7.023 -19.031 1 49.56 22 GLY B O 1
ATOM 3118 N N . VAL B 1 23 ? 12.875 -6.637 -21.109 1 58.56 23 VAL B N 1
ATOM 3119 C CA . VAL B 1 23 ? 12.047 -5.449 -21.312 1 58.56 23 VAL B CA 1
ATOM 3120 C C . VAL B 1 23 ? 10.734 -5.84 -21.984 1 58.56 23 VAL B C 1
ATOM 3122 O O . VAL B 1 23 ? 10.727 -6.555 -22.984 1 58.56 23 VAL B O 1
ATOM 3125 N N . VAL B 1 24 ? 9.719 -5.789 -21.25 1 62.06 24 VAL B N 1
ATOM 3126 C CA . VAL B 1 24 ? 8.398 -6 -21.812 1 62.06 24 VAL B CA 1
ATOM 3127 C C . VAL B 1 24 ? 8.008 -4.797 -22.672 1 62.06 24 VAL B C 1
ATOM 3129 O O . VAL B 1 24 ? 8.031 -3.656 -22.203 1 62.06 24 VAL B O 1
ATOM 3132 N N . LEU B 1 25 ? 7.945 -5.031 -23.938 1 63.91 25 LEU B N 1
ATOM 3133 C CA . LEU B 1 25 ? 7.414 -3.986 -24.812 1 63.91 25 LEU B CA 1
ATOM 3134 C C . LEU B 1 25 ? 5.891 -3.969 -24.766 1 63.91 25 LEU B C 1
ATOM 3136 O O . LEU B 1 25 ? 5.234 -4.789 -25.422 1 63.91 25 LEU B O 1
ATOM 3140 N N . HIS B 1 26 ? 5.426 -3.053 -24.031 1 73.44 26 HIS B N 1
ATOM 3141 C CA . HIS B 1 26 ? 3.979 -3.016 -23.844 1 73.44 26 HIS B CA 1
ATOM 3142 C C . HIS B 1 26 ? 3.271 -2.518 -25.109 1 73.44 26 HIS B C 1
ATOM 3144 O O . HIS B 1 26 ? 3.816 -1.693 -25.844 1 73.44 26 HIS B O 1
ATOM 3150 N N . THR B 1 27 ? 2.162 -3.033 -25.359 1 79.56 27 THR B N 1
ATOM 3151 C CA . THR B 1 27 ? 1.335 -2.701 -26.516 1 79.56 27 THR B CA 1
ATOM 3152 C C . THR B 1 27 ? 0.759 -1.294 -26.391 1 79.56 27 THR B C 1
ATOM 3154 O O . THR B 1 27 ? 0.76 -0.72 -25.297 1 79.56 27 THR B O 1
ATOM 3157 N N . ASP B 1 28 ? 0.304 -0.751 -27.5 1 84.94 28 ASP B N 1
ATOM 3158 C CA . ASP B 1 28 ? -0.38 0.538 -27.5 1 84.94 28 ASP B CA 1
ATOM 3159 C C . ASP B 1 28 ? -1.668 0.473 -26.672 1 84.94 28 ASP B C 1
ATOM 3161 O O . ASP B 1 28 ? -2.059 1.458 -26.047 1 84.94 28 ASP B O 1
ATOM 3165 N N . LEU B 1 29 ? -2.201 -0.686 -26.734 1 86.94 29 LEU B N 1
ATOM 3166 C CA . LEU B 1 29 ? -3.416 -0.865 -25.953 1 86.94 29 LEU B CA 1
ATOM 3167 C C . LEU B 1 29 ? -3.131 -0.684 -24.453 1 86.94 29 LEU B C 1
ATOM 3169 O O . LEU B 1 29 ? -3.92 -0.063 -23.734 1 86.94 29 LEU B O 1
ATOM 3173 N N . TYR B 1 30 ? -2.049 -1.217 -24 1 90.88 30 TYR B N 1
ATOM 3174 C CA . TYR B 1 30 ? -1.651 -1.069 -22.609 1 90.88 30 TYR B CA 1
ATOM 3175 C C . TYR B 1 30 ? -1.416 0.395 -22.266 1 90.88 30 TYR B C 1
ATOM 3177 O O . TYR B 1 30 ? -1.936 0.892 -21.266 1 90.88 30 TYR B O 1
ATOM 3185 N N . LYS B 1 31 ? -0.715 1.107 -23.125 1 90.12 31 LYS B N 1
ATOM 3186 C CA . LYS B 1 31 ? -0.419 2.52 -22.891 1 90.12 31 LYS B CA 1
ATOM 3187 C C . LYS B 1 31 ? -1.701 3.344 -22.812 1 90.12 31 LYS B C 1
ATOM 3189 O O . LYS B 1 31 ? -1.854 4.188 -21.938 1 90.12 31 LYS B O 1
ATOM 3194 N N . ALA B 1 32 ? -2.529 3.086 -23.719 1 91.44 32 ALA B N 1
ATOM 3195 C CA . ALA B 1 32 ? -3.797 3.809 -23.766 1 91.44 32 ALA B CA 1
ATOM 3196 C C . ALA B 1 32 ? -4.645 3.514 -22.531 1 91.44 32 ALA B C 1
ATOM 3198 O O . ALA B 1 32 ? -5.246 4.422 -21.953 1 91.44 32 ALA B O 1
ATOM 3199 N N . THR B 1 33 ? -4.711 2.246 -22.172 1 92.25 33 THR B N 1
ATOM 3200 C CA . THR B 1 33 ? -5.492 1.85 -21 1 92.25 33 THR B CA 1
ATOM 3201 C C . THR B 1 33 ? -4.941 2.496 -19.734 1 92.25 33 THR B C 1
ATOM 3203 O O . THR B 1 33 ? -5.699 3 -18.906 1 92.25 33 THR B O 1
ATOM 3206 N N . GLU B 1 34 ? -3.598 2.498 -19.625 1 93.12 34 GLU B N 1
ATOM 3207 C CA . GLU B 1 34 ? -2.949 3.119 -18.469 1 93.12 34 GLU B CA 1
ATOM 3208 C C . GLU B 1 34 ? -3.279 4.605 -18.391 1 93.12 34 GLU B C 1
ATOM 3210 O O . GLU B 1 34 ? -3.643 5.105 -17.328 1 93.12 34 GLU B O 1
ATOM 3215 N N . ALA B 1 35 ? -3.178 5.27 -19.484 1 92.62 35 ALA B N 1
ATOM 3216 C CA . ALA B 1 35 ? -3.418 6.711 -19.531 1 92.62 35 ALA B CA 1
ATOM 3217 C C . ALA B 1 35 ? -4.875 7.035 -19.203 1 92.62 35 ALA B C 1
ATOM 3219 O O . ALA B 1 35 ? -5.156 7.918 -18.391 1 92.62 35 ALA B O 1
ATOM 3220 N N . LEU B 1 36 ? -5.762 6.336 -19.812 1 92.38 36 LEU B N 1
ATOM 3221 C CA . LEU B 1 36 ? -7.188 6.578 -19.594 1 92.38 36 LEU B CA 1
ATOM 3222 C C . LEU B 1 36 ? -7.574 6.277 -18.156 1 92.38 36 LEU B C 1
ATOM 3224 O O . LEU B 1 36 ? -8.328 7.035 -17.531 1 92.38 36 LEU B O 1
ATOM 3228 N N . PHE B 1 37 ? -7.066 5.172 -17.672 1 94.69 37 PHE B N 1
ATOM 3229 C CA . PHE B 1 37 ? -7.383 4.82 -16.281 1 94.69 37 PHE B CA 1
ATOM 3230 C C . PHE B 1 37 ? -6.918 5.914 -15.328 1 94.69 37 PHE B C 1
ATOM 3232 O O . PHE B 1 37 ? -7.641 6.273 -14.398 1 94.69 37 PHE B O 1
ATOM 3239 N N . ALA B 1 38 ? -5.66 6.355 -15.523 1 93.12 38 ALA B N 1
ATOM 3240 C CA . ALA B 1 38 ? -5.098 7.383 -14.648 1 93.12 38 ALA B CA 1
ATOM 3241 C C . ALA B 1 38 ? -5.98 8.625 -14.625 1 93.12 38 ALA B C 1
ATOM 3243 O O . ALA B 1 38 ? -6.266 9.172 -13.555 1 93.12 38 ALA B O 1
ATOM 3244 N N . VAL B 1 39 ? -6.508 9.055 -15.711 1 89.62 39 VAL B N 1
ATOM 3245 C CA . VAL B 1 39 ? -7.324 10.258 -15.82 1 89.62 39 VAL B CA 1
ATOM 3246 C C . VAL B 1 39 ? -8.695 10.016 -15.195 1 89.62 39 VAL B C 1
ATOM 3248 O O . VAL B 1 39 ? -9.188 10.836 -14.414 1 89.62 39 VAL B O 1
ATOM 3251 N N . VAL B 1 40 ? -9.258 8.883 -15.484 1 90.44 40 VAL B N 1
ATOM 3252 C CA . VAL B 1 40 ? -10.594 8.57 -14.984 1 90.44 40 VAL B CA 1
ATOM 3253 C C . VAL B 1 40 ? -10.555 8.398 -13.469 1 90.44 40 VAL B C 1
ATOM 3255 O O . VAL B 1 40 ? -11.43 8.898 -12.758 1 90.44 40 VAL B O 1
ATOM 3258 N N . SER B 1 41 ? -9.523 7.672 -13 1 90.25 41 SER B N 1
ATOM 3259 C CA . SER B 1 41 ? -9.422 7.414 -11.57 1 90.25 41 SER B CA 1
ATOM 3260 C C . SER B 1 41 ? -9.164 8.703 -10.789 1 90.25 41 SER B C 1
ATOM 3262 O O . SER B 1 41 ? -9.594 8.836 -9.648 1 90.25 41 SER B O 1
ATOM 3264 N N . GLY B 1 42 ? -8.453 9.641 -11.367 1 85.25 42 GLY B N 1
ATOM 3265 C CA . GLY B 1 42 ? -8.164 10.906 -10.711 1 85.25 42 GLY B CA 1
ATOM 3266 C C . GLY B 1 42 ? -9.367 11.812 -10.602 1 85.25 42 GLY B C 1
ATOM 3267 O O . GLY B 1 42 ? -9.391 12.734 -9.781 1 85.25 42 GLY B O 1
ATOM 3268 N N . HIS B 1 43 ? -10.414 11.5 -11.367 1 84.12 43 HIS B N 1
ATOM 3269 C CA . HIS B 1 43 ? -11.57 12.391 -11.422 1 84.12 43 HIS B CA 1
ATOM 3270 C C . HIS B 1 43 ? -12.797 11.742 -10.789 1 84.12 43 HIS B C 1
ATOM 3272 O O . HIS B 1 43 ? -13.883 12.32 -10.805 1 84.12 43 HIS B O 1
ATOM 3278 N N . ASN B 1 44 ? -12.625 10.578 -10.328 1 84.5 44 ASN B N 1
ATOM 3279 C CA . ASN B 1 44 ? -13.75 9.859 -9.734 1 84.5 44 ASN B CA 1
ATOM 3280 C C . ASN B 1 44 ? -13.406 9.328 -8.352 1 84.5 44 ASN B C 1
ATOM 3282 O O . ASN B 1 44 ? -12.242 9.07 -8.047 1 84.5 44 ASN B O 1
ATOM 3286 N N . LYS B 1 45 ? -14.406 9.258 -7.59 1 84.75 45 LYS B N 1
ATOM 3287 C CA . LYS B 1 45 ? -14.242 8.562 -6.316 1 84.75 45 LYS B CA 1
ATOM 3288 C C . LYS B 1 45 ? -14.016 7.07 -6.531 1 84.75 45 LYS B C 1
ATOM 3290 O O . LYS B 1 45 ? -14.461 6.508 -7.531 1 84.75 45 LYS B O 1
ATOM 3295 N N . ALA B 1 46 ? -13.352 6.527 -5.605 1 88.75 46 ALA B N 1
ATOM 3296 C CA . ALA B 1 46 ? -13.109 5.086 -5.648 1 88.75 46 ALA B CA 1
ATOM 3297 C C . ALA B 1 46 ? -14.414 4.309 -5.746 1 88.75 46 ALA B C 1
ATOM 3299 O O . ALA B 1 46 ? -15.367 4.586 -5.012 1 88.75 46 ALA B O 1
ATOM 3300 N N . HIS B 1 47 ? -14.523 3.457 -6.645 1 90.25 47 HIS B N 1
ATOM 3301 C CA . HIS B 1 47 ? -15.68 2.57 -6.773 1 90.25 47 HIS B CA 1
ATOM 3302 C C . HIS B 1 47 ? -15.273 1.226 -7.367 1 90.25 47 HIS B C 1
ATOM 3304 O O . HIS B 1 47 ? -14.148 1.066 -7.844 1 90.25 47 HIS B O 1
ATOM 3310 N N . THR B 1 48 ? -16.141 0.327 -7.406 1 89.94 48 THR B N 1
ATOM 3311 C CA . THR B 1 48 ? -15.875 -1.075 -7.711 1 89.94 48 THR B CA 1
ATOM 3312 C C . THR B 1 48 ? -15.305 -1.226 -9.117 1 89.94 48 THR B C 1
ATOM 3314 O O . THR B 1 48 ? -14.344 -1.96 -9.328 1 89.94 48 THR B O 1
ATOM 3317 N N . HIS B 1 49 ? -15.836 -0.545 -10.055 1 91 49 HIS B N 1
ATOM 3318 C CA . HIS B 1 49 ? -15.398 -0.697 -11.438 1 91 49 HIS B CA 1
ATOM 3319 C C . HIS B 1 49 ? -13.961 -0.22 -11.617 1 91 49 HIS B C 1
ATOM 3321 O O . HIS B 1 49 ? -13.203 -0.797 -12.406 1 91 49 HIS B O 1
ATOM 3327 N N . LEU B 1 50 ? -13.586 0.822 -10.938 1 94 50 LEU B N 1
ATOM 3328 C CA . LEU B 1 50 ? -12.219 1.31 -11 1 94 50 LEU B CA 1
ATOM 3329 C C . LEU B 1 50 ? -11.25 0.301 -10.383 1 94 50 LEU B C 1
ATOM 3331 O O . LEU B 1 50 ? -10.18 0.042 -10.938 1 94 50 LEU B O 1
ATOM 3335 N N . VAL B 1 51 ? -11.664 -0.291 -9.289 1 94.62 51 VAL B N 1
ATOM 3336 C CA . VAL B 1 51 ? -10.828 -1.283 -8.617 1 94.62 51 VAL B CA 1
ATOM 3337 C C . VAL B 1 51 ? -10.617 -2.484 -9.531 1 94.62 51 VAL B C 1
ATOM 3339 O O . VAL B 1 51 ? -9.484 -2.943 -9.711 1 94.62 51 VAL B O 1
ATOM 3342 N N . GLN B 1 52 ? -11.703 -2.916 -10.125 1 93.38 52 GLN B N 1
ATOM 3343 C CA . GLN B 1 52 ? -11.625 -4.082 -11 1 93.38 52 GLN B CA 1
ATOM 3344 C C . GLN B 1 52 ? -10.766 -3.797 -12.227 1 93.38 52 GLN B C 1
ATOM 3346 O O . GLN B 1 52 ? -9.984 -4.648 -12.648 1 93.38 52 GLN B O 1
ATOM 3351 N N . THR B 1 53 ? -10.93 -2.645 -12.711 1 95.75 53 THR B N 1
ATOM 3352 C CA . THR B 1 53 ? -10.133 -2.268 -13.875 1 95.75 53 THR B CA 1
ATOM 3353 C C . THR B 1 53 ? -8.648 -2.262 -13.523 1 95.75 53 THR B C 1
ATOM 3355 O O . THR B 1 53 ? -7.824 -2.807 -14.266 1 95.75 53 THR B O 1
ATOM 3358 N N . GLN B 1 54 ? -8.297 -1.63 -12.43 1 96.56 54 GLN B N 1
ATOM 3359 C CA . GLN B 1 54 ? -6.898 -1.596 -12.016 1 96.56 54 GLN B CA 1
ATOM 3360 C C . GLN B 1 54 ? -6.379 -3 -11.711 1 96.56 54 GLN B C 1
ATOM 3362 O O . GLN B 1 54 ? -5.219 -3.309 -11.977 1 96.56 54 GLN B O 1
ATOM 3367 N N . GLY B 1 55 ? -7.23 -3.857 -11.148 1 96.56 55 GLY B N 1
ATOM 3368 C CA . GLY B 1 55 ? -6.879 -5.254 -10.945 1 96.56 55 GLY B CA 1
ATOM 3369 C C . GLY B 1 55 ? -6.539 -5.977 -12.234 1 96.56 55 GLY B C 1
ATOM 3370 O O . GLY B 1 55 ? -5.594 -6.766 -12.281 1 96.56 55 GLY B O 1
ATOM 3371 N N . LEU B 1 56 ? -7.309 -5.668 -13.234 1 95.5 56 LEU B N 1
ATOM 3372 C CA . LEU B 1 56 ? -7.066 -6.281 -14.531 1 95.5 56 LEU B CA 1
ATOM 3373 C C . LEU B 1 56 ? -5.75 -5.789 -15.133 1 95.5 56 LEU B C 1
ATOM 3375 O O . LEU B 1 56 ? -5.027 -6.562 -15.766 1 95.5 56 LEU B O 1
ATOM 3379 N N . ILE B 1 57 ? -5.434 -4.531 -14.961 1 95.19 57 ILE B N 1
ATOM 3380 C CA . ILE B 1 57 ? -4.16 -3.998 -15.438 1 95.19 57 ILE B CA 1
ATOM 3381 C C . ILE B 1 57 ? -3.012 -4.703 -14.719 1 95.19 57 ILE B C 1
ATOM 3383 O O . ILE B 1 57 ? -2.035 -5.113 -15.352 1 95.19 57 ILE B O 1
ATOM 3387 N N . ALA B 1 58 ? -3.172 -4.844 -13.414 1 96 58 ALA B N 1
ATOM 3388 C CA . ALA B 1 58 ? -2.152 -5.547 -12.641 1 96 58 ALA B CA 1
ATOM 3389 C C . ALA B 1 58 ? -1.992 -6.988 -13.117 1 96 58 ALA B C 1
ATOM 3391 O O . ALA B 1 58 ? -0.874 -7.5 -13.195 1 96 58 ALA B O 1
ATOM 3392 N N . LEU B 1 59 ? -3.117 -7.633 -13.406 1 95 59 LEU B N 1
ATOM 3393 C CA . LEU B 1 59 ? -3.076 -9 -13.898 1 95 59 LEU B CA 1
ATOM 3394 C C . LEU B 1 59 ? -2.326 -9.078 -15.227 1 95 59 LEU B C 1
ATOM 3396 O O . LEU B 1 59 ? -1.529 -10 -15.438 1 95 59 LEU B O 1
ATOM 3400 N N . TYR B 1 60 ? -2.6 -8.172 -16.062 1 92.56 60 TYR B N 1
ATOM 3401 C CA . TYR B 1 60 ? -1.883 -8.109 -17.328 1 92.56 60 TYR B CA 1
ATOM 3402 C C . TYR B 1 60 ? -0.384 -7.961 -17.094 1 92.56 60 TYR B C 1
ATOM 3404 O O . TYR B 1 60 ? 0.419 -8.641 -17.734 1 92.56 60 TYR B O 1
ATOM 3412 N N . GLU B 1 61 ? -0.037 -7.023 -16.281 1 92.12 61 GLU B N 1
ATOM 3413 C CA . GLU B 1 61 ? 1.37 -6.797 -15.961 1 92.12 61 GLU B CA 1
ATOM 3414 C C . GLU B 1 61 ? 2.025 -8.062 -15.414 1 92.12 61 GLU B C 1
ATOM 3416 O O . GLU B 1 61 ? 3.127 -8.43 -15.836 1 92.12 61 GLU B O 1
ATOM 3421 N N . PHE B 1 62 ? 1.348 -8.742 -14.555 1 92.88 62 PHE B N 1
ATOM 3422 C CA . PHE B 1 62 ? 1.844 -10.008 -14.031 1 92.88 62 PHE B CA 1
ATOM 3423 C C . PHE B 1 62 ? 2.008 -11.023 -15.156 1 92.88 62 PHE B C 1
ATOM 3425 O O . PHE B 1 62 ? 3.033 -11.711 -15.234 1 92.88 62 PHE B O 1
ATOM 3432 N N . GLY B 1 63 ? 0.958 -11.07 -15.938 1 90.62 63 GLY B N 1
ATOM 3433 C CA . GLY B 1 63 ? 0.944 -12.047 -17.016 1 90.62 63 GLY B CA 1
ATOM 3434 C C . GLY B 1 63 ? 2.074 -11.844 -18.016 1 90.62 63 GLY B C 1
ATOM 3435 O O . GLY B 1 63 ? 2.457 -12.781 -18.719 1 90.62 63 GLY B O 1
ATOM 3436 N N . THR B 1 64 ? 2.613 -10.664 -18.078 1 88.44 64 THR B N 1
ATOM 3437 C CA . THR B 1 64 ? 3.691 -10.383 -19.016 1 88.44 64 THR B CA 1
ATOM 3438 C C . THR B 1 64 ? 5.051 -10.516 -18.344 1 88.44 64 THR B C 1
ATOM 3440 O O . THR B 1 64 ? 6.09 -10.367 -18.984 1 88.44 64 THR B O 1
ATOM 3443 N N . GLY B 1 65 ? 5.059 -10.766 -17.016 1 87.81 65 GLY B N 1
ATOM 3444 C CA . GLY B 1 65 ? 6.301 -10.953 -16.281 1 87.81 65 GLY B CA 1
ATOM 3445 C C . GLY B 1 65 ? 6.801 -9.688 -15.625 1 87.81 65 GLY B C 1
ATOM 3446 O O . GLY B 1 65 ? 7.891 -9.664 -15.047 1 87.81 65 GLY B O 1
ATOM 3447 N N . SER B 1 66 ? 6.078 -8.586 -15.742 1 88.75 66 SER B N 1
ATOM 3448 C CA . SER B 1 66 ? 6.426 -7.348 -15.055 1 88.75 66 SER B CA 1
ATOM 3449 C C . SER B 1 66 ? 5.938 -7.359 -13.617 1 88.75 66 SER B C 1
ATOM 3451 O O . SER B 1 66 ? 5.07 -6.566 -13.242 1 88.75 66 SER B O 1
ATOM 3453 N N . PHE B 1 67 ? 6.582 -8.164 -12.812 1 90.25 67 PHE B N 1
ATOM 3454 C CA . PHE B 1 67 ? 6.09 -8.461 -11.469 1 90.25 67 PHE B CA 1
ATOM 3455 C C . PHE B 1 67 ? 6.164 -7.227 -10.578 1 90.25 67 PHE B C 1
ATOM 3457 O O . PHE B 1 67 ? 5.258 -6.973 -9.781 1 90.25 67 PHE B O 1
ATOM 3464 N N . GLU B 1 68 ? 7.223 -6.449 -10.672 1 89.62 68 GLU B N 1
ATOM 3465 C CA . GLU B 1 68 ? 7.367 -5.254 -9.852 1 89.62 68 GLU B CA 1
ATOM 3466 C C . GLU B 1 68 ? 6.285 -4.227 -10.18 1 89.62 68 GLU B C 1
ATOM 3468 O O . GLU B 1 68 ? 5.688 -3.641 -9.273 1 89.62 68 GLU B O 1
ATOM 3473 N N . GLN B 1 69 ? 6.062 -4.055 -11.445 1 91.88 69 GLN B N 1
ATOM 3474 C CA . GLN B 1 69 ? 5.008 -3.137 -11.867 1 91.88 69 GLN B CA 1
ATOM 3475 C C . GLN B 1 69 ? 3.639 -3.625 -11.398 1 91.88 69 GLN B C 1
ATOM 3477 O O . GLN B 1 69 ? 2.799 -2.826 -10.977 1 91.88 69 GLN B O 1
ATOM 3482 N N . ALA B 1 70 ? 3.43 -4.945 -11.562 1 94 70 ALA B N 1
ATOM 3483 C CA . ALA B 1 70 ? 2.18 -5.523 -11.078 1 94 70 ALA B CA 1
ATOM 3484 C C . ALA B 1 70 ? 1.991 -5.258 -9.586 1 94 70 ALA B C 1
ATOM 3486 O O . ALA B 1 70 ? 0.876 -4.988 -9.133 1 94 70 ALA B O 1
ATOM 3487 N N . HIS B 1 71 ? 3.094 -5.328 -8.828 1 94.62 71 HIS B N 1
ATOM 3488 C CA . HIS B 1 71 ? 3.053 -5.086 -7.395 1 94.62 71 HIS B CA 1
ATOM 3489 C C . HIS B 1 71 ? 2.611 -3.658 -7.09 1 94.62 71 HIS B C 1
ATOM 3491 O O . HIS B 1 71 ? 1.756 -3.439 -6.227 1 94.62 71 HIS B O 1
ATOM 3497 N N . ILE B 1 72 ? 3.158 -2.721 -7.777 1 94.62 72 ILE B N 1
ATOM 3498 C CA . ILE B 1 72 ? 2.828 -1.313 -7.57 1 94.62 72 ILE B CA 1
ATOM 3499 C C . ILE B 1 72 ? 1.362 -1.07 -7.926 1 94.62 72 ILE B C 1
ATOM 3501 O O . ILE B 1 72 ? 0.625 -0.453 -7.152 1 94.62 72 ILE B O 1
ATOM 3505 N N . THR B 1 73 ? 0.946 -1.541 -9.086 1 95.94 73 THR B N 1
ATOM 3506 C CA . THR B 1 73 ? -0.417 -1.353 -9.562 1 95.94 73 THR B CA 1
ATOM 3507 C C . THR B 1 73 ? -1.42 -2.025 -8.633 1 95.94 73 THR B C 1
ATOM 3509 O O . THR B 1 73 ? -2.455 -1.442 -8.297 1 95.94 73 THR B O 1
ATOM 3512 N N . LEU B 1 74 ? -1.081 -3.215 -8.211 1 97.5 74 LEU B N 1
ATOM 3513 C CA . LEU B 1 74 ? -1.985 -3.938 -7.32 1 97.5 74 LEU B CA 1
ATOM 3514 C C . LEU B 1 74 ? -2.09 -3.242 -5.969 1 97.5 74 LEU B C 1
ATOM 3516 O O . LEU B 1 74 ? -3.162 -3.215 -5.359 1 97.5 74 LEU B O 1
ATOM 3520 N N . THR B 1 75 ? -0.962 -2.744 -5.473 1 96.12 75 THR B N 1
ATOM 3521 C CA . THR B 1 75 ? -0.963 -2.004 -4.219 1 96.12 75 THR B CA 1
ATOM 3522 C C . THR B 1 75 ? -1.955 -0.846 -4.273 1 96.12 75 THR B C 1
ATOM 3524 O O . THR B 1 75 ? -2.729 -0.64 -3.336 1 96.12 75 THR B O 1
ATOM 3527 N N . SER B 1 76 ? -1.913 -0.16 -5.344 1 95.44 76 SER B N 1
ATOM 3528 C CA . SER B 1 76 ? -2.836 0.953 -5.531 1 95.44 76 SER B CA 1
ATOM 3529 C C . SER B 1 76 ? -4.277 0.464 -5.641 1 95.44 76 SER B C 1
ATOM 3531 O O . SER B 1 76 ? -5.195 1.099 -5.113 1 95.44 76 SER B O 1
ATOM 3533 N N . ALA B 1 77 ? -4.508 -0.604 -6.324 1 96.81 77 ALA B N 1
ATOM 3534 C CA . ALA B 1 77 ? -5.848 -1.174 -6.449 1 96.81 77 ALA B CA 1
ATOM 3535 C C . ALA B 1 77 ? -6.41 -1.56 -5.086 1 96.81 77 ALA B C 1
ATOM 3537 O O . ALA B 1 77 ? -7.582 -1.309 -4.797 1 96.81 77 ALA B O 1
ATOM 3538 N N . ILE B 1 78 ? -5.57 -2.16 -4.301 1 95.56 78 ILE B N 1
ATOM 3539 C CA . ILE B 1 78 ? -5.988 -2.609 -2.979 1 95.56 78 ILE B CA 1
ATOM 3540 C C . ILE B 1 78 ? -6.285 -1.4 -2.094 1 95.56 78 ILE B C 1
ATOM 3542 O O . ILE B 1 78 ? -7.246 -1.41 -1.32 1 95.56 78 ILE B O 1
ATOM 3546 N N . ALA B 1 79 ? -5.477 -0.37 -2.217 1 93.62 79 ALA B N 1
ATOM 3547 C CA . ALA B 1 79 ? -5.762 0.862 -1.485 1 93.62 79 ALA B CA 1
ATOM 3548 C C . ALA B 1 79 ? -7.121 1.431 -1.876 1 93.62 79 ALA B C 1
ATOM 3550 O O . ALA B 1 79 ? -7.879 1.888 -1.018 1 93.62 79 ALA B O 1
ATOM 3551 N N . MET B 1 80 ? -7.395 1.422 -3.15 1 93.5 80 MET B N 1
ATOM 3552 C CA . MET B 1 80 ? -8.688 1.898 -3.635 1 93.5 80 MET B CA 1
ATOM 3553 C C . MET B 1 80 ? -9.82 1.009 -3.133 1 93.5 80 MET B C 1
ATOM 3555 O O . MET B 1 80 ? -10.875 1.505 -2.744 1 93.5 80 MET B O 1
ATOM 3559 N N . ALA B 1 81 ? -9.594 -0.271 -3.146 1 92.81 81 ALA B N 1
ATOM 3560 C CA . ALA B 1 81 ? -10.602 -1.223 -2.682 1 92.81 81 ALA B CA 1
ATOM 3561 C C . ALA B 1 81 ? -10.992 -0.946 -1.232 1 92.81 81 ALA B C 1
ATOM 3563 O O . ALA B 1 81 ? -12.156 -1.103 -0.854 1 92.81 81 ALA B O 1
ATOM 3564 N N . ASN B 1 82 ? -10.078 -0.552 -0.464 1 87.38 82 ASN B N 1
ATOM 3565 C CA . ASN B 1 82 ? -10.312 -0.271 0.948 1 87.38 82 ASN B CA 1
ATOM 3566 C C . ASN B 1 82 ? -11.219 0.944 1.131 1 87.38 82 ASN B C 1
ATOM 3568 O O . ASN B 1 82 ? -11.812 1.13 2.197 1 87.38 82 ASN B O 1
ATOM 3572 N N . LEU B 1 83 ? -11.312 1.747 0.108 1 85 83 LEU B N 1
ATOM 3573 C CA . LEU B 1 83 ? -12.102 2.969 0.198 1 85 83 LEU B CA 1
ATOM 3574 C C . LEU B 1 83 ? -13.516 2.74 -0.323 1 85 83 LEU B C 1
ATOM 3576 O O . LEU B 1 83 ? -14.398 3.576 -0.12 1 85 83 LEU B O 1
ATOM 3580 N N . VAL B 1 84 ? -13.672 1.624 -1.038 1 84.81 84 VAL B N 1
ATOM 3581 C CA . VAL B 1 84 ? -14.969 1.363 -1.643 1 84.81 84 VAL B CA 1
ATOM 3582 C C . VAL B 1 84 ? -15.945 0.866 -0.577 1 84.81 84 VAL B C 1
ATOM 3584 O O . VAL B 1 84 ? -15.672 -0.12 0.111 1 84.81 84 VAL B O 1
ATOM 3587 N N . LYS B 1 85 ? -17.031 1.688 -0.351 1 67.5 85 LYS B N 1
ATOM 3588 C CA . LYS B 1 85 ? -18.094 1.312 0.587 1 67.5 85 LYS B CA 1
ATOM 3589 C C . LYS B 1 85 ? -19.391 0.98 -0.145 1 67.5 85 LYS B C 1
ATOM 3591 O O . LYS B 1 85 ? -20.203 1.867 -0.406 1 67.5 85 LYS B O 1
ATOM 3596 N N . ASP B 1 86 ? -19.297 0.151 -1.044 1 63.19 86 ASP B N 1
ATOM 3597 C CA . ASP B 1 86 ? -20.516 -0.157 -1.797 1 63.19 86 ASP B CA 1
ATOM 3598 C C . ASP B 1 86 ? -21.359 -1.196 -1.069 1 63.19 86 ASP B C 1
ATOM 3600 O O . ASP B 1 86 ? -20.938 -2.346 -0.91 1 63.19 86 ASP B O 1
ATOM 3604 N N . TYR B 1 87 ? -22.391 -0.712 -0.426 1 56.22 87 TYR B N 1
ATOM 3605 C CA . TYR B 1 87 ? -23.328 -1.544 0.33 1 56.22 87 TYR B CA 1
ATOM 3606 C C . TYR B 1 87 ? -24.312 -2.232 -0.598 1 56.22 87 TYR B C 1
ATOM 3608 O O . TYR B 1 87 ? -25.078 -3.105 -0.169 1 56.22 87 TYR B O 1
ATOM 3616 N N . THR B 1 88 ? -24.297 -1.861 -1.812 1 55.88 88 THR B N 1
ATOM 3617 C CA . THR B 1 88 ? -25.391 -2.355 -2.643 1 55.88 88 THR B CA 1
ATOM 3618 C C . THR B 1 88 ? -24.938 -3.553 -3.475 1 55.88 88 THR B C 1
ATOM 3620 O O . THR B 1 88 ? -25.75 -4.184 -4.156 1 55.88 88 THR B O 1
ATOM 3623 N N . VAL B 1 89 ? -23.719 -3.906 -3.289 1 60.22 89 VAL B N 1
ATOM 3624 C CA . VAL B 1 89 ? -23.266 -4.883 -4.273 1 60.22 89 VAL B CA 1
ATOM 3625 C C . VAL B 1 89 ? -23.484 -6.297 -3.736 1 60.22 89 VAL B C 1
ATOM 3627 O O . VAL B 1 89 ? -23.578 -6.496 -2.523 1 60.22 89 VAL B O 1
ATOM 3630 N N . ASP B 1 90 ? -23.781 -7.184 -4.656 1 73.94 90 ASP B N 1
ATOM 3631 C CA . ASP B 1 90 ? -23.781 -8.633 -4.508 1 73.94 90 ASP B CA 1
ATOM 3632 C C . ASP B 1 90 ? -22.547 -9.109 -3.732 1 73.94 90 ASP B C 1
ATOM 3634 O O . ASP B 1 90 ? -21.406 -8.875 -4.152 1 73.94 90 ASP B O 1
ATOM 3638 N N . LEU B 1 91 ? -22.859 -9.547 -2.541 1 79.81 91 LEU B N 1
ATOM 3639 C CA . LEU B 1 91 ? -21.812 -10.008 -1.637 1 79.81 91 LEU B CA 1
ATOM 3640 C C . LEU B 1 91 ? -20.875 -10.992 -2.34 1 79.81 91 LEU B C 1
ATOM 3642 O O . LEU B 1 91 ? -19.656 -10.945 -2.141 1 79.81 91 LEU B O 1
ATOM 3646 N N . GLU B 1 92 ? -21.469 -11.836 -3.121 1 82.31 92 GLU B N 1
ATOM 3647 C CA . GLU B 1 92 ? -20.656 -12.812 -3.85 1 82.31 92 GLU B CA 1
ATOM 3648 C C . GLU B 1 92 ? -19.688 -12.125 -4.809 1 82.31 92 GLU B C 1
ATOM 3650 O O . GLU B 1 92 ? -18.516 -12.5 -4.887 1 82.31 92 GLU B O 1
ATOM 3655 N N . ALA B 1 93 ? -20.234 -11.227 -5.5 1 84.31 93 ALA B N 1
ATOM 3656 C CA . ALA B 1 93 ? -19.391 -10.5 -6.453 1 84.31 93 ALA B CA 1
ATOM 3657 C C . ALA B 1 93 ? -18.281 -9.742 -5.738 1 84.31 93 ALA B C 1
ATOM 3659 O O . ALA B 1 93 ? -17.141 -9.742 -6.191 1 84.31 93 ALA B O 1
ATOM 3660 N N . LYS B 1 94 ? -18.625 -9.172 -4.621 1 87.69 94 LYS B N 1
ATOM 3661 C CA . LYS B 1 94 ? -17.656 -8.414 -3.836 1 87.69 94 LYS B CA 1
ATOM 3662 C C . LYS B 1 94 ? -16.547 -9.328 -3.314 1 87.69 94 LYS B C 1
ATOM 3664 O O . LYS B 1 94 ? -15.359 -9.008 -3.443 1 87.69 94 LYS B O 1
ATOM 3669 N N . LEU B 1 95 ? -16.984 -10.414 -2.836 1 88.25 95 LEU B N 1
ATOM 3670 C CA . LEU B 1 95 ? -16.016 -11.359 -2.295 1 88.25 95 LEU B CA 1
ATOM 3671 C C . LEU B 1 95 ? -15.125 -11.922 -3.398 1 88.25 95 LEU B C 1
ATOM 3673 O O . LEU B 1 95 ? -13.922 -12.094 -3.199 1 88.25 95 LEU B O 1
ATOM 3677 N N . THR B 1 96 ? -15.695 -12.133 -4.512 1 88.56 96 THR B N 1
ATOM 3678 C CA . THR B 1 96 ? -14.953 -12.719 -5.625 1 88.56 96 THR B CA 1
ATOM 3679 C C . THR B 1 96 ? -13.812 -11.805 -6.062 1 88.56 96 THR B C 1
ATOM 3681 O O . THR B 1 96 ? -12.664 -12.234 -6.152 1 88.56 96 THR B O 1
ATOM 3684 N N . TRP B 1 97 ? -14.156 -10.617 -6.301 1 91.5 97 TRP B N 1
ATOM 3685 C CA . TRP B 1 97 ? -13.094 -9.766 -6.832 1 91.5 97 TRP B CA 1
ATOM 3686 C C . TRP B 1 97 ? -12.094 -9.398 -5.742 1 91.5 97 TRP B C 1
ATOM 3688 O O . TRP B 1 97 ? -10.906 -9.227 -6.02 1 91.5 97 TRP B O 1
ATOM 3698 N N . LYS B 1 98 ? -12.492 -9.242 -4.52 1 93.69 98 LYS B N 1
ATOM 3699 C CA . LYS B 1 98 ? -11.539 -8.992 -3.441 1 93.69 98 LYS B CA 1
ATOM 3700 C C . LYS B 1 98 ? -10.578 -10.172 -3.275 1 93.69 98 LYS B C 1
ATOM 3702 O O . LYS B 1 98 ? -9.367 -9.977 -3.131 1 93.69 98 LYS B O 1
ATOM 3707 N N . LEU B 1 99 ? -11.125 -11.352 -3.346 1 93.38 99 LEU B N 1
ATOM 3708 C CA . LEU B 1 99 ? -10.297 -12.539 -3.236 1 93.38 99 LEU B CA 1
ATOM 3709 C C . LEU B 1 99 ? -9.352 -12.656 -4.43 1 93.38 99 LEU B C 1
ATOM 3711 O O . LEU B 1 99 ? -8.219 -13.117 -4.289 1 93.38 99 LEU B O 1
ATOM 3715 N N . CYS B 1 100 ? -9.812 -12.273 -5.547 1 94.69 100 CYS B N 1
ATOM 3716 C CA . CYS B 1 100 ? -8.961 -12.289 -6.73 1 94.69 100 CYS B CA 1
ATOM 3717 C C . CYS B 1 100 ? -7.773 -11.352 -6.559 1 94.69 100 CYS B C 1
ATOM 3719 O O . CYS B 1 100 ? -6.652 -11.68 -6.945 1 94.69 100 CYS B O 1
ATOM 3721 N N . LEU B 1 101 ? -7.992 -10.203 -5.953 1 97.25 101 LEU B N 1
ATOM 3722 C CA . LEU B 1 101 ? -6.902 -9.266 -5.684 1 97.25 101 LEU B CA 1
ATOM 3723 C C . LEU B 1 101 ? -5.883 -9.883 -4.734 1 97.25 101 LEU B C 1
ATOM 3725 O O . LEU B 1 101 ? -4.676 -9.789 -4.969 1 97.25 101 LEU B O 1
ATOM 3729 N N . ILE B 1 102 ? -6.352 -10.523 -3.752 1 96.62 102 ILE B N 1
ATOM 3730 C CA . ILE B 1 102 ? -5.465 -11.125 -2.758 1 96.62 102 ILE B CA 1
ATOM 3731 C C . ILE B 1 102 ? -4.711 -12.297 -3.379 1 96.62 102 ILE B C 1
ATOM 3733 O O . ILE B 1 102 ? -3.539 -12.523 -3.07 1 96.62 102 ILE B O 1
ATOM 3737 N N . THR B 1 103 ? -5.395 -13.031 -4.195 1 95.94 103 THR B N 1
ATOM 3738 C CA . THR B 1 103 ? -4.73 -14.125 -4.902 1 95.94 103 THR B CA 1
ATOM 3739 C C . THR B 1 103 ? -3.562 -13.602 -5.734 1 95.94 103 THR B C 1
ATOM 3741 O O . THR B 1 103 ? -2.465 -14.156 -5.688 1 95.94 103 THR B O 1
ATOM 3744 N N . LEU B 1 104 ? -3.822 -12.578 -6.48 1 97.19 104 LEU B N 1
ATOM 3745 C CA . LEU B 1 104 ? -2.773 -11.977 -7.297 1 97.19 104 LEU B CA 1
ATOM 3746 C C . LEU B 1 104 ? -1.618 -11.492 -6.43 1 97.19 104 LEU B C 1
ATOM 3748 O O . LEU B 1 104 ? -0.454 -11.602 -6.82 1 97.19 104 LEU B O 1
ATOM 3752 N N . ASP B 1 105 ? -1.943 -10.977 -5.27 1 97.06 105 ASP B N 1
ATOM 3753 C CA . ASP B 1 105 ? -0.931 -10.539 -4.312 1 97.06 105 ASP B CA 1
ATOM 3754 C C . ASP B 1 105 ? -0.012 -11.695 -3.922 1 97.06 105 ASP B C 1
ATOM 3756 O O . ASP B 1 105 ? 1.209 -11.531 -3.861 1 97.06 105 ASP B O 1
ATOM 3760 N N . ARG B 1 106 ? -0.58 -12.828 -3.654 1 95.44 106 ARG B N 1
ATOM 3761 C CA . ARG B 1 106 ? 0.213 -14 -3.293 1 95.44 106 ARG B CA 1
ATOM 3762 C C . ARG B 1 106 ? 1.129 -14.422 -4.438 1 95.44 106 ARG B C 1
ATOM 3764 O O . ARG B 1 106 ? 2.305 -14.727 -4.219 1 95.44 106 ARG B O 1
ATOM 3771 N N . MET B 1 107 ? 0.583 -14.422 -5.582 1 95.19 107 MET B N 1
ATOM 3772 C CA . MET B 1 107 ? 1.349 -14.852 -6.75 1 95.19 107 MET B CA 1
ATOM 3773 C C . MET B 1 107 ? 2.504 -13.891 -7.027 1 95.19 107 MET B C 1
ATOM 3775 O O . MET B 1 107 ? 3.619 -14.328 -7.32 1 95.19 107 MET B O 1
ATOM 3779 N N . ILE B 1 108 ? 2.252 -12.641 -6.918 1 94.88 108 ILE B N 1
ATOM 3780 C CA . ILE B 1 108 ? 3.289 -11.633 -7.125 1 94.88 108 ILE B CA 1
ATOM 3781 C C . ILE B 1 108 ? 4.402 -11.82 -6.098 1 94.88 108 ILE B C 1
ATOM 3783 O O . ILE B 1 108 ? 5.586 -11.82 -6.449 1 94.88 108 ILE B O 1
ATOM 3787 N N . THR B 1 109 ? 4.039 -11.977 -4.891 1 91.69 109 THR B N 1
ATOM 3788 C CA . THR B 1 109 ? 5.02 -12.148 -3.824 1 91.69 109 THR B CA 1
ATOM 3789 C C . THR B 1 109 ? 5.859 -13.398 -4.066 1 91.69 109 THR B C 1
ATOM 3791 O O . THR B 1 109 ? 7.082 -13.367 -3.92 1 91.69 109 THR B O 1
ATOM 3794 N N . MET B 1 110 ? 5.254 -14.422 -4.484 1 91 110 MET B N 1
ATOM 3795 C CA . MET B 1 110 ? 5.965 -15.672 -4.738 1 91 110 MET B CA 1
ATOM 3796 C C . MET B 1 110 ? 6.906 -15.531 -5.926 1 91 110 MET B C 1
ATOM 3798 O O . MET B 1 110 ? 7.988 -16.125 -5.941 1 91 110 MET B O 1
ATOM 3802 N N . SER B 1 111 ? 6.551 -14.766 -6.879 1 88.19 111 SER B N 1
ATOM 3803 C CA . SER B 1 111 ? 7.324 -14.641 -8.109 1 88.19 111 SER B CA 1
ATOM 3804 C C . SER B 1 111 ? 8.727 -14.125 -7.836 1 88.19 111 SER B C 1
ATOM 3806 O O . SER B 1 111 ? 9.656 -14.367 -8.609 1 88.19 111 SER B O 1
ATOM 3808 N N . THR B 1 112 ? 8.945 -13.43 -6.836 1 77.81 112 THR B N 1
ATOM 3809 C CA . THR B 1 112 ? 10.258 -12.859 -6.551 1 77.81 112 THR B CA 1
ATOM 3810 C C . THR B 1 112 ? 11.156 -13.883 -5.859 1 77.81 112 THR B C 1
ATOM 3812 O O . THR B 1 112 ? 12.375 -13.711 -5.801 1 77.81 112 THR B O 1
ATOM 3815 N N . HIS B 1 113 ? 10.594 -14.867 -5.355 1 65.94 113 HIS B N 1
ATOM 3816 C CA . HIS B 1 113 ? 11.375 -15.875 -4.648 1 65.94 113 HIS B CA 1
ATOM 3817 C C . HIS B 1 113 ? 12.023 -16.859 -5.621 1 65.94 113 HIS B C 1
ATOM 3819 O O . HIS B 1 113 ? 12.922 -17.609 -5.246 1 65.94 113 HIS B O 1
ATOM 3825 N N . SER B 1 114 ? 11.586 -16.766 -6.859 1 60.69 114 SER B N 1
ATOM 3826 C CA . SER B 1 114 ? 12.133 -17.656 -7.871 1 60.69 114 SER B CA 1
ATOM 3827 C C . SER B 1 114 ? 13.32 -17.016 -8.586 1 60.69 114 SER B C 1
ATOM 3829 O O . SER B 1 114 ? 14 -17.672 -9.375 1 60.69 114 SER B O 1
ATOM 3831 N N . ARG B 1 115 ? 13.57 -15.719 -8.281 1 60.28 115 ARG B N 1
ATOM 3832 C CA . ARG B 1 115 ? 14.609 -14.984 -8.992 1 60.28 115 ARG B CA 1
ATOM 3833 C C . ARG B 1 115 ? 16 -15.375 -8.492 1 60.28 115 ARG B C 1
ATOM 3835 O O . ARG B 1 115 ? 16.141 -15.844 -7.359 1 60.28 115 ARG B O 1
ATOM 3842 N N . LEU B 1 116 ? 16.891 -15.484 -9.656 1 52.19 116 LEU B N 1
ATOM 3843 C CA . LEU B 1 116 ? 18.281 -15.719 -9.305 1 52.19 116 LEU B CA 1
ATOM 3844 C C . LEU B 1 116 ? 18.844 -14.555 -8.492 1 52.19 116 LEU B C 1
ATOM 3846 O O . LEU B 1 116 ? 18.672 -13.398 -8.859 1 52.19 116 LEU B O 1
ATOM 3850 N N . CYS B 1 117 ? 18.703 -14.555 -7.254 1 43.59 117 CYS B N 1
ATOM 3851 C CA . CYS B 1 117 ? 19.438 -13.484 -6.586 1 43.59 117 CYS B CA 1
ATOM 3852 C C . CYS B 1 117 ? 20.859 -13.391 -7.125 1 43.59 117 CYS B C 1
ATOM 3854 O O . CYS B 1 117 ? 21.594 -14.383 -7.145 1 43.59 117 CYS B O 1
ATOM 3856 N N . LYS B 1 118 ? 20.984 -12.789 -8.406 1 39.06 118 LYS B N 1
ATOM 3857 C CA . LYS B 1 118 ? 22.359 -12.75 -8.883 1 39.06 118 LYS B CA 1
ATOM 3858 C C . LYS B 1 118 ? 23.344 -13.016 -7.754 1 39.06 118 LYS B C 1
ATOM 3860 O O . LYS B 1 118 ? 24.344 -13.711 -7.938 1 39.06 118 LYS B O 1
ATOM 3865 N N . THR B 1 119 ? 23.891 -11.844 -7.156 1 35.12 119 THR B N 1
ATOM 3866 C CA . THR B 1 119 ? 24.969 -12.062 -6.191 1 35.12 119 THR B CA 1
ATOM 3867 C C . THR B 1 119 ? 24.469 -12.914 -5.027 1 35.12 119 THR B C 1
ATOM 3869 O O . THR B 1 119 ? 23.344 -12.773 -4.578 1 35.12 119 THR B O 1
ATOM 3872 N N . LEU B 1 120 ? 25.094 -14.188 -4.957 1 33.06 120 LEU B N 1
ATOM 3873 C CA . LEU B 1 120 ? 25.125 -14.938 -3.709 1 33.06 120 LEU B CA 1
ATOM 3874 C C . LEU B 1 120 ? 24.766 -14.039 -2.527 1 33.06 120 LEU B C 1
ATOM 3876 O O . LEU B 1 120 ? 24.719 -14.5 -1.386 1 33.06 120 LEU B O 1
ATOM 3880 N N . HIS B 1 121 ? 25.031 -12.859 -2.719 1 33.62 121 HIS B N 1
ATOM 3881 C CA . HIS B 1 121 ? 24.938 -11.945 -1.589 1 33.62 121 HIS B CA 1
ATOM 3882 C C . HIS B 1 121 ? 23.484 -11.711 -1.182 1 33.62 121 HIS B C 1
ATOM 3884 O O . HIS B 1 121 ? 22.625 -11.516 -2.037 1 33.62 121 HIS B O 1
ATOM 3890 N N . HIS B 1 122 ? 23 -12.367 -0.266 1 35.56 122 HIS B N 1
ATOM 3891 C CA . HIS B 1 122 ? 21.828 -12.453 0.581 1 35.56 122 HIS B CA 1
ATOM 3892 C C . HIS B 1 122 ? 21 -11.172 0.507 1 35.56 122 HIS B C 1
ATOM 3894 O O . HIS B 1 122 ? 19.906 -11.094 1.067 1 35.56 122 HIS B O 1
ATOM 3900 N N . ARG B 1 123 ? 21.656 -10.078 -0.011 1 37.81 123 ARG B N 1
ATOM 3901 C CA . ARG B 1 123 ? 21.094 -8.758 0.226 1 37.81 123 ARG B CA 1
ATOM 3902 C C . ARG B 1 123 ? 20 -8.445 -0.792 1 37.81 123 ARG B C 1
ATOM 3904 O O . ARG B 1 123 ? 19.266 -7.461 -0.642 1 37.81 123 ARG B O 1
ATOM 3911 N N . ASP B 1 124 ? 20.156 -8.938 -2.055 1 42.91 124 ASP B N 1
ATOM 3912 C CA . ASP B 1 124 ? 19.281 -8.422 -3.104 1 42.91 124 ASP B CA 1
ATOM 3913 C C . ASP B 1 124 ? 17.906 -9.07 -3.023 1 42.91 124 ASP B C 1
ATOM 3915 O O . ASP B 1 124 ? 17.234 -9.25 -4.047 1 42.91 124 ASP B O 1
ATOM 3919 N N . THR B 1 125 ? 17.641 -9.883 -2.121 1 45.75 125 THR B N 1
ATOM 3920 C CA . THR B 1 125 ? 16.375 -10.594 -2.285 1 45.75 125 THR B CA 1
ATOM 3921 C C . THR B 1 125 ? 15.219 -9.617 -2.439 1 45.75 125 THR B C 1
ATOM 3923 O O . THR B 1 125 ? 14.859 -8.914 -1.489 1 45.75 125 THR B O 1
ATOM 3926 N N . ASN B 1 126 ? 15.18 -8.93 -3.605 1 53.72 126 ASN B N 1
ATOM 3927 C CA . ASN B 1 126 ? 14.094 -8.07 -4.055 1 53.72 126 ASN B CA 1
ATOM 3928 C C . ASN B 1 126 ? 12.734 -8.719 -3.809 1 53.72 126 ASN B C 1
ATOM 3930 O O . ASN B 1 126 ? 11.977 -8.961 -4.75 1 53.72 126 ASN B O 1
ATOM 3934 N N . GLN B 1 127 ? 12.602 -9.273 -2.711 1 72.31 127 GLN B N 1
ATOM 3935 C CA . GLN B 1 127 ? 11.312 -9.883 -2.393 1 72.31 127 GLN B CA 1
ATOM 3936 C C . GLN B 1 127 ? 10.227 -8.828 -2.205 1 72.31 127 GLN B C 1
ATOM 3938 O O . GLN B 1 127 ? 10.438 -7.836 -1.501 1 72.31 127 GLN B O 1
ATOM 3943 N N . LEU B 1 128 ? 9.398 -8.977 -3.059 1 82.31 128 LEU B N 1
ATOM 3944 C CA . LEU B 1 128 ? 8.219 -8.125 -2.934 1 82.31 128 LEU B CA 1
ATOM 3945 C C . LEU B 1 128 ? 7.41 -8.484 -1.695 1 82.31 128 LEU B C 1
ATOM 3947 O O . LEU B 1 128 ? 7.07 -9.656 -1.494 1 82.31 128 LEU B O 1
ATOM 3951 N N . PRO B 1 129 ? 7.23 -7.547 -0.821 1 83.38 129 PRO B N 1
ATOM 3952 C CA . PRO B 1 129 ? 6.438 -7.832 0.376 1 83.38 129 PRO B CA 1
ATOM 3953 C C . PRO B 1 129 ? 4.965 -8.086 0.06 1 83.38 129 PRO B C 1
ATOM 3955 O O . PRO B 1 129 ? 4.477 -7.676 -0.996 1 83.38 129 PRO B O 1
ATOM 3958 N N . LEU B 1 130 ? 4.344 -8.797 0.97 1 89.62 130 LEU B N 1
ATOM 3959 C CA . LEU B 1 130 ? 2.896 -8.945 0.879 1 89.62 130 LEU B CA 1
ATOM 3960 C C . LEU B 1 130 ? 2.197 -7.602 1.016 1 89.62 130 LEU B C 1
ATOM 3962 O O . LEU B 1 130 ? 2.521 -6.816 1.91 1 89.62 130 LEU B O 1
ATOM 3966 N N . ILE B 1 131 ? 1.317 -7.352 0.116 1 91.75 131 ILE B N 1
ATOM 3967 C CA . ILE B 1 131 ? 0.505 -6.141 0.212 1 91.75 131 ILE B CA 1
ATOM 3968 C C . ILE B 1 131 ? -0.551 -6.316 1.302 1 91.75 131 ILE B C 1
ATOM 3970 O O . ILE B 1 131 ? -0.733 -5.434 2.145 1 91.75 131 ILE B O 1
ATOM 3974 N N . CYS B 1 132 ? -1.172 -7.469 1.254 1 91.12 132 CYS B N 1
ATOM 3975 C CA . CYS B 1 132 ? -2.242 -7.773 2.197 1 91.12 132 CYS B CA 1
ATOM 3976 C C . CYS B 1 132 ? -1.804 -8.844 3.188 1 91.12 132 CYS B C 1
ATOM 3978 O O . CYS B 1 132 ? -2.049 -10.031 2.973 1 91.12 132 CYS B O 1
ATOM 3980 N N . ASN B 1 133 ? -1.275 -8.391 4.242 1 84.69 133 ASN B N 1
ATOM 3981 C CA . ASN B 1 133 ? -0.97 -9.359 5.289 1 84.69 133 ASN B CA 1
ATOM 3982 C C . ASN B 1 133 ? -2.219 -9.75 6.078 1 84.69 133 ASN B C 1
ATOM 3984 O O . ASN B 1 133 ? -3.328 -9.328 5.734 1 84.69 133 ASN B O 1
ATOM 3988 N N . SER B 1 134 ? -2.104 -10.609 7.035 1 78.62 134 SER B N 1
ATOM 3989 C CA . SER B 1 134 ? -3.25 -11.148 7.754 1 78.62 134 SER B CA 1
ATOM 3990 C C . SER B 1 134 ? -4.008 -10.055 8.5 1 78.62 134 SER B C 1
ATOM 3992 O O . SER B 1 134 ? -5.219 -10.172 8.711 1 78.62 134 SER B O 1
ATOM 3994 N N . ASN B 1 135 ? -3.348 -8.969 8.734 1 71.88 135 ASN B N 1
ATOM 3995 C CA . ASN B 1 135 ? -3.984 -7.891 9.484 1 71.88 135 ASN B CA 1
ATOM 3996 C C . ASN B 1 135 ? -4.375 -6.73 8.57 1 71.88 135 ASN B C 1
ATOM 3998 O O . ASN B 1 135 ? -4.852 -5.695 9.047 1 71.88 135 ASN B O 1
ATOM 4002 N N . HIS B 1 136 ? -4.145 -6.93 7.398 1 82.88 136 HIS B N 1
ATOM 4003 C CA . HIS B 1 136 ? -4.5 -5.867 6.465 1 82.88 136 HIS B CA 1
ATOM 4004 C C . HIS B 1 136 ? -6.012 -5.664 6.41 1 82.88 136 HIS B C 1
ATOM 4006 O O . HIS B 1 136 ? -6.773 -6.633 6.445 1 82.88 136 HIS B O 1
ATOM 4012 N N . PRO B 1 137 ? -6.48 -4.473 6.242 1 78.56 137 PRO B N 1
ATOM 4013 C CA . PRO B 1 137 ? -7.914 -4.18 6.273 1 78.56 137 PRO B CA 1
ATOM 4014 C C . PRO B 1 137 ? -8.703 -4.984 5.242 1 78.56 137 PRO B C 1
ATOM 4016 O O . PRO B 1 137 ? -9.805 -5.461 5.535 1 78.56 137 PRO B O 1
ATOM 4019 N N . LEU B 1 138 ? -8.18 -5.156 4.105 1 88.69 138 LEU B N 1
ATOM 4020 C CA . LEU B 1 138 ? -8.898 -5.898 3.072 1 88.69 138 LEU B CA 1
ATOM 4021 C C . LEU B 1 138 ? -9.062 -7.359 3.467 1 88.69 138 LEU B C 1
ATOM 4023 O O . LEU B 1 138 ? -10.133 -7.945 3.277 1 88.69 138 LEU B O 1
ATOM 4027 N N . THR B 1 139 ? -7.98 -7.938 3.977 1 88.12 139 THR B N 1
ATOM 4028 C CA . THR B 1 139 ? -8.039 -9.32 4.418 1 88.12 139 THR B CA 1
ATOM 4029 C C . THR B 1 139 ? -9.039 -9.492 5.555 1 88.12 139 THR B C 1
ATOM 4031 O O . THR B 1 139 ? -9.836 -10.43 5.559 1 88.12 139 THR B O 1
ATOM 4034 N N . MET B 1 140 ? -9.047 -8.586 6.391 1 81.81 140 MET B N 1
ATOM 4035 C CA . MET B 1 140 ? -9.961 -8.633 7.523 1 81.81 140 MET B CA 1
ATOM 4036 C C . MET B 1 140 ? -11.406 -8.469 7.062 1 81.81 140 MET B C 1
ATOM 4038 O O . MET B 1 140 ? -12.312 -9.125 7.586 1 81.81 140 MET B O 1
ATOM 4042 N N . GLU B 1 141 ? -11.602 -7.613 6.168 1 83.31 141 GLU B N 1
ATOM 4043 C CA . GLU B 1 141 ? -12.945 -7.402 5.637 1 83.31 141 GLU B CA 1
ATOM 4044 C C . GLU B 1 141 ? -13.484 -8.664 4.969 1 83.31 141 GLU B C 1
ATOM 4046 O O . GLU B 1 141 ? -14.641 -9.039 5.168 1 83.31 141 GLU B O 1
ATOM 4051 N N . VAL B 1 142 ? -12.641 -9.281 4.188 1 87.75 142 VAL B N 1
ATOM 4052 C CA . VAL B 1 142 ? -13.047 -10.508 3.502 1 87.75 142 VAL B CA 1
ATOM 4053 C C . VAL B 1 142 ? -13.391 -11.586 4.531 1 87.75 142 VAL B C 1
ATOM 4055 O O . VAL B 1 142 ? -14.398 -12.281 4.395 1 87.75 142 VAL B O 1
ATOM 4058 N N . GLU B 1 143 ? -12.57 -11.664 5.523 1 81.75 143 GLU B N 1
ATOM 4059 C CA . GLU B 1 143 ? -12.82 -12.648 6.574 1 81.75 143 GLU B CA 1
ATOM 4060 C C . GLU B 1 143 ? -14.148 -12.359 7.281 1 81.75 143 GLU B C 1
ATOM 4062 O O . GLU B 1 143 ? -14.922 -13.281 7.551 1 81.75 143 GLU B O 1
ATOM 4067 N N . HIS B 1 144 ? -14.344 -11.148 7.445 1 76.94 144 HIS B N 1
ATOM 4068 C CA . HIS B 1 144 ? -15.586 -10.742 8.094 1 76.94 144 HIS B CA 1
ATOM 4069 C C . HIS B 1 144 ? -16.797 -11.047 7.211 1 76.94 144 HIS B C 1
ATOM 4071 O O . HIS B 1 144 ? -17.828 -11.508 7.703 1 76.94 144 HIS B O 1
ATOM 4077 N N . MET B 1 145 ? -16.703 -10.789 5.988 1 79.62 145 MET B N 1
ATOM 4078 C CA . MET B 1 145 ? -17.797 -11.039 5.047 1 79.62 145 MET B CA 1
ATOM 4079 C C . MET B 1 145 ? -18.094 -12.531 4.957 1 79.62 145 MET B C 1
ATOM 4081 O O . MET B 1 145 ? -19.266 -12.922 4.859 1 79.62 145 MET B O 1
ATOM 4085 N N . LEU B 1 146 ? -17.062 -13.258 5.055 1 81.94 146 LEU B N 1
ATOM 4086 C CA . LEU B 1 146 ? -17.234 -14.703 4.918 1 81.94 146 LEU B CA 1
ATOM 4087 C C . LEU B 1 146 ? -17.859 -15.297 6.176 1 81.94 146 LEU B C 1
ATOM 4089 O O . LEU B 1 146 ? -18.656 -16.219 6.094 1 81.94 146 LEU B O 1
ATOM 4093 N N . ILE B 1 147 ? -17.484 -14.75 7.305 1 71.69 147 ILE B N 1
ATOM 4094 C CA . ILE B 1 147 ? -18.078 -15.219 8.562 1 71.69 147 ILE B CA 1
ATOM 4095 C C . ILE B 1 147 ? -19.562 -14.875 8.602 1 71.69 147 ILE B C 1
ATOM 4097 O O . ILE B 1 147 ? -20.375 -15.672 9.062 1 71.69 147 ILE B O 1
ATOM 4101 N N . ASN B 1 148 ? -19.812 -13.766 8.102 1 64.12 148 ASN B N 1
ATOM 4102 C CA . ASN B 1 148 ? -21.203 -13.312 8.148 1 64.12 148 ASN B CA 1
ATOM 4103 C C . ASN B 1 148 ? -22 -13.828 6.957 1 64.12 148 ASN B C 1
ATOM 4105 O O . ASN B 1 148 ? -23.219 -13.602 6.875 1 64.12 148 ASN B O 1
ATOM 4109 N N . TYR B 1 149 ? -21.234 -14.25 6.027 1 64.06 149 TYR B N 1
ATOM 4110 C CA . TYR B 1 149 ? -21.953 -14.773 4.859 1 64.06 149 TYR B CA 1
ATOM 4111 C C . TYR B 1 149 ? -22.891 -15.906 5.254 1 64.06 149 TYR B C 1
ATOM 4113 O O . TYR B 1 149 ? -23.922 -16.109 4.609 1 64.06 149 TYR B O 1
ATOM 4121 N N . ASN B 1 150 ? -22.516 -16.672 6.199 1 53 150 ASN B N 1
ATOM 4122 C CA . ASN B 1 150 ? -23.406 -17.75 6.633 1 53 150 ASN B CA 1
ATOM 4123 C C . ASN B 1 1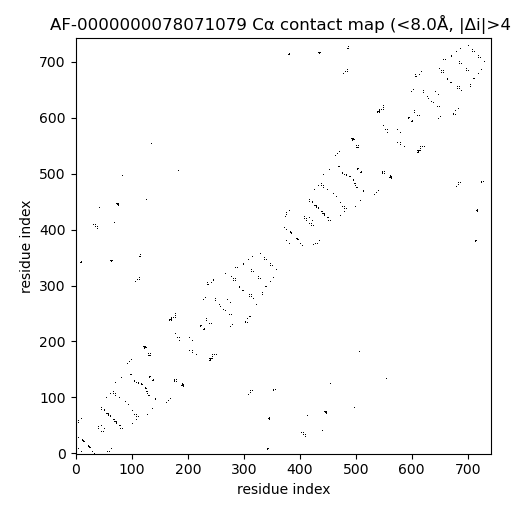50 ? -24.719 -17.219 7.199 1 53 150 ASN B C 1
ATOM 4125 O O . ASN B 1 150 ? -25.547 -17.984 7.668 1 53 150 ASN B O 1
ATOM 4129 N N . TYR B 1 151 ? -24.828 -15.961 7.082 1 49.19 151 TYR B N 1
ATOM 4130 C CA . TYR B 1 151 ? -26.109 -15.508 7.605 1 49.19 151 TYR B CA 1
ATOM 4131 C C . TYR B 1 151 ? -27.219 -15.711 6.582 1 49.19 151 TYR B C 1
ATOM 4133 O O . TYR B 1 151 ? -26.984 -15.602 5.375 1 49.19 151 TYR B O 1
ATOM 4141 N N . PRO B 1 152 ? -28.312 -16.375 7.008 1 47.53 152 PRO B N 1
ATOM 4142 C CA . PRO B 1 152 ? -29.5 -16.859 6.289 1 47.53 152 PRO B CA 1
ATOM 4143 C C . PRO B 1 152 ? -29.953 -15.898 5.188 1 47.53 152 PRO B C 1
ATOM 4145 O O . PRO B 1 152 ? -30.688 -16.297 4.281 1 47.53 152 PRO B O 1
ATOM 4148 N N . GLN B 1 153 ? -29.812 -14.805 5.371 1 44.69 153 GLN B N 1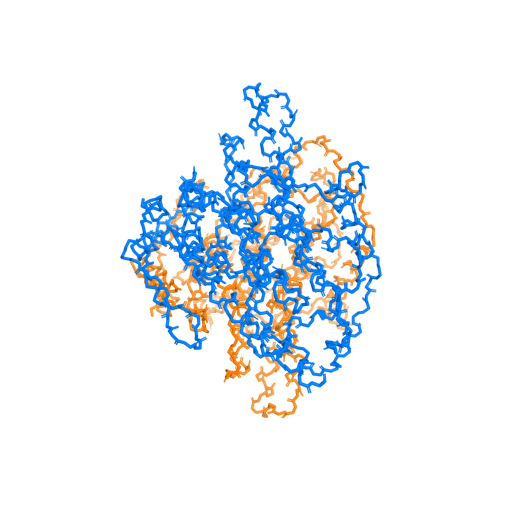
ATOM 4149 C CA . GLN B 1 153 ? -30.469 -13.953 4.383 1 44.69 153 GLN B CA 1
ATOM 4150 C C . GLN B 1 153 ? -29.844 -14.133 3.004 1 44.69 153 GLN B C 1
ATOM 4152 O O . GLN B 1 153 ? -30.344 -13.609 2.012 1 44.69 153 GLN B O 1
ATOM 4157 N N . TYR B 1 154 ? -28.719 -14.773 2.936 1 46.94 154 TYR B N 1
ATOM 4158 C CA . TYR B 1 154 ? -28.141 -14.875 1.597 1 46.94 154 TYR B CA 1
ATOM 4159 C C . TYR B 1 154 ? -28.547 -16.188 0.932 1 46.94 154 TYR B C 1
ATOM 4161 O O . TYR B 1 154 ? -28.438 -17.25 1.536 1 46.94 154 TYR B O 1
ATOM 4169 N N . LYS B 1 155 ? -29.453 -16.281 -0.041 1 47.72 155 LYS B N 1
ATOM 4170 C CA . LYS B 1 155 ? -30.141 -17.328 -0.771 1 47.72 155 LYS B CA 1
ATOM 4171 C C . LYS B 1 155 ? -29.188 -18.453 -1.152 1 47.72 155 LYS B C 1
ATOM 4173 O O . LYS B 1 155 ? -27.984 -18.234 -1.324 1 47.72 155 LYS B O 1
ATOM 4178 N N . ARG B 1 156 ? -29.797 -19.703 -1.499 1 46.47 156 ARG B N 1
ATOM 4179 C CA . ARG B 1 156 ? -29.453 -21.094 -1.783 1 46.47 156 ARG B CA 1
ATOM 4180 C C . ARG B 1 156 ? -28.359 -21.188 -2.834 1 46.47 156 ARG B C 1
ATOM 4182 O O . ARG B 1 156 ? -27.453 -22.016 -2.732 1 46.47 156 ARG B O 1
ATOM 4189 N N . LYS B 1 157 ? -28.719 -20.828 -4.184 1 50.47 157 LYS B N 1
ATOM 4190 C CA . LYS B 1 157 ? -27.859 -20.859 -5.363 1 50.47 157 LYS B CA 1
ATOM 4191 C C . LYS B 1 157 ? -26.422 -20.531 -5.004 1 50.47 157 LYS B C 1
ATOM 4193 O O . LYS B 1 157 ? -25.484 -20.953 -5.695 1 50.47 157 LYS B O 1
ATOM 4198 N N . LEU B 1 158 ? -26.312 -20.047 -3.586 1 58.97 158 LEU B N 1
ATOM 4199 C CA . LEU B 1 158 ? -25.281 -19.297 -2.869 1 58.97 158 LEU B CA 1
ATOM 4200 C C . LEU B 1 158 ? -24.359 -20.234 -2.096 1 58.97 158 LEU B C 1
ATOM 4202 O O . LEU B 1 158 ? -23.219 -19.891 -1.81 1 58.97 158 LEU B O 1
ATOM 4206 N N . GLU B 1 159 ? -24.922 -21.562 -2.324 1 67.75 159 GLU B N 1
ATOM 4207 C CA . GLU B 1 159 ? -24.109 -22.422 -1.467 1 67.75 159 GLU B CA 1
ATOM 4208 C C . GLU B 1 159 ? -22.797 -22.812 -2.146 1 67.75 159 GLU B C 1
ATOM 4210 O O . GLU B 1 159 ? -21.75 -22.812 -1.514 1 67.75 159 GLU B O 1
ATOM 4215 N N . GLU B 1 160 ? -23.031 -23.281 -3.48 1 75.31 160 GLU B N 1
ATOM 4216 C CA . GLU B 1 160 ? -21.812 -23.656 -4.191 1 75.31 160 GLU B CA 1
ATOM 4217 C C . GLU B 1 160 ? -20.859 -22.469 -4.316 1 75.31 160 GLU B C 1
ATOM 4219 O O . GLU B 1 160 ? -19.641 -22.641 -4.199 1 75.31 160 GLU B O 1
ATOM 4224 N N . ALA B 1 161 ? -21.469 -21.438 -4.629 1 75.94 161 ALA B N 1
ATOM 4225 C CA . ALA B 1 161 ? -20.656 -20.234 -4.75 1 75.94 161 ALA B CA 1
ATOM 4226 C C . ALA B 1 161 ? -19.953 -19.922 -3.434 1 75.94 161 ALA B C 1
ATOM 4228 O O . ALA B 1 161 ? -18.797 -19.516 -3.426 1 75.94 161 ALA B O 1
ATOM 4229 N N . ILE B 1 162 ? -20.625 -20.234 -2.438 1 76.94 162 ILE B N 1
ATOM 4230 C CA . ILE B 1 162 ? -20.062 -19.969 -1.123 1 76.94 162 ILE B CA 1
ATOM 4231 C C . ILE B 1 162 ? -18.906 -20.938 -0.84 1 76.94 162 ILE B C 1
ATOM 4233 O O . ILE B 1 162 ? -17.875 -20.547 -0.293 1 76.94 162 ILE B O 1
ATOM 4237 N N . ARG B 1 163 ? -19.203 -22.156 -1.237 1 81.75 163 ARG B N 1
ATOM 4238 C CA . ARG B 1 163 ? -18.156 -23.156 -1.008 1 81.75 163 ARG B CA 1
ATOM 4239 C C . ARG B 1 163 ? -16.891 -22.828 -1.793 1 81.75 163 ARG B C 1
ATOM 4241 O O . ARG B 1 163 ? -15.781 -22.969 -1.285 1 81.75 163 ARG B O 1
ATOM 4248 N N . ARG B 1 164 ? -17.125 -22.391 -2.965 1 83.88 164 ARG B N 1
ATOM 4249 C CA . ARG B 1 164 ? -15.984 -22 -3.795 1 83.88 164 ARG B CA 1
ATOM 4250 C C . ARG B 1 164 ? -15.234 -20.828 -3.178 1 83.88 164 ARG B C 1
ATOM 4252 O O . ARG B 1 164 ? -14 -20.812 -3.15 1 83.88 164 ARG B O 1
ATOM 4259 N N . LEU B 1 165 ? -16.016 -19.922 -2.672 1 86.69 165 LEU B N 1
ATOM 4260 C CA . LEU B 1 165 ? -15.398 -18.734 -2.086 1 86.69 165 LEU B CA 1
ATOM 4261 C C . LEU B 1 165 ? -14.672 -19.078 -0.794 1 86.69 165 LEU B C 1
ATOM 4263 O O . LEU B 1 165 ? -13.602 -1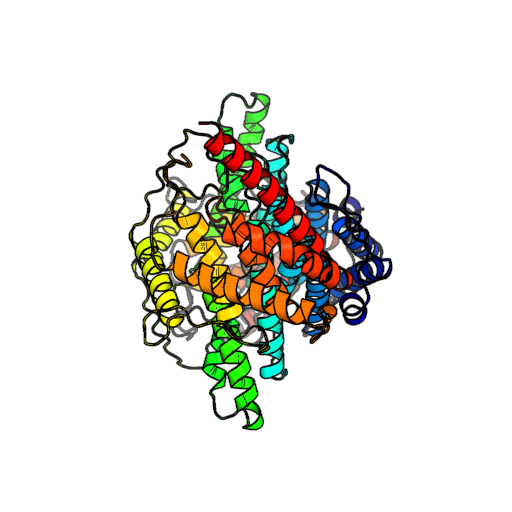8.531 -0.517 1 86.69 165 LEU B O 1
ATOM 4267 N N . LEU B 1 166 ? -15.203 -19.984 -0.084 1 87.25 166 LEU B N 1
ATOM 4268 C CA . LEU B 1 166 ? -14.562 -20.422 1.152 1 87.25 166 LEU B CA 1
ATOM 4269 C C . LEU B 1 166 ? -13.258 -21.156 0.859 1 87.25 166 LEU B C 1
ATOM 4271 O O . LEU B 1 166 ? -12.258 -20.938 1.544 1 87.25 166 LEU B O 1
ATOM 4275 N N . ALA B 1 167 ? -13.328 -21.969 -0.11 1 87.81 167 ALA B N 1
ATOM 4276 C CA . ALA B 1 167 ? -12.125 -22.703 -0.505 1 87.81 167 ALA B CA 1
ATOM 4277 C C . ALA B 1 167 ? -11.039 -21.75 -0.994 1 87.81 167 ALA B C 1
ATOM 4279 O O . ALA B 1 167 ? -9.875 -21.891 -0.625 1 87.81 167 ALA B O 1
ATOM 4280 N N . MET B 1 168 ? -11.477 -20.844 -1.794 1 89.25 168 MET B N 1
ATOM 4281 C CA . MET B 1 168 ? -10.539 -19.859 -2.297 1 89.25 168 MET B CA 1
ATOM 4282 C C . MET B 1 168 ? -9.914 -19.062 -1.149 1 89.25 168 MET B C 1
ATOM 4284 O O . MET B 1 168 ? -8.703 -18.859 -1.122 1 89.25 168 MET B O 1
ATOM 4288 N N . HIS B 1 169 ? -10.758 -18.672 -0.289 1 91.38 169 HIS B N 1
ATOM 4289 C CA . HIS B 1 169 ? -10.273 -17.906 0.849 1 91.38 169 HIS B CA 1
ATOM 4290 C C . HIS B 1 169 ? -9.289 -18.719 1.683 1 91.38 169 HIS B C 1
ATOM 4292 O O . HIS B 1 169 ? -8.258 -18.188 2.117 1 91.38 169 HIS B O 1
ATOM 4298 N N . GLU B 1 170 ? -9.609 -19.906 1.925 1 90.81 170 GLU B N 1
ATOM 4299 C CA . GLU B 1 170 ? -8.719 -20.766 2.703 1 90.81 170 GLU B CA 1
ATOM 4300 C C . GLU B 1 170 ? -7.332 -20.844 2.07 1 90.81 170 GLU B C 1
ATOM 4302 O O . GLU B 1 170 ? -6.32 -20.719 2.764 1 90.81 170 GLU B O 1
ATOM 4307 N N . GLY B 1 171 ? -7.305 -21.078 0.806 1 92.31 171 GLY B N 1
ATOM 4308 C CA . GLY B 1 171 ? -6.035 -21.156 0.101 1 92.31 171 GLY B CA 1
ATOM 4309 C C . GLY B 1 171 ? -5.23 -19.875 0.165 1 92.31 171 GLY B C 1
ATOM 4310 O O . GLY B 1 171 ? -4.027 -19.906 0.432 1 92.31 171 GLY B O 1
ATOM 4311 N N . VAL B 1 172 ? -5.938 -18.766 -0.039 1 93.56 172 VAL B N 1
ATOM 4312 C CA . VAL B 1 172 ? -5.246 -17.484 -0.091 1 93.56 172 VAL B CA 1
ATOM 4313 C C . VAL B 1 172 ? -4.805 -17.078 1.312 1 93.56 172 VAL B C 1
ATOM 4315 O O . VAL B 1 172 ? -3.717 -16.516 1.493 1 93.56 172 VAL B O 1
ATOM 4318 N N . ALA B 1 173 ? -5.613 -17.297 2.295 1 91.75 173 ALA B N 1
ATOM 4319 C CA . ALA B 1 173 ? -5.273 -16.953 3.674 1 91.75 173 ALA B CA 1
ATOM 4320 C C . ALA B 1 173 ? -4.078 -17.781 4.16 1 91.75 173 ALA B C 1
ATOM 4322 O O . ALA B 1 173 ? -3.139 -17.234 4.742 1 91.75 173 ALA B O 1
ATOM 4323 N N . ARG B 1 174 ? -4.098 -19.016 3.918 1 91.12 174 ARG B N 1
ATOM 4324 C CA . ARG B 1 174 ? -2.996 -19.875 4.32 1 91.12 174 ARG B CA 1
ATOM 4325 C C . ARG B 1 174 ? -1.702 -19.484 3.613 1 91.12 174 ARG B C 1
ATOM 4327 O O . ARG B 1 174 ? -0.644 -19.422 4.242 1 91.12 174 ARG B O 1
ATOM 4334 N N . ALA B 1 175 ? -1.839 -19.312 2.312 1 93.12 175 ALA B N 1
ATOM 4335 C CA . ALA B 1 175 ? -0.659 -18.875 1.571 1 93.12 175 ALA B CA 1
ATOM 4336 C C . ALA B 1 175 ? -0.088 -17.594 2.156 1 93.12 175 ALA B C 1
ATOM 4338 O O . ALA B 1 175 ? 1.131 -17.438 2.258 1 93.12 175 ALA B O 1
ATOM 4339 N N . GLY B 1 176 ? -1.018 -16.688 2.51 1 91.56 176 GLY B N 1
ATOM 4340 C CA . GLY B 1 176 ? -0.582 -15.438 3.129 1 91.56 176 GLY B CA 1
ATOM 4341 C C . GLY B 1 176 ? 0.183 -15.656 4.422 1 91.56 176 GLY B C 1
ATOM 4342 O O . GLY B 1 176 ? 1.206 -15.008 4.66 1 91.56 176 GLY B O 1
ATOM 4343 N N . ARG B 1 177 ? -0.167 -16.5 5.211 1 88 177 ARG B N 1
ATOM 4344 C CA . ARG B 1 177 ? 0.494 -16.766 6.484 1 88 177 ARG B CA 1
ATOM 4345 C C . ARG B 1 177 ? 1.855 -17.422 6.266 1 88 177 ARG B C 1
ATOM 4347 O O . ARG B 1 177 ? 2.816 -17.109 6.977 1 88 177 ARG B O 1
ATOM 4354 N N . PHE B 1 178 ? 1.94 -18.25 5.297 1 87.56 178 PHE B N 1
ATOM 4355 C CA . PHE B 1 178 ? 3.221 -18.875 4.992 1 87.56 178 PHE B CA 1
ATOM 4356 C C . PHE B 1 178 ? 4.219 -17.844 4.48 1 87.56 178 PHE B C 1
ATOM 4358 O O . PHE B 1 178 ? 5.414 -17.938 4.773 1 87.56 178 PHE B O 1
ATOM 4365 N N . LEU B 1 179 ? 3.664 -16.891 3.703 1 87.69 179 LEU B N 1
ATOM 4366 C CA . LEU B 1 179 ? 4.547 -15.93 3.053 1 87.69 179 LEU B CA 1
ATOM 4367 C C . LEU B 1 179 ? 4.879 -14.773 3.99 1 87.69 179 LEU B C 1
ATOM 4369 O O . LEU B 1 179 ? 5.832 -14.031 3.752 1 87.69 179 LEU B O 1
ATOM 4373 N N . GLN B 1 180 ? 3.943 -14.562 4.965 1 79.69 180 GLN B N 1
ATOM 4374 C CA . GLN B 1 180 ? 4.137 -13.445 5.879 1 79.69 180 GLN B CA 1
ATOM 4375 C C . GLN B 1 180 ? 5.363 -13.656 6.758 1 79.69 180 GLN B C 1
ATOM 4377 O O . GLN B 1 180 ? 5.516 -14.711 7.375 1 79.69 180 GLN B O 1
ATOM 4382 N N . ARG B 1 181 ? 6.441 -13.023 6.297 1 57.09 181 ARG B N 1
ATOM 4383 C CA . ARG B 1 181 ? 7.703 -13.102 7.027 1 57.09 181 ARG B CA 1
ATOM 4384 C C . ARG B 1 181 ? 7.59 -12.422 8.391 1 57.09 181 ARG B C 1
ATOM 4386 O O . ARG B 1 181 ? 6.863 -11.438 8.539 1 57.09 181 ARG B O 1
ATOM 4393 N N . ASP B 1 182 ? 7.727 -12.961 9.547 1 46.88 182 ASP B N 1
ATOM 4394 C CA . ASP B 1 182 ? 7.738 -12.367 10.883 1 46.88 182 ASP B CA 1
ATOM 4395 C C . ASP B 1 182 ? 8.57 -11.086 10.906 1 46.88 182 ASP B C 1
ATOM 4397 O O . ASP B 1 182 ? 9.797 -11.141 10.938 1 46.88 182 ASP B O 1
ATOM 4401 N N . GLU B 1 183 ? 8.242 -10.031 10.328 1 39.41 183 GLU B N 1
ATOM 4402 C CA . GLU B 1 183 ? 8.992 -8.789 10.445 1 39.41 183 GLU B CA 1
ATOM 4403 C C . GLU B 1 183 ? 9.484 -8.57 11.875 1 39.41 183 GLU B C 1
ATOM 4405 O O . GLU B 1 183 ? 10.414 -7.801 12.102 1 39.41 183 GLU B O 1
ATOM 4410 N N . GLY B 1 184 ? 8.805 -8.727 12.883 1 33.66 184 GLY B N 1
ATOM 4411 C CA . GLY B 1 184 ? 9.367 -8.531 14.211 1 33.66 184 GLY B CA 1
ATOM 4412 C C . GLY B 1 184 ? 10.5 -9.492 14.531 1 33.66 184 GLY B C 1
ATOM 4413 O O . GLY B 1 184 ? 11.023 -9.492 15.648 1 33.66 184 GLY B O 1
ATOM 4414 N N . LYS B 1 185 ? 10.609 -10.625 14.109 1 33.81 185 LYS B N 1
ATOM 4415 C CA . LYS B 1 185 ? 11.844 -11.344 14.391 1 33.81 185 LYS B CA 1
ATOM 4416 C C . LYS B 1 185 ? 13.047 -10.641 13.758 1 33.81 185 LYS B C 1
ATOM 4418 O O . LYS B 1 185 ? 12.906 -9.969 12.734 1 33.81 185 LYS B O 1
ATOM 4423 N N . GLY B 1 186 ? 14.281 -10.398 14.297 1 31.14 186 GLY B N 1
ATOM 4424 C CA . GLY B 1 186 ? 15.578 -9.891 13.898 1 31.14 186 GLY B CA 1
ATOM 4425 C C . GLY B 1 186 ? 15.883 -10.109 12.43 1 31.14 186 GLY B C 1
ATOM 4426 O O . GLY B 1 186 ? 15.953 -9.148 11.664 1 31.14 186 GLY B O 1
ATOM 4427 N N . GLU B 1 187 ? 16.594 -11.242 11.992 1 31.44 187 GLU B N 1
ATOM 4428 C CA . GLU B 1 187 ? 17.531 -11.062 10.883 1 31.44 187 GLU B CA 1
ATOM 4429 C C . GLU B 1 187 ? 16.797 -10.891 9.562 1 31.44 187 GLU B C 1
ATOM 4431 O O . GLU B 1 187 ? 16.531 -11.875 8.859 1 31.44 187 GLU B O 1
ATOM 4436 N N . ASN B 1 188 ? 15.836 -10.531 9.586 1 28.89 188 ASN B N 1
ATOM 4437 C CA 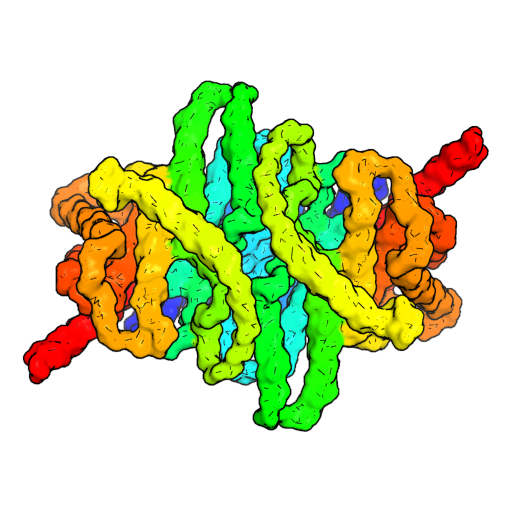. ASN B 1 188 ? 15.406 -10.609 8.188 1 28.89 188 ASN B CA 1
ATOM 4438 C C . ASN B 1 188 ? 16.438 -9.977 7.254 1 28.89 188 ASN B C 1
ATOM 4440 O O . ASN B 1 188 ? 16.703 -8.781 7.34 1 28.89 188 ASN B O 1
ATOM 4444 N N . PRO B 1 189 ? 17.172 -10.805 6.695 1 29.7 189 PRO B N 1
ATOM 4445 C CA . PRO B 1 189 ? 18.188 -10.375 5.73 1 29.7 189 PRO B CA 1
ATOM 4446 C C . PRO B 1 189 ? 17.625 -9.461 4.648 1 29.7 189 PRO B C 1
ATOM 4448 O O . PRO B 1 189 ? 18.219 -9.336 3.57 1 29.7 189 PRO B O 1
ATOM 4451 N N . LEU B 1 190 ? 16.391 -9.164 4.797 1 29.08 190 LEU B N 1
ATOM 4452 C CA . LEU B 1 190 ? 16.109 -8.492 3.533 1 29.08 190 LEU B CA 1
ATOM 4453 C C . LEU B 1 190 ? 17.172 -7.445 3.223 1 29.08 190 LEU B C 1
ATOM 4455 O O . LEU B 1 190 ? 17.453 -7.168 2.057 1 29.08 190 LEU B O 1
ATOM 4459 N N . TYR B 1 191 ? 17.188 -6.352 4.242 1 28.33 191 TYR B N 1
ATOM 4460 C CA . TYR B 1 191 ? 18.312 -5.434 4.047 1 28.33 191 TYR B CA 1
ATOM 4461 C C . TYR B 1 191 ? 19.641 -6.125 4.344 1 28.33 191 TYR B C 1
ATOM 4463 O O . TYR B 1 191 ? 19.719 -6.961 5.246 1 28.33 191 TYR B O 1
ATOM 4471 N N . ASP B 1 192 ? 20.375 -6.328 3.461 1 25.95 192 ASP B N 1
ATOM 4472 C CA . ASP B 1 192 ? 21.688 -6.926 3.682 1 25.95 192 ASP B CA 1
ATOM 4473 C C . ASP B 1 192 ? 22.219 -6.609 5.082 1 25.95 192 ASP B C 1
ATOM 4475 O O . ASP B 1 192 ? 22.078 -5.48 5.559 1 25.95 192 ASP B O 1
ATOM 4479 N N . PRO B 1 193 ? 22.531 -7.633 5.805 1 26.98 193 PRO B N 1
ATOM 4480 C CA . PRO B 1 193 ? 23.469 -7.402 6.91 1 26.98 193 PRO B CA 1
ATOM 4481 C C . PRO B 1 193 ? 24.609 -6.465 6.531 1 26.98 193 PRO B C 1
ATOM 4483 O O . PRO B 1 193 ? 25.453 -6.809 5.688 1 26.98 193 PRO B O 1
ATOM 4486 N N . VAL B 1 194 ? 24.703 -5.328 6.074 1 27.58 194 VAL B N 1
ATOM 4487 C CA . VAL B 1 194 ? 26.031 -4.914 6.512 1 27.58 194 VAL B CA 1
ATOM 4488 C C . VAL B 1 194 ? 26.344 -5.535 7.871 1 27.58 194 VAL B C 1
ATOM 4490 O O . VAL B 1 194 ? 25.484 -5.602 8.75 1 27.58 194 VAL B O 1
ATOM 4493 N N . PRO B 1 195 ? 27.594 -6.312 8.086 1 26.25 195 PRO B N 1
ATOM 4494 C CA . PRO B 1 195 ? 27.984 -6.961 9.336 1 26.25 195 PRO B CA 1
ATOM 4495 C C . PRO B 1 195 ? 27.281 -6.387 10.555 1 26.25 195 PRO B C 1
ATOM 4497 O O . PRO B 1 195 ? 26.719 -7.137 11.367 1 26.25 195 PRO B O 1
ATOM 4500 N N . ASP B 1 196 ? 27.969 -5.363 11.328 1 25.28 196 ASP B N 1
ATOM 4501 C CA . ASP B 1 196 ? 28.141 -5.195 12.766 1 25.28 196 ASP B CA 1
ATOM 4502 C C . ASP B 1 196 ? 26.844 -4.719 13.422 1 25.28 196 ASP B C 1
ATOM 4504 O O . ASP B 1 196 ? 26.812 -4.453 14.625 1 25.28 196 ASP B O 1
ATOM 4508 N N . PHE B 1 197 ? 26.109 -3.846 12.766 1 24.48 197 PHE B N 1
ATOM 4509 C CA . PHE B 1 197 ? 25.375 -3.25 13.883 1 24.48 197 PHE B CA 1
ATOM 4510 C C . PHE B 1 197 ? 24.312 -4.207 14.406 1 24.48 197 PHE B C 1
ATOM 4512 O O . PHE B 1 197 ? 23.391 -4.574 13.672 1 24.48 197 PHE B O 1
ATOM 4519 N N . GLU B 1 198 ? 24.594 -5.086 15.367 1 26.36 198 GLU B N 1
ATOM 4520 C CA . GLU B 1 198 ? 23.891 -5.836 16.406 1 26.36 198 GLU B CA 1
ATOM 4521 C C . GLU B 1 198 ? 22.609 -5.125 16.828 1 26.36 198 GLU B C 1
ATOM 4523 O O . GLU B 1 198 ? 22.641 -4.277 17.719 1 26.36 198 GLU B O 1
ATOM 4528 N N . LEU B 1 199 ? 21.969 -4.504 15.961 1 26.42 199 LEU B N 1
ATOM 4529 C CA . LEU B 1 199 ? 20.859 -4.051 16.781 1 26.42 199 LEU B CA 1
ATOM 4530 C C . LEU B 1 199 ? 20.141 -5.23 17.453 1 26.42 199 LEU B C 1
ATOM 4532 O O . LEU B 1 199 ? 19.719 -6.164 16.766 1 26.42 199 LEU B O 1
ATOM 4536 N N . ASP B 1 200 ? 20.5 -5.621 18.578 1 25.91 200 ASP B N 1
ATOM 4537 C CA . ASP B 1 200 ? 19.891 -6.445 19.625 1 25.91 200 ASP B CA 1
ATOM 4538 C C . ASP B 1 200 ? 18.391 -6.188 19.719 1 25.91 200 ASP B C 1
ATOM 4540 O O . ASP B 1 200 ? 17.938 -5.402 20.547 1 25.91 200 ASP B O 1
ATOM 4544 N N . ILE B 1 201 ? 17.812 -5.906 18.641 1 30 201 ILE B N 1
ATOM 4545 C CA . ILE B 1 201 ? 16.391 -5.824 18.969 1 30 201 ILE B CA 1
ATOM 4546 C C . ILE B 1 201 ? 15.938 -7.125 19.625 1 30 201 ILE B C 1
ATOM 4548 O O . ILE B 1 201 ? 16.109 -8.211 19.047 1 30 201 ILE B O 1
ATOM 4552 N N . GLU B 1 202 ? 15.836 -7.164 20.828 1 28.72 202 GLU B N 1
ATOM 4553 C CA . GLU B 1 202 ? 15.312 -8.211 21.703 1 28.72 202 GLU B CA 1
ATOM 4554 C C . GLU B 1 202 ? 14.078 -8.875 21.094 1 28.72 202 GLU B C 1
ATOM 4556 O O . GLU B 1 202 ? 13.117 -8.188 20.719 1 28.72 202 GLU B O 1
ATOM 4561 N N . TRP B 1 203 ? 14.281 -9.945 20.406 1 33.72 203 TRP B N 1
ATOM 4562 C CA . TRP B 1 203 ? 13.312 -10.969 20.047 1 33.72 203 TRP B CA 1
ATOM 4563 C C . TRP B 1 203 ? 12.211 -11.086 21.094 1 33.72 203 TRP B C 1
ATOM 4565 O O . TRP B 1 203 ? 12.484 -11.344 22.266 1 33.72 203 TRP B O 1
ATOM 4575 N N . ASN B 1 204 ? 11.258 -10.328 20.812 1 30.75 204 ASN B N 1
ATOM 4576 C CA . ASN B 1 204 ? 10.203 -10.727 21.734 1 30.75 204 ASN B CA 1
ATOM 4577 C C . ASN B 1 204 ? 9.719 -12.148 21.469 1 30.75 204 ASN B C 1
ATOM 4579 O O . ASN B 1 204 ? 9.203 -12.438 20.375 1 30.75 204 ASN B O 1
ATOM 4583 N N . GLU B 1 205 ? 10.234 -13.172 22.016 1 38.38 205 GLU B N 1
ATOM 4584 C CA . GLU B 1 205 ? 10.023 -14.617 22.062 1 38.38 205 GLU B CA 1
ATOM 4585 C C . GLU B 1 205 ? 8.547 -14.969 21.906 1 38.38 205 GLU B C 1
ATOM 4587 O O . GLU B 1 205 ? 8.203 -15.961 21.281 1 38.38 205 GLU B O 1
ATOM 4592 N N . GLU B 1 206 ? 7.688 -14.172 22.344 1 36.94 206 GLU B N 1
ATOM 4593 C CA . GLU B 1 206 ? 6.285 -14.578 22.438 1 36.94 206 GLU B CA 1
ATOM 4594 C C . GLU B 1 206 ? 5.586 -14.453 21.094 1 36.94 206 GLU B C 1
ATOM 4596 O O . GLU B 1 206 ? 4.816 -15.336 20.703 1 36.94 206 GLU B O 1
ATOM 4601 N N . SER B 1 207 ? 5.805 -13.469 20.406 1 39.72 207 SER B N 1
ATOM 4602 C CA . SER B 1 207 ? 5.215 -13.305 19.078 1 39.72 207 SER B CA 1
ATOM 4603 C C . SER B 1 207 ? 5.742 -14.359 18.109 1 39.72 207 SER B C 1
ATOM 4605 O O . SER B 1 207 ? 5 -14.852 17.25 1 39.72 207 SER B O 1
ATOM 4607 N N . GLY B 1 208 ? 6.953 -14.703 18.234 1 42.53 208 GLY B N 1
ATOM 4608 C CA . GLY B 1 208 ? 7.516 -15.781 17.453 1 42.53 208 GLY B CA 1
ATOM 4609 C C . GLY B 1 208 ? 6.82 -17.109 17.672 1 42.53 208 GLY B C 1
ATOM 4610 O O . GLY B 1 208 ? 6.613 -17.875 16.734 1 42.53 208 GLY B O 1
ATOM 4611 N N . ARG B 1 209 ? 6.531 -17.297 19 1 41.16 209 ARG B N 1
ATOM 4612 C CA . ARG B 1 209 ? 5.879 -18.547 19.344 1 41.16 209 ARG B CA 1
ATOM 4613 C C . ARG B 1 209 ? 4.484 -18.625 18.734 1 41.16 209 ARG B C 1
ATOM 4615 O O . ARG B 1 209 ? 4.086 -19.672 18.219 1 41.16 209 ARG B O 1
ATOM 4622 N N . LYS B 1 210 ? 3.721 -17.578 18.703 1 42.81 210 LYS B N 1
ATOM 4623 C CA . LYS B 1 210 ? 2.35 -17.594 18.203 1 42.81 210 LYS B CA 1
ATOM 4624 C C . LYS B 1 210 ? 2.322 -17.797 16.688 1 42.81 210 LYS B C 1
ATOM 4626 O O . LYS B 1 210 ? 1.454 -18.484 16.156 1 42.81 210 LYS B O 1
ATOM 4631 N N . ARG B 1 211 ? 3.322 -17.391 16.109 1 50.38 211 ARG B N 1
ATOM 4632 C CA . ARG B 1 211 ? 3.434 -17.562 14.672 1 50.38 211 ARG B CA 1
ATOM 4633 C C . ARG B 1 211 ? 3.789 -19 14.32 1 50.38 211 ARG B C 1
ATOM 4635 O O . ARG B 1 211 ? 3.236 -19.562 13.375 1 50.38 211 ARG B O 1
ATOM 4642 N N . THR B 1 212 ? 4.598 -19.453 14.992 1 49.22 212 THR B N 1
ATOM 4643 C CA . THR B 1 212 ? 4.965 -20.844 14.734 1 49.22 212 THR B CA 1
ATOM 4644 C C . THR B 1 212 ? 3.766 -21.766 14.945 1 49.22 212 THR B C 1
ATOM 4646 O O . THR B 1 212 ? 3.557 -22.719 14.18 1 49.22 212 THR B O 1
ATOM 4649 N N . VAL B 1 213 ? 2.98 -21.406 15.953 1 49.41 213 VAL B N 1
ATOM 4650 C CA . VAL B 1 213 ? 1.791 -22.203 16.219 1 49.41 213 VAL B CA 1
ATOM 4651 C C . VAL B 1 213 ? 0.81 -22.062 15.047 1 49.41 213 VAL B C 1
ATOM 4653 O O . VAL B 1 213 ? 0.243 -23.062 14.586 1 49.41 213 VAL B O 1
ATOM 4656 N N . GLY B 1 214 ? 0.787 -20.953 14.469 1 63.31 214 GLY B N 1
ATOM 4657 C CA . GLY B 1 214 ? -0.13 -20.734 13.359 1 63.31 214 GLY B CA 1
ATOM 4658 C C . GLY B 1 214 ? 0.285 -21.453 12.094 1 63.31 214 GLY B C 1
ATOM 4659 O O . GLY B 1 214 ? -0.541 -22.094 11.438 1 63.31 214 GLY B O 1
ATOM 4660 N N . LEU B 1 215 ? 1.564 -21.641 11.914 1 77.94 215 LEU B N 1
ATOM 4661 C CA . LEU B 1 215 ? 2.057 -22.297 10.711 1 77.94 215 LEU B CA 1
ATOM 4662 C C . LEU B 1 215 ? 1.912 -23.812 10.812 1 77.94 215 LEU B C 1
ATOM 4664 O O . LEU B 1 215 ? 1.617 -24.484 9.82 1 77.94 215 LEU B O 1
ATOM 4668 N N . ASP B 1 216 ? 2.023 -24.281 12.055 1 77.88 216 ASP B N 1
ATOM 4669 C CA . ASP B 1 216 ? 1.884 -25.719 12.258 1 77.88 216 ASP B CA 1
ATOM 4670 C C . ASP B 1 216 ? 0.438 -26.172 12.047 1 77.88 216 ASP B C 1
ATOM 4672 O O . ASP B 1 216 ? 0.188 -27.25 11.523 1 77.88 216 ASP B O 1
ATOM 4676 N N . GLU B 1 217 ? -0.444 -25.297 12.406 1 82 217 GLU B N 1
ATOM 4677 C CA . GLU B 1 217 ? -1.852 -25.609 12.172 1 82 217 GLU B CA 1
ATOM 4678 C C . GLU B 1 217 ? -2.174 -25.625 10.68 1 82 217 GLU B C 1
ATOM 4680 O O . GLU B 1 217 ? -2.939 -26.469 10.211 1 82 217 GLU B O 1
ATOM 4685 N N . ASP B 1 218 ? -1.577 -24.797 10.031 1 85.38 218 ASP B N 1
ATOM 4686 C CA . ASP B 1 218 ? -1.801 -24.734 8.594 1 85.38 218 ASP B CA 1
ATOM 4687 C C . ASP B 1 218 ? -1.206 -25.953 7.887 1 85.38 218 ASP B C 1
ATOM 4689 O O . ASP B 1 218 ? -1.814 -26.5 6.969 1 85.38 218 ASP B O 1
ATOM 4693 N N . LYS B 1 219 ? -0.072 -26.375 8.375 1 85.75 219 LYS B N 1
ATOM 4694 C CA . LYS B 1 219 ? 0.539 -27.562 7.805 1 85.75 219 LYS B CA 1
ATOM 4695 C C . LYS B 1 219 ? -0.33 -28.797 8.047 1 85.75 219 LYS B C 1
ATOM 4697 O O . LYS B 1 219 ? -0.51 -29.625 7.152 1 85.75 219 LYS B O 1
ATOM 4702 N N . ARG B 1 220 ? -0.888 -28.844 9.188 1 86 220 ARG B N 1
ATOM 4703 C CA . ARG B 1 220 ? -1.751 -29.969 9.516 1 86 220 ARG B CA 1
ATOM 4704 C C . ARG B 1 220 ? -2.998 -29.984 8.641 1 86 220 ARG B C 1
ATOM 4706 O O . ARG B 1 220 ? -3.461 -31.047 8.227 1 86 220 ARG B O 1
ATOM 4713 N N . ALA B 1 221 ? -3.455 -28.828 8.398 1 87.38 221 ALA B N 1
ATOM 4714 C CA . ALA B 1 221 ? -4.664 -28.703 7.586 1 87.38 221 ALA B CA 1
ATOM 4715 C C . ALA B 1 221 ? -4.391 -29.125 6.141 1 87.38 221 ALA B C 1
ATOM 4717 O O . ALA B 1 221 ? -5.32 -29.469 5.406 1 87.38 221 ALA B O 1
ATOM 4718 N N . MET B 1 222 ? -3.145 -29.141 5.766 1 91.31 222 MET B N 1
ATOM 4719 C CA . MET B 1 222 ? -2.768 -29.5 4.402 1 91.31 222 MET B CA 1
ATOM 4720 C C . MET B 1 222 ? -2.512 -31 4.297 1 91.31 222 MET B C 1
ATOM 4722 O O . MET B 1 222 ? -2.238 -31.516 3.209 1 91.31 222 MET B O 1
ATOM 4726 N N . MET B 1 223 ? -2.668 -31.672 5.43 1 89.19 223 MET B N 1
ATOM 4727 C CA . MET B 1 223 ? -2.338 -33.094 5.469 1 89.19 223 MET B CA 1
ATOM 4728 C C . MET B 1 223 ? -3.588 -33.969 5.289 1 89.19 223 MET B C 1
ATOM 4730 O O . MET B 1 223 ? -4.688 -33.531 5.656 1 89.19 223 MET B O 1
ATOM 4734 N N . ASP B 1 224 ? -3.312 -35.031 4.652 1 87.88 224 ASP B N 1
ATOM 4735 C CA . ASP B 1 224 ? -4.371 -36.031 4.605 1 87.88 224 ASP B CA 1
ATOM 4736 C C . ASP B 1 224 ? -4.371 -36.875 5.863 1 87.88 224 ASP B C 1
ATOM 4738 O O . ASP B 1 224 ? -3.68 -36.562 6.836 1 87.88 224 ASP B O 1
ATOM 4742 N N . ASP B 1 225 ? -5.188 -37.875 5.898 1 85.94 225 ASP B N 1
ATOM 4743 C CA . ASP B 1 225 ? -5.375 -38.719 7.074 1 85.94 225 ASP B CA 1
ATOM 4744 C C . ASP B 1 225 ? -4.102 -39.5 7.402 1 85.94 225 ASP B C 1
ATOM 4746 O O . ASP B 1 225 ? -3.9 -39.906 8.539 1 85.94 225 ASP B O 1
ATOM 4750 N N . ASN B 1 226 ? -3.174 -39.688 6.469 1 86 226 ASN B N 1
ATOM 4751 C CA . ASN B 1 226 ? -1.948 -40.469 6.656 1 86 226 ASN B CA 1
ATOM 4752 C C . ASN B 1 226 ? -0.763 -39.562 6.977 1 86 226 ASN B C 1
ATOM 4754 O O . ASN B 1 226 ? 0.375 -40.031 7.059 1 86 226 ASN B O 1
ATOM 4758 N N . GLY B 1 227 ? -1.024 -38.219 7.062 1 83.06 227 GLY B N 1
ATOM 4759 C CA . GLY B 1 227 ? 0.038 -37.281 7.406 1 83.06 227 GLY B CA 1
ATOM 4760 C C . GLY B 1 227 ? 0.812 -36.812 6.199 1 83.06 227 GLY B C 1
ATOM 4761 O O . GLY B 1 227 ? 1.855 -36.156 6.344 1 83.06 227 GLY B O 1
ATOM 4762 N N . ASN B 1 228 ? 0.288 -37.188 5 1 87.56 228 ASN B N 1
ATOM 4763 C CA . ASN B 1 228 ? 0.909 -36.719 3.77 1 87.56 228 ASN B CA 1
ATOM 4764 C C . ASN B 1 228 ? 0.222 -35.438 3.254 1 87.56 228 ASN B C 1
ATOM 4766 O O . ASN B 1 228 ? -0.95 -35.219 3.551 1 87.56 228 ASN B O 1
ATOM 4770 N N . PRO B 1 229 ? 0.979 -34.656 2.527 1 90.69 229 PRO B N 1
ATOM 4771 C CA . PRO B 1 229 ? 0.314 -33.469 1.948 1 90.69 229 PRO B CA 1
ATOM 4772 C C . PRO B 1 229 ? -0.775 -33.844 0.947 1 90.69 229 PRO B C 1
ATOM 4774 O O . PRO B 1 229 ? -0.557 -34.688 0.084 1 90.69 229 PRO B O 1
ATOM 4777 N N . LYS B 1 230 ? -1.876 -33.25 1.11 1 90.81 230 LYS B N 1
ATOM 4778 C CA . LYS B 1 230 ? -2.955 -33.438 0.151 1 90.81 230 LYS B CA 1
ATOM 4779 C C . LYS B 1 230 ? -2.561 -32.938 -1.237 1 90.81 230 LYS B C 1
ATOM 4781 O O . LYS B 1 230 ? -2.062 -31.828 -1.385 1 90.81 230 LYS B O 1
ATOM 4786 N N . ALA B 1 231 ? -2.701 -33.781 -2.217 1 89.19 231 ALA B N 1
ATOM 4787 C CA . ALA B 1 231 ? -2.385 -33.375 -3.584 1 89.19 231 ALA B CA 1
ATOM 4788 C C . ALA B 1 231 ? -3.346 -32.312 -4.074 1 89.19 231 ALA B C 1
ATOM 4790 O O . ALA B 1 231 ? -4.566 -32.469 -3.99 1 89.19 231 ALA B O 1
ATOM 4791 N N . PRO B 1 232 ? -2.807 -31.203 -4.52 1 91.62 232 PRO B N 1
ATOM 4792 C CA . PRO B 1 232 ? -3.684 -30.156 -5.059 1 91.62 232 PRO B CA 1
ATOM 4793 C C . PRO B 1 232 ? -4.359 -30.578 -6.363 1 91.62 232 PRO B C 1
ATOM 4795 O O . PRO B 1 232 ? -3.76 -31.281 -7.18 1 91.62 232 PRO B O 1
ATOM 4798 N N . ASN B 1 233 ? -5.609 -30.219 -6.457 1 89.62 233 ASN B N 1
ATOM 4799 C CA . ASN B 1 233 ? -6.277 -30.312 -7.754 1 89.62 233 ASN B CA 1
ATOM 4800 C C . ASN B 1 233 ? -6.059 -29.047 -8.586 1 89.62 233 ASN B C 1
ATOM 4802 O O . ASN B 1 233 ? -6.836 -28.094 -8.492 1 89.62 233 ASN B O 1
ATOM 4806 N N . TYR B 1 234 ? -5.066 -29.062 -9.469 1 88.31 234 TYR B N 1
ATOM 4807 C CA . TYR B 1 234 ? -4.656 -27.906 -10.242 1 88.31 234 TYR B CA 1
ATOM 4808 C C . TYR B 1 234 ? -5.688 -27.562 -11.312 1 88.31 234 TYR B C 1
ATOM 4810 O O . TYR B 1 234 ? -5.645 -26.484 -11.906 1 88.31 234 TYR B O 1
ATOM 4818 N N . TRP B 1 235 ? -6.605 -28.438 -11.422 1 80.81 235 TRP B N 1
ATOM 4819 C CA . TRP B 1 235 ? -7.547 -28.266 -12.523 1 80.81 235 TRP B CA 1
ATOM 4820 C C . TRP B 1 235 ? -8.922 -27.875 -12 1 80.81 235 TRP B C 1
ATOM 4822 O O . TRP B 1 235 ? -9.836 -27.594 -12.781 1 80.81 235 TRP B O 1
ATOM 4832 N N . SER B 1 236 ? -8.891 -27.844 -10.609 1 77.5 236 SER B N 1
ATOM 4833 C CA . SER B 1 236 ? -10.102 -27.312 -9.992 1 77.5 236 SER B CA 1
ATOM 4834 C C . SER B 1 236 ? -9.977 -25.812 -9.711 1 77.5 236 SER B C 1
ATOM 4836 O O . SER B 1 236 ? -8.875 -25.312 -9.477 1 77.5 236 SER B O 1
ATOM 4838 N N . GLY B 1 237 ? -10.633 -25.031 -10.328 1 65.62 237 GLY B N 1
ATOM 4839 C CA . GLY B 1 237 ? -10.547 -23.578 -10.289 1 65.62 237 GLY B CA 1
ATOM 4840 C C . GLY B 1 237 ? -10.359 -23.031 -8.883 1 65.62 237 GLY B C 1
ATOM 4841 O O . GLY B 1 237 ? -9.938 -21.891 -8.711 1 65.62 237 GLY B O 1
ATOM 4842 N N . HIS B 1 238 ? -10.508 -23.781 -7.781 1 76.06 238 HIS B N 1
ATOM 4843 C CA . HIS B 1 238 ? -10.523 -23.109 -6.488 1 76.06 238 HIS B CA 1
ATOM 4844 C C . HIS B 1 238 ? -9.953 -24 -5.395 1 76.06 238 HIS B C 1
ATOM 4846 O O . HIS B 1 238 ? -10.289 -23.844 -4.219 1 76.06 238 HIS B O 1
ATOM 4852 N N . ASP B 1 239 ? -9.062 -24.906 -5.707 1 86.75 239 ASP B N 1
ATOM 4853 C CA . ASP B 1 239 ? -8.477 -25.75 -4.676 1 86.75 239 ASP B CA 1
ATOM 4854 C C . ASP B 1 239 ? -7.496 -24.969 -3.809 1 86.75 239 ASP B C 1
ATOM 4856 O O . ASP B 1 239 ? -6.496 -24.438 -4.309 1 86.75 239 ASP B O 1
ATOM 4860 N N . PRO B 1 240 ? -7.777 -24.969 -2.512 1 89 240 PRO B N 1
ATOM 4861 C CA . PRO B 1 240 ? -6.93 -24.172 -1.621 1 89 240 PRO B CA 1
ATOM 4862 C C . PRO B 1 240 ? -5.492 -24.672 -1.566 1 89 240 PRO B C 1
ATOM 4864 O O . PRO B 1 240 ? -4.578 -23.922 -1.218 1 89 240 PRO B O 1
ATOM 4867 N N . GLN B 1 241 ? -5.281 -25.938 -1.921 1 91.44 241 GLN B N 1
ATOM 4868 C CA . GLN B 1 241 ? -3.965 -26.562 -1.783 1 91.44 241 GLN B CA 1
ATOM 4869 C C . GLN B 1 241 ? -2.994 -26.031 -2.834 1 91.44 241 GLN B C 1
ATOM 4871 O O . GLN B 1 241 ? -1.777 -26.094 -2.654 1 91.44 241 GLN B O 1
ATOM 4876 N N . VAL B 1 242 ? -3.566 -25.531 -3.895 1 91.75 242 VAL B N 1
ATOM 4877 C CA . VAL B 1 242 ? -2.734 -25.109 -5.016 1 91.75 242 VAL B CA 1
ATOM 4878 C C . VAL B 1 242 ? -1.807 -23.984 -4.574 1 91.75 242 VAL B C 1
ATOM 4880 O O . VAL B 1 242 ? -0.582 -24.125 -4.629 1 91.75 242 VAL B O 1
ATOM 4883 N N . LEU B 1 243 ? -2.357 -22.938 -4.035 1 93.31 243 LEU B N 1
ATOM 4884 C CA . LEU B 1 243 ? -1.56 -21.797 -3.604 1 93.31 243 LEU B CA 1
ATOM 4885 C C . LEU B 1 243 ? -0.821 -22.109 -2.307 1 93.31 243 LEU B C 1
ATOM 4887 O O . LEU B 1 243 ? 0.329 -21.703 -2.129 1 93.31 243 LEU B O 1
ATOM 4891 N N . SER B 1 244 ? -1.45 -22.875 -1.46 1 93.12 244 SER B N 1
ATOM 4892 C CA . SER B 1 244 ? -0.883 -23.172 -0.15 1 93.12 244 SER B CA 1
ATOM 4893 C C . SER B 1 244 ? 0.405 -23.984 -0.278 1 93.12 244 SER B C 1
ATOM 4895 O O . SER B 1 244 ? 1.376 -23.719 0.438 1 93.12 244 SER B O 1
ATOM 4897 N N . LEU B 1 245 ? 0.373 -24.891 -1.121 1 93.88 245 LEU B N 1
ATOM 4898 C CA . LEU B 1 245 ? 1.557 -25.719 -1.312 1 93.88 245 LEU B CA 1
ATOM 4899 C C . LEU B 1 245 ? 2.732 -24.891 -1.807 1 93.88 245 LEU B C 1
ATOM 4901 O O . LEU B 1 245 ? 3.855 -25.031 -1.316 1 93.88 245 LEU B O 1
ATOM 4905 N N . SER B 1 246 ? 2.467 -24.047 -2.812 1 93.88 246 SER B N 1
ATOM 4906 C CA . SER B 1 246 ? 3.521 -23.188 -3.357 1 93.88 246 SER B CA 1
ATOM 4907 C C . SER B 1 246 ? 4.098 -22.266 -2.287 1 93.88 246 SER B C 1
ATOM 4909 O O . SER B 1 246 ? 5.316 -22.109 -2.186 1 93.88 246 SER B O 1
ATOM 4911 N N . ALA B 1 247 ? 3.199 -21.703 -1.555 1 92.19 247 ALA B N 1
ATOM 4912 C CA . ALA B 1 247 ? 3.646 -20.812 -0.49 1 92.19 247 ALA B CA 1
ATOM 4913 C C . ALA B 1 247 ? 4.43 -21.562 0.574 1 92.19 247 ALA B C 1
ATOM 4915 O O . ALA B 1 247 ? 5.426 -21.062 1.102 1 92.19 247 ALA B O 1
ATOM 4916 N N . MET B 1 248 ? 3.992 -22.719 0.9 1 89.62 248 MET B N 1
AT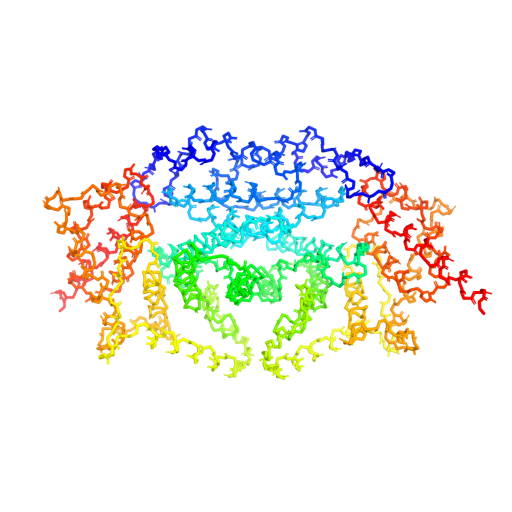OM 4917 C CA . MET B 1 248 ? 4.668 -23.547 1.89 1 89.62 248 MET B CA 1
ATOM 4918 C C . MET B 1 248 ? 6.086 -23.891 1.438 1 89.62 248 MET B C 1
ATOM 4920 O O . MET B 1 248 ? 7.02 -23.875 2.242 1 89.62 248 MET B O 1
ATOM 4924 N N . LEU B 1 249 ? 6.262 -24.172 0.207 1 88.25 249 LEU B N 1
ATOM 4925 C CA . LEU B 1 249 ? 7.582 -24.5 -0.32 1 88.25 249 LEU B CA 1
ATOM 4926 C C . LEU B 1 249 ? 8.523 -23.312 -0.214 1 88.25 249 LEU B C 1
ATOM 4928 O O . LEU B 1 249 ? 9.711 -23.469 0.06 1 88.25 249 LEU B O 1
ATOM 4932 N N . VAL B 1 250 ? 7.977 -22.172 -0.475 1 85.62 250 VAL B N 1
ATOM 4933 C CA . VAL B 1 250 ? 8.773 -20.969 -0.32 1 85.62 250 VAL B CA 1
ATOM 4934 C C . VAL B 1 250 ? 9.211 -20.812 1.137 1 85.62 250 VAL B C 1
ATOM 4936 O O . VAL B 1 250 ? 10.383 -20.547 1.418 1 85.62 250 VAL B O 1
ATOM 4939 N N . ASN B 1 251 ? 8.25 -20.984 2.008 1 82.94 251 ASN B N 1
ATOM 4940 C CA . ASN B 1 251 ? 8.531 -20.844 3.432 1 82.94 251 ASN B CA 1
ATOM 4941 C C . ASN B 1 251 ? 9.586 -21.844 3.895 1 82.94 251 ASN B C 1
ATOM 4943 O O . ASN B 1 251 ? 10.516 -21.484 4.613 1 82.94 251 ASN B O 1
ATOM 4947 N N . GLU B 1 252 ? 9.484 -23.047 3.471 1 79.44 252 GLU B N 1
ATOM 4948 C CA . GLU B 1 252 ? 10.414 -24.109 3.877 1 79.44 252 GLU B CA 1
ATOM 4949 C C . GLU B 1 252 ? 11.797 -23.891 3.264 1 79.44 252 GLU B C 1
ATOM 4951 O O . GLU B 1 252 ? 12.812 -24.219 3.877 1 79.44 252 GLU B O 1
ATOM 4956 N N . TYR B 1 253 ? 11.805 -23.391 2.104 1 76.62 253 TYR B N 1
ATOM 4957 C CA . TYR B 1 253 ? 13.078 -23.109 1.458 1 76.62 253 TYR B CA 1
ATOM 4958 C C . TYR B 1 253 ? 13.875 -22.078 2.25 1 76.62 253 TYR B C 1
ATOM 4960 O O . TYR B 1 253 ? 15.07 -22.25 2.486 1 76.62 253 TYR B O 1
ATOM 4968 N N . TYR B 1 254 ? 13.297 -21.078 2.727 1 70.75 254 TYR B N 1
ATOM 4969 C CA . TYR B 1 254 ? 14.016 -20.016 3.406 1 70.75 254 TYR B CA 1
ATOM 4970 C C . TYR B 1 254 ? 14.211 -20.344 4.883 1 70.75 254 TYR B C 1
ATOM 4972 O O . TYR B 1 254 ? 15.203 -19.922 5.488 1 70.75 254 TYR B O 1
ATOM 4980 N N . ASN B 1 255 ? 13.297 -21 5.457 1 64.94 255 ASN B N 1
ATOM 4981 C CA . ASN B 1 255 ? 13.477 -21.406 6.848 1 64.94 255 ASN B CA 1
ATOM 4982 C C . ASN B 1 255 ? 14.539 -22.484 6.988 1 64.94 255 ASN B C 1
ATOM 4984 O O . ASN B 1 255 ? 15.117 -22.656 8.062 1 64.94 255 ASN B O 1
ATOM 4988 N N . GLY B 1 256 ? 14.719 -23.234 5.984 1 60 256 GLY B N 1
ATOM 4989 C CA . GLY B 1 256 ? 15.727 -24.281 6.012 1 60 256 GLY B CA 1
ATOM 4990 C C . GLY B 1 256 ? 17.141 -23.75 5.82 1 60 256 GLY B C 1
ATOM 4991 O O . GLY B 1 256 ? 18.109 -24.484 6.004 1 60 256 GLY B O 1
ATOM 4992 N N . ARG B 1 257 ? 17.266 -22.516 5.363 1 58 257 ARG B N 1
ATOM 4993 C CA . ARG B 1 257 ? 18.594 -21.938 5.203 1 58 257 ARG B CA 1
ATOM 4994 C C . ARG B 1 257 ? 19.234 -21.641 6.559 1 58 257 ARG B C 1
ATOM 4996 O O . ARG B 1 257 ? 18.531 -21.25 7.504 1 58 257 ARG B O 1
ATOM 5003 N N . PRO B 1 258 ? 20.531 -22.266 6.711 1 46.91 258 PRO B N 1
ATOM 5004 C CA . PRO B 1 258 ? 21.203 -22.031 7.996 1 46.91 258 PRO B CA 1
ATOM 5005 C C . PRO B 1 258 ? 21.219 -20.547 8.383 1 46.91 258 PRO B C 1
ATOM 5007 O O . PRO B 1 258 ? 21.266 -19.688 7.504 1 46.91 258 PRO B O 1
ATOM 5010 N N . LYS B 1 259 ? 20.891 -20.312 9.656 1 45.47 259 LYS B N 1
ATOM 5011 C CA . LYS B 1 259 ? 20.891 -18.953 10.203 1 45.47 259 LYS B CA 1
ATOM 5012 C C . LYS B 1 259 ? 22.219 -18.266 9.945 1 45.47 259 LYS B C 1
ATOM 5014 O O . LYS B 1 259 ? 22.281 -17.031 9.891 1 45.47 259 LYS B O 1
ATOM 5019 N N . ASP B 1 260 ? 23.391 -19 9.992 1 40.84 260 ASP B N 1
ATOM 5020 C CA . ASP B 1 260 ? 24.703 -18.391 9.852 1 40.84 260 ASP B CA 1
ATOM 5021 C C . ASP B 1 260 ? 25.016 -18.094 8.383 1 40.84 260 ASP B C 1
ATOM 5023 O O . ASP B 1 260 ? 26.109 -17.641 8.055 1 40.84 260 ASP B O 1
ATOM 5027 N N . GLY B 1 261 ? 24.234 -17.969 7.547 1 39.91 261 GLY B N 1
ATOM 5028 C CA . GLY B 1 261 ? 24.5 -17.609 6.164 1 39.91 261 GLY B CA 1
ATOM 5029 C C . GLY B 1 261 ? 25.266 -18.688 5.41 1 39.91 261 GLY B C 1
ATOM 5030 O O . GLY B 1 261 ? 25.609 -18.516 4.238 1 39.91 261 GLY B O 1
ATOM 5031 N N . GLN B 1 262 ? 26.062 -19.547 6.105 1 35.41 262 GLN B N 1
ATOM 5032 C CA . GLN B 1 262 ? 26.953 -20.516 5.461 1 35.41 262 GLN B CA 1
ATOM 5033 C C . GLN B 1 262 ? 26.172 -21.672 4.867 1 35.41 262 GLN B C 1
ATOM 5035 O O . GLN B 1 262 ? 25.172 -22.109 5.445 1 35.41 262 GLN B O 1
ATOM 5040 N N . LEU B 1 263 ? 25.938 -21.625 3.521 1 37.97 263 LEU B N 1
ATOM 5041 C CA . LEU B 1 263 ? 25.375 -22.719 2.729 1 37.97 263 LEU B CA 1
ATOM 5042 C C . LEU B 1 263 ? 25.859 -24.062 3.236 1 37.97 263 LEU B C 1
ATOM 5044 O O . LEU B 1 263 ? 26.297 -24.906 2.451 1 37.97 263 LEU B O 1
ATOM 5048 N N . THR B 1 264 ? 26.406 -24.234 4.383 1 37.06 264 THR B N 1
ATOM 5049 C CA . THR B 1 264 ? 27.016 -25.547 4.594 1 37.06 264 THR B CA 1
ATOM 5050 C C . THR B 1 264 ? 26 -26.656 4.309 1 37.06 264 THR B C 1
ATOM 5052 O O . THR B 1 264 ? 26.281 -27.578 3.537 1 37.06 264 THR B O 1
ATOM 5055 N N . ASP B 1 265 ? 25.453 -27.406 5.371 1 39.44 265 ASP B N 1
ATOM 5056 C CA . ASP B 1 265 ? 24.875 -28.734 5.156 1 39.44 265 ASP B CA 1
ATOM 5057 C C . ASP B 1 265 ? 23.578 -28.641 4.355 1 39.44 265 ASP B C 1
ATOM 5059 O O . ASP B 1 265 ? 22.734 -27.797 4.641 1 39.44 265 ASP B O 1
ATOM 5063 N N . PRO B 1 266 ? 23.703 -29.094 3.105 1 42 266 PRO B N 1
ATOM 5064 C CA . PRO B 1 266 ? 22.516 -29.266 2.279 1 42 266 PRO B CA 1
ATOM 5065 C C . PRO B 1 266 ? 21.297 -29.719 3.086 1 42 266 PRO B C 1
ATOM 5067 O O . PRO B 1 266 ? 21.422 -30.562 3.969 1 42 266 PRO B O 1
ATOM 5070 N N . ARG B 1 267 ? 20.484 -28.859 3.379 1 41.25 267 ARG B N 1
ATOM 5071 C CA . ARG B 1 267 ? 19.281 -29.172 4.129 1 41.25 267 ARG B CA 1
ATOM 5072 C C . ARG B 1 267 ? 18.641 -30.453 3.623 1 41.25 267 ARG B C 1
ATOM 5074 O O . ARG B 1 267 ? 17.438 -30.672 3.803 1 41.25 267 ARG B O 1
ATOM 5081 N N . TRP B 1 268 ? 19.219 -31.219 2.732 1 38.41 268 TRP B N 1
ATOM 5082 C CA . TRP B 1 268 ? 18.578 -32.406 2.156 1 38.41 268 TRP B CA 1
ATOM 5083 C C . TRP B 1 268 ? 18.047 -33.312 3.248 1 38.41 268 TRP B C 1
ATOM 5085 O O . TRP B 1 268 ? 17.297 -34.25 2.971 1 38.41 268 TRP B O 1
ATOM 5095 N N . ASP B 1 269 ? 18.906 -33.688 4.137 1 38.59 269 ASP B N 1
ATOM 5096 C CA . ASP B 1 269 ? 18.5 -35 4.633 1 38.59 269 ASP B CA 1
ATOM 5097 C C . ASP B 1 269 ? 17.078 -34.938 5.207 1 38.59 269 ASP B C 1
ATOM 5099 O O . ASP B 1 269 ? 16.719 -35.75 6.059 1 38.59 269 ASP B O 1
ATOM 5103 N N . ARG B 1 270 ? 16.531 -33.844 5.449 1 41.75 270 ARG B N 1
ATOM 5104 C CA . ARG B 1 270 ? 15.367 -34.125 6.285 1 41.75 270 ARG B CA 1
ATOM 5105 C C . ARG B 1 270 ? 14.281 -34.844 5.508 1 41.75 270 ARG B C 1
ATOM 5107 O O . ARG B 1 270 ? 13.625 -34.281 4.645 1 41.75 270 ARG B O 1
ATOM 5114 N N . PRO B 1 271 ? 14.297 -36.094 5.297 1 54.25 271 PRO B N 1
ATOM 5115 C CA . PRO B 1 271 ? 13.18 -36.906 4.82 1 54.25 271 PRO B CA 1
ATOM 5116 C C . PRO B 1 271 ? 11.82 -36.375 5.25 1 54.25 271 PRO B C 1
ATOM 5118 O O . PRO B 1 271 ? 10.797 -37.031 5.043 1 54.25 271 PRO B O 1
ATOM 5121 N N . GLY B 1 272 ? 11.625 -35.062 5.664 1 73.12 272 GLY B N 1
ATOM 5122 C CA . GLY B 1 272 ? 10.578 -34.438 6.449 1 73.12 272 GLY B CA 1
ATOM 5123 C C . GLY B 1 272 ? 9.492 -33.781 5.598 1 73.12 272 GLY B C 1
ATOM 5124 O O . GLY B 1 272 ? 9.25 -34.219 4.469 1 73.12 272 GLY B O 1
ATOM 5125 N N . TRP B 1 273 ? 8.609 -33.094 5.961 1 80.69 273 TRP B N 1
ATOM 5126 C CA . TRP B 1 273 ? 7.441 -32.406 5.43 1 80.69 273 TRP B CA 1
ATOM 5127 C C . TRP B 1 273 ? 7.77 -31.719 4.113 1 80.69 273 TRP B C 1
ATOM 5129 O O . TRP B 1 273 ? 7.012 -31.812 3.145 1 80.69 273 TRP B O 1
ATOM 5139 N N . ARG B 1 274 ? 8.953 -31.266 3.916 1 83.12 274 ARG B N 1
ATOM 5140 C CA . ARG B 1 274 ? 9.344 -30.562 2.701 1 83.12 274 ARG B CA 1
ATOM 5141 C C . ARG B 1 274 ? 9.508 -31.531 1.534 1 83.12 274 ARG B C 1
ATOM 5143 O O . ARG B 1 274 ? 9.062 -31.25 0.419 1 83.12 274 ARG B O 1
ATOM 5150 N N . GLY B 1 275 ? 10.211 -32.625 1.852 1 84.31 275 GLY B N 1
ATOM 5151 C CA . GLY B 1 275 ? 10.398 -33.625 0.804 1 84.31 275 GLY B CA 1
ATOM 5152 C C . GLY B 1 275 ? 9.094 -34.156 0.239 1 84.31 275 GLY B C 1
ATOM 5153 O O . GLY B 1 275 ? 8.961 -34.312 -0.975 1 84.31 275 GLY B O 1
ATOM 5154 N N . LYS B 1 276 ? 8.164 -34.375 1.086 1 87.38 276 LYS B N 1
ATOM 5155 C CA . LYS B 1 276 ? 6.859 -34.875 0.654 1 87.38 276 LYS B CA 1
ATOM 5156 C C . LYS B 1 276 ? 6.129 -33.844 -0.194 1 87.38 276 LYS B C 1
ATOM 5158 O O . LYS B 1 276 ? 5.473 -34.188 -1.177 1 87.38 276 LYS B O 1
ATOM 5163 N N . CYS B 1 277 ? 6.223 -32.656 0.19 1 89.44 277 CYS B N 1
ATOM 5164 C CA . CYS B 1 277 ? 5.602 -31.578 -0.563 1 89.44 277 CYS B CA 1
ATOM 5165 C C . CYS B 1 277 ? 6.246 -31.422 -1.937 1 89.44 277 CYS B C 1
ATOM 5167 O O . CYS B 1 277 ? 5.559 -31.156 -2.926 1 89.44 277 CYS B O 1
ATOM 5169 N N . GLU B 1 278 ? 7.539 -31.594 -2.012 1 90.19 278 GLU B N 1
ATOM 5170 C CA . GLU B 1 278 ? 8.242 -31.531 -3.289 1 90.19 278 GLU B CA 1
ATOM 5171 C C . GLU B 1 278 ? 7.809 -32.656 -4.223 1 90.19 278 GLU B C 1
ATOM 5173 O O . GLU B 1 278 ? 7.652 -32.438 -5.43 1 90.19 278 GLU B O 1
ATOM 5178 N N . ASP B 1 279 ? 7.621 -33.781 -3.615 1 89.56 279 ASP B N 1
ATOM 5179 C CA . ASP B 1 279 ? 7.184 -34.906 -4.418 1 89.56 279 ASP B CA 1
ATOM 5180 C C . ASP B 1 279 ? 5.824 -34.625 -5.059 1 89.56 279 ASP B C 1
ATOM 5182 O O . ASP B 1 279 ? 5.621 -34.906 -6.242 1 89.56 279 ASP B O 1
ATOM 5186 N N . VAL B 1 280 ? 4.938 -34.094 -4.27 1 92.19 280 VAL B N 1
ATOM 5187 C CA . VAL B 1 280 ? 3.6 -33.75 -4.754 1 92.19 280 VAL B CA 1
ATOM 5188 C C . VAL B 1 280 ? 3.686 -32.719 -5.859 1 92.19 280 VAL B C 1
ATOM 5190 O O . VAL B 1 280 ? 2.967 -32.781 -6.859 1 92.19 280 VAL B O 1
ATOM 5193 N N . ALA B 1 281 ? 4.516 -31.781 -5.672 1 92.44 281 ALA B N 1
ATOM 5194 C CA . ALA B 1 281 ? 4.699 -30.734 -6.668 1 92.44 281 ALA B CA 1
ATOM 5195 C C . ALA B 1 281 ? 5.262 -31.297 -7.969 1 92.44 281 ALA B C 1
ATOM 5197 O O . ALA B 1 281 ? 4.82 -30.922 -9.055 1 92.44 281 ALA B O 1
ATOM 5198 N N . LEU B 1 282 ? 6.211 -32.188 -7.871 1 92.12 282 LEU B N 1
ATOM 5199 C CA . LEU B 1 282 ? 6.852 -32.781 -9.047 1 92.12 282 LEU B CA 1
ATOM 5200 C C . LEU B 1 282 ? 5.895 -33.719 -9.781 1 92.12 282 LEU B C 1
ATOM 5202 O O . LEU B 1 282 ? 5.945 -33.812 -11.008 1 92.12 282 LEU B O 1
ATOM 5206 N N . GLU B 1 283 ? 5.062 -34.344 -9 1 92.62 283 GLU B N 1
ATOM 5207 C CA . GLU B 1 283 ? 4.051 -35.188 -9.633 1 92.62 283 GLU B CA 1
ATOM 5208 C C . GLU B 1 283 ? 3.131 -34.344 -10.531 1 92.62 283 GLU B C 1
ATOM 5210 O O . GLU B 1 283 ? 2.732 -34.812 -11.602 1 92.62 283 GLU B O 1
ATOM 5215 N N . ALA B 1 284 ? 2.748 -33.188 -10.086 1 92.31 284 ALA B N 1
ATOM 5216 C CA . ALA B 1 284 ? 1.91 -32.312 -10.891 1 92.31 284 ALA B CA 1
ATOM 5217 C C . ALA B 1 284 ? 2.633 -31.891 -12.164 1 92.31 284 ALA B C 1
ATOM 5219 O O . ALA B 1 284 ? 2.025 -31.812 -13.234 1 92.31 284 ALA B O 1
ATOM 5220 N N . CYS B 1 285 ? 3.854 -31.609 -12.047 1 93.06 285 CYS B N 1
ATOM 5221 C CA . CYS B 1 285 ? 4.668 -31.25 -13.203 1 93.06 285 CYS B CA 1
ATOM 5222 C C . CYS B 1 285 ? 4.719 -32.375 -14.211 1 93.06 285 CYS B C 1
ATOM 5224 O O . CYS B 1 285 ? 4.504 -32.188 -15.406 1 93.06 285 CYS B O 1
ATOM 5226 N N . ALA B 1 286 ? 4.98 -33.531 -13.734 1 94 286 ALA B N 1
ATOM 5227 C CA . ALA B 1 286 ? 5.035 -34.719 -14.586 1 94 286 ALA B CA 1
ATOM 5228 C C . ALA B 1 286 ? 3.701 -34.969 -15.289 1 94 286 ALA B C 1
ATOM 5230 O O . ALA B 1 286 ? 3.664 -35.375 -16.453 1 94 286 ALA B O 1
ATOM 5231 N N . ALA B 1 287 ? 2.652 -34.688 -14.578 1 93.12 287 ALA B N 1
ATOM 5232 C CA . ALA B 1 287 ? 1.32 -34.875 -15.148 1 93.12 287 ALA B CA 1
ATOM 5233 C C . ALA B 1 287 ? 1.096 -33.938 -16.328 1 93.12 287 ALA B C 1
ATOM 5235 O O . ALA B 1 287 ? 0.547 -34.344 -17.359 1 93.12 287 ALA B O 1
ATOM 5236 N N . VAL B 1 288 ? 1.492 -32.75 -16.234 1 94 288 VAL B N 1
ATOM 5237 C CA . VAL B 1 288 ? 1.312 -31.781 -17.297 1 94 288 VAL B CA 1
ATOM 5238 C C . VAL B 1 288 ? 2.186 -32.156 -18.5 1 94 288 VAL B C 1
ATOM 5240 O O . VAL B 1 288 ? 1.762 -32.031 -19.641 1 94 288 VAL B O 1
ATOM 5243 N N . ILE B 1 289 ? 3.389 -32.625 -18.219 1 94.31 289 ILE B N 1
ATOM 5244 C CA . ILE B 1 289 ? 4.293 -33.062 -19.281 1 94.31 289 ILE B CA 1
ATOM 5245 C C . ILE B 1 289 ? 3.654 -34.219 -20.062 1 94.31 289 ILE B C 1
ATOM 5247 O O . ILE B 1 289 ? 3.674 -34.219 -21.297 1 94.31 289 ILE B O 1
ATOM 5251 N N . THR B 1 290 ? 3.131 -35.062 -19.297 1 94.12 290 THR B N 1
ATOM 5252 C CA . THR B 1 290 ? 2.488 -36.219 -19.922 1 94.12 290 THR B CA 1
ATOM 5253 C C . THR B 1 290 ? 1.302 -35.781 -20.781 1 94.12 290 THR B C 1
ATOM 5255 O O . THR B 1 290 ? 1.135 -36.219 -21.906 1 94.12 290 THR B O 1
ATOM 5258 N N . MET B 1 291 ? 0.474 -34.906 -20.25 1 92.81 291 MET B N 1
ATOM 5259 C CA . MET B 1 291 ? -0.664 -34.375 -20.984 1 92.81 291 MET B CA 1
ATOM 5260 C C . MET B 1 291 ? -0.202 -33.656 -22.25 1 92.81 291 MET B C 1
ATOM 5262 O O . MET B 1 291 ? -0.87 -33.75 -23.297 1 92.81 291 MET B O 1
ATOM 5266 N N . PHE B 1 292 ? 0.86 -33 -22.172 1 93.38 292 PHE B N 1
ATOM 5267 C CA . PHE B 1 292 ? 1.419 -32.25 -23.297 1 93.38 292 PHE B CA 1
ATOM 5268 C C . PHE B 1 292 ? 1.914 -33.219 -24.375 1 93.38 292 PHE B C 1
ATOM 5270 O O . PHE B 1 292 ? 1.63 -33.031 -25.562 1 93.38 292 PHE B O 1
ATOM 5277 N N . LYS B 1 293 ? 2.627 -34.25 -24.016 1 93.06 293 LYS B N 1
ATOM 5278 C CA . LYS B 1 293 ? 3.178 -35.219 -24.953 1 93.06 293 LYS B CA 1
ATOM 5279 C C . LYS B 1 293 ? 2.068 -35.969 -25.672 1 93.06 293 LYS B C 1
ATOM 5281 O O . LYS B 1 293 ? 2.186 -36.281 -26.859 1 93.06 293 LYS B O 1
ATOM 5286 N N . LYS B 1 294 ? 1.021 -36.156 -24.953 1 94.19 294 LYS B N 1
ATOM 5287 C CA . LYS B 1 294 ? -0.101 -36.875 -25.516 1 94.19 294 LYS B CA 1
ATOM 5288 C C . LYS B 1 294 ? -1.034 -35.969 -26.297 1 94.19 294 LYS B C 1
ATOM 5290 O O . LYS B 1 294 ? -2.01 -36.406 -26.891 1 94.19 294 LYS B O 1
ATOM 5295 N N . LYS B 1 295 ? -0.822 -34.656 -26.312 1 90.88 295 LYS B N 1
ATOM 5296 C CA . LYS B 1 295 ? -1.635 -33.656 -26.984 1 90.88 295 LYS B CA 1
ATOM 5297 C C . LYS B 1 295 ? -3.09 -33.719 -26.531 1 90.88 295 LYS B C 1
ATOM 5299 O O . LYS B 1 295 ? -4.008 -33.656 -27.359 1 90.88 295 LYS B O 1
ATOM 5304 N N . GLU B 1 296 ? -3.25 -33.969 -25.234 1 88.81 296 GLU B N 1
ATOM 5305 C CA . GLU B 1 296 ? -4.586 -34.156 -24.672 1 88.81 296 GLU B CA 1
ATOM 5306 C C . GLU B 1 296 ? -5.195 -32.812 -24.281 1 88.81 296 GLU B C 1
ATOM 5308 O O . GLU B 1 296 ? -6.41 -32.688 -24.109 1 88.81 296 GLU B O 1
ATOM 5313 N N . VAL B 1 297 ? -4.375 -31.922 -24.047 1 87.56 297 VAL B N 1
ATOM 5314 C CA . VAL B 1 297 ? -4.883 -30.641 -23.547 1 87.56 297 VAL B CA 1
ATOM 5315 C C . VAL B 1 297 ? -4.195 -29.5 -24.281 1 87.56 297 VAL B C 1
ATOM 5317 O O . VAL B 1 297 ? -3.035 -29.609 -24.688 1 87.56 297 VAL B O 1
ATOM 5320 N N . ASP B 1 298 ? -4.957 -28.5 -24.5 1 90.5 298 ASP B N 1
ATOM 5321 C CA . ASP B 1 298 ? -4.367 -27.25 -24.984 1 90.5 298 ASP B CA 1
ATOM 5322 C C . ASP B 1 298 ? -3.713 -26.484 -23.844 1 90.5 298 ASP B C 1
ATOM 5324 O O . ASP B 1 298 ? -4.402 -25.906 -23 1 90.5 298 ASP B O 1
ATOM 5328 N N . ILE B 1 299 ? -2.441 -26.422 -23.828 1 90.44 299 ILE B N 1
ATOM 5329 C CA . ILE B 1 299 ? -1.639 -25.859 -22.75 1 90.44 299 ILE B CA 1
ATOM 5330 C C . ILE B 1 299 ? -1.993 -24.375 -22.562 1 90.44 299 ILE B C 1
ATOM 5332 O O . ILE B 1 299 ? -1.964 -23.875 -21.438 1 90.44 299 ILE B O 1
ATOM 5336 N N . LYS B 1 300 ? -2.387 -23.672 -23.594 1 86.94 300 LYS B N 1
ATOM 5337 C CA . LYS B 1 300 ? -2.678 -22.234 -23.547 1 86.94 300 LYS B CA 1
ATOM 5338 C C . LYS B 1 300 ? -3.988 -21.969 -22.812 1 86.94 300 LYS B C 1
ATOM 5340 O O . LYS B 1 300 ? -4.246 -20.844 -22.391 1 86.94 300 LYS B O 1
ATOM 5345 N N . GLN B 1 301 ? -4.754 -22.984 -22.609 1 86.25 301 GLN B N 1
ATOM 5346 C CA . GLN B 1 301 ? -6.066 -22.797 -22 1 86.25 301 GLN B CA 1
ATOM 5347 C C . GLN B 1 301 ? -6.062 -23.219 -20.547 1 86.25 301 GLN B C 1
ATOM 5349 O O . GLN B 1 301 ? -7.07 -23.078 -19.844 1 86.25 301 GLN B O 1
ATOM 5354 N N . LEU B 1 302 ? -4.91 -23.703 -20.172 1 87.94 302 LEU B N 1
ATOM 5355 C CA . LEU B 1 302 ? -4.824 -24.109 -18.766 1 87.94 302 LEU B CA 1
ATOM 5356 C C . LEU B 1 302 ? -4.879 -22.906 -17.844 1 87.94 302 LEU B C 1
ATOM 5358 O O . LEU B 1 302 ? -4.57 -21.781 -18.266 1 87.94 302 LEU B O 1
ATOM 5362 N N . SER B 1 303 ? -5.336 -23.156 -16.656 1 90.44 303 SER B N 1
ATOM 5363 C CA . SER B 1 303 ? -5.461 -22.109 -15.656 1 90.44 303 SER B CA 1
ATOM 5364 C C . SER B 1 303 ? -4.125 -21.406 -15.414 1 90.44 303 SER B C 1
ATOM 5366 O O . SER B 1 303 ? -3.102 -22.062 -15.211 1 90.44 303 SER B O 1
ATOM 5368 N N . MET B 1 304 ? -4.156 -20.141 -15.43 1 91.12 304 MET B N 1
ATOM 5369 C CA . MET B 1 304 ? -2.947 -19.359 -15.203 1 91.12 304 MET B CA 1
ATOM 5370 C C . MET B 1 304 ? -2.414 -19.562 -13.797 1 91.12 304 MET B C 1
ATOM 5372 O O . MET B 1 304 ? -1.204 -19.672 -13.594 1 91.12 304 MET B O 1
ATOM 5376 N N . VAL B 1 305 ? -3.295 -19.625 -12.812 1 92.44 305 VAL B N 1
ATOM 5377 C CA . VAL B 1 305 ? -2.891 -19.797 -11.422 1 92.44 305 VAL B CA 1
ATOM 5378 C C . VAL B 1 305 ? -2.213 -21.156 -11.242 1 92.44 305 VAL B C 1
ATOM 5380 O O . VAL B 1 305 ? -1.146 -21.25 -10.633 1 92.44 305 VAL B O 1
ATOM 5383 N N . SER B 1 306 ? -2.766 -22.172 -11.789 1 93.44 306 SER B N 1
ATOM 5384 C CA . SER B 1 306 ? -2.219 -23.531 -11.664 1 93.44 306 SER B CA 1
ATOM 5385 C C . SER B 1 306 ? -0.848 -23.625 -12.328 1 93.44 306 SER B C 1
ATOM 5387 O O . SER B 1 306 ? 0.099 -24.141 -11.727 1 93.44 306 SER B O 1
ATOM 5389 N N . MET B 1 307 ? -0.804 -23.125 -13.523 1 94 307 MET B N 1
ATOM 5390 C CA . MET B 1 307 ? 0.459 -23.203 -14.25 1 94 307 MET B CA 1
ATOM 5391 C C . MET B 1 307 ? 1.538 -22.391 -13.555 1 94 307 MET B C 1
ATOM 5393 O O . MET B 1 307 ? 2.699 -22.797 -13.5 1 94 307 MET B O 1
ATOM 5397 N N . PHE B 1 308 ? 1.113 -21.312 -13.094 1 95.12 308 PHE B N 1
ATOM 5398 C CA . PHE B 1 308 ? 2.059 -20.5 -12.328 1 95.12 308 PHE B CA 1
ATOM 5399 C C . PHE B 1 308 ? 2.615 -21.297 -11.148 1 95.12 308 PHE B C 1
ATOM 5401 O O . PHE B 1 308 ? 3.83 -21.344 -10.945 1 95.12 308 PHE B O 1
ATOM 5408 N N . CYS B 1 309 ? 1.752 -21.844 -10.398 1 94.75 309 CYS B N 1
ATOM 5409 C CA . CYS B 1 309 ? 2.168 -22.578 -9.203 1 94.75 309 CYS B CA 1
ATOM 5410 C C . CYS B 1 309 ? 3.059 -23.75 -9.562 1 94.75 309 CYS B C 1
ATOM 5412 O O . CYS B 1 309 ? 4.062 -24.016 -8.891 1 94.75 309 CYS B O 1
ATOM 5414 N N . ILE B 1 310 ? 2.727 -24.406 -10.578 1 94.38 310 ILE B N 1
ATOM 5415 C CA . ILE B 1 310 ? 3.516 -25.562 -11 1 94.38 310 ILE B CA 1
ATOM 5416 C C . ILE B 1 310 ? 4.91 -25.094 -11.422 1 94.38 310 ILE B C 1
ATOM 5418 O O . ILE B 1 310 ? 5.914 -25.672 -10.984 1 94.38 310 ILE B O 1
ATOM 5422 N N . MET B 1 311 ? 4.984 -24.078 -12.242 1 93.44 311 MET B N 1
ATOM 5423 C CA . MET B 1 311 ? 6.27 -23.547 -12.688 1 93.44 311 MET B CA 1
ATOM 5424 C C . MET B 1 311 ? 7.074 -23.016 -11.5 1 93.44 311 MET B C 1
ATOM 5426 O O . MET B 1 311 ? 8.281 -23.234 -11.422 1 93.44 311 MET B O 1
ATOM 5430 N N . HIS B 1 312 ? 6.387 -22.375 -10.688 1 93 312 HIS B N 1
ATOM 5431 C CA . HIS B 1 312 ? 7.035 -21.797 -9.508 1 93 312 HIS B CA 1
ATOM 5432 C C . HIS B 1 312 ? 7.609 -22.891 -8.617 1 93 312 HIS B C 1
ATOM 5434 O O . HIS B 1 312 ? 8.758 -22.797 -8.172 1 93 312 HIS B O 1
ATOM 5440 N N . ASN B 1 313 ? 6.828 -23.875 -8.312 1 92.25 313 ASN B N 1
ATOM 5441 C CA . ASN B 1 313 ? 7.285 -24.984 -7.48 1 92.25 313 ASN B CA 1
ATOM 5442 C C . ASN B 1 313 ? 8.508 -25.672 -8.078 1 92.25 313 ASN B C 1
ATOM 5444 O O . ASN B 1 313 ? 9.477 -25.953 -7.375 1 92.25 313 ASN B O 1
ATOM 5448 N N . LEU B 1 314 ? 8.43 -25.875 -9.344 1 91.25 314 LEU B N 1
ATOM 5449 C CA . LEU B 1 314 ? 9.555 -26.5 -10.023 1 91.25 314 LEU B CA 1
ATOM 5450 C C . LEU B 1 314 ? 10.82 -25.656 -9.891 1 91.25 314 LEU B C 1
ATOM 5452 O O . LEU B 1 314 ? 11.898 -26.188 -9.609 1 91.25 314 LEU B O 1
ATOM 5456 N N . THR B 1 315 ? 10.672 -24.391 -10.055 1 88.44 315 THR B N 1
ATOM 5457 C CA . THR B 1 315 ? 11.812 -23.484 -9.992 1 88.44 315 THR B CA 1
ATOM 5458 C C . THR B 1 315 ? 12.414 -23.469 -8.586 1 88.44 315 THR B C 1
ATOM 5460 O O . THR B 1 315 ? 13.641 -23.469 -8.43 1 88.44 315 THR B O 1
ATOM 5463 N N . ILE B 1 316 ? 11.609 -23.5 -7.602 1 85.31 316 ILE B N 1
ATOM 5464 C CA . ILE B 1 316 ? 12.086 -23.469 -6.223 1 85.31 316 ILE B CA 1
ATOM 5465 C C . ILE B 1 316 ? 12.805 -24.781 -5.898 1 85.31 316 ILE B C 1
ATOM 5467 O O . ILE B 1 316 ? 13.812 -24.797 -5.191 1 85.31 316 ILE B O 1
ATOM 5471 N N . ILE B 1 317 ? 12.312 -25.859 -6.375 1 86.06 317 ILE B N 1
ATOM 5472 C CA . ILE B 1 317 ? 12.875 -27.172 -6.098 1 86.06 317 ILE B CA 1
ATOM 5473 C C . ILE B 1 317 ? 14.227 -27.312 -6.793 1 86.06 317 ILE B C 1
ATOM 5475 O O . ILE B 1 317 ? 15.188 -27.812 -6.203 1 86.06 317 ILE B O 1
ATOM 5479 N N . VAL B 1 318 ? 14.305 -26.828 -8 1 84 318 VAL B N 1
ATOM 5480 C CA . VAL B 1 318 ? 15.547 -26.953 -8.766 1 84 318 VAL B CA 1
ATOM 5481 C C . VAL B 1 318 ? 16.609 -26.031 -8.18 1 84 318 VAL B C 1
ATOM 5483 O O . VAL B 1 318 ? 17.797 -26.312 -8.25 1 84 318 VAL B O 1
ATOM 5486 N N . LYS B 1 319 ? 16.156 -24.969 -7.68 1 76.5 319 LYS B N 1
ATOM 5487 C CA . LYS B 1 319 ? 17.047 -24.031 -7.023 1 76.5 319 LYS B CA 1
ATOM 5488 C C . LYS B 1 319 ? 17.812 -24.688 -5.875 1 76.5 319 LYS B C 1
ATOM 5490 O O . LYS B 1 319 ? 18.938 -24.312 -5.57 1 76.5 319 LYS B O 1
ATOM 5495 N N . ASP B 1 320 ? 17.188 -25.641 -5.293 1 68.75 320 ASP B N 1
ATOM 5496 C CA . ASP B 1 320 ? 17.828 -26.375 -4.199 1 68.75 320 ASP B CA 1
ATOM 5497 C C . ASP B 1 320 ? 18.625 -27.562 -4.723 1 68.75 320 ASP B C 1
ATOM 5499 O O . ASP B 1 320 ? 18.062 -28.438 -5.379 1 68.75 320 ASP B O 1
ATOM 5503 N N . LEU B 1 321 ? 19.797 -27.453 -5.227 1 60.78 321 LEU B N 1
ATOM 5504 C CA . LEU B 1 321 ? 20.781 -28.188 -6.02 1 60.78 321 LEU B CA 1
ATOM 5505 C C . LEU B 1 321 ? 20.703 -29.672 -5.746 1 60.78 321 LEU B C 1
ATOM 5507 O O . LEU B 1 321 ? 21.375 -30.469 -6.406 1 60.78 321 LEU B O 1
ATOM 5511 N N . ALA B 1 322 ? 19.766 -30.094 -4.961 1 56.53 322 ALA B N 1
ATOM 5512 C CA . ALA B 1 322 ? 20.109 -31.453 -4.574 1 56.53 322 ALA B CA 1
ATOM 5513 C C . ALA B 1 322 ? 19.312 -32.469 -5.391 1 56.53 322 ALA B C 1
ATOM 5515 O O . ALA B 1 322 ? 19.531 -33.688 -5.262 1 56.53 322 ALA B O 1
ATOM 5516 N N . SER B 1 323 ? 18.578 -32.094 -6.367 1 64 323 SER B N 1
ATOM 5517 C CA . SER B 1 323 ? 17.719 -33.156 -6.836 1 64 323 SER B CA 1
ATOM 5518 C C . SER B 1 323 ? 17.859 -33.375 -8.344 1 64 323 SER B C 1
ATOM 5520 O O . SER B 1 323 ? 17.406 -32.531 -9.125 1 64 323 SER B O 1
ATOM 5522 N N . ASP B 1 324 ? 18.484 -34.469 -8.844 1 70.56 324 ASP B N 1
ATOM 5523 C CA . ASP B 1 324 ? 18.641 -34.844 -10.25 1 70.56 324 ASP B CA 1
ATOM 5524 C C . ASP B 1 324 ? 17.266 -35.031 -10.914 1 70.56 324 ASP B C 1
ATOM 5526 O O . ASP B 1 324 ? 17.094 -34.656 -12.078 1 70.56 324 ASP B O 1
ATOM 5530 N N . PHE B 1 325 ? 16.375 -35.562 -10.195 1 76.81 325 PHE B N 1
ATOM 5531 C CA . PHE B 1 325 ? 15.039 -35.812 -10.719 1 76.81 325 PHE B CA 1
ATOM 5532 C C . PHE B 1 325 ? 14.352 -34.469 -11.047 1 76.81 325 PHE B C 1
ATOM 5534 O O . PHE B 1 325 ? 13.695 -34.375 -12.086 1 76.81 325 PHE B O 1
ATOM 5541 N N . ALA B 1 326 ? 14.539 -33.562 -10.258 1 82.94 326 ALA B N 1
ATOM 5542 C CA . ALA B 1 326 ? 13.93 -32.25 -10.469 1 82.94 326 ALA B CA 1
ATOM 5543 C C . ALA B 1 326 ? 14.516 -31.578 -11.703 1 82.94 326 ALA B C 1
ATOM 5545 O O . ALA B 1 326 ? 13.797 -30.922 -12.453 1 82.94 326 ALA B O 1
ATOM 5546 N N . VAL B 1 327 ? 15.734 -31.859 -11.945 1 85.19 327 VAL B N 1
ATOM 5547 C CA . VAL B 1 327 ? 16.406 -31.25 -13.086 1 85.19 327 VAL B CA 1
ATOM 5548 C C . VAL B 1 327 ? 15.898 -31.875 -14.383 1 85.19 327 VAL B C 1
ATOM 5550 O O . VAL B 1 327 ? 15.695 -31.172 -15.383 1 85.19 327 VAL B O 1
ATOM 5553 N N . GLN B 1 328 ? 15.75 -33.188 -14.32 1 86.25 328 GLN B N 1
ATOM 5554 C CA . GLN B 1 328 ? 15.211 -33.812 -15.508 1 86.25 328 GLN B CA 1
ATOM 5555 C C . GLN B 1 328 ? 13.797 -33.344 -15.812 1 86.25 328 GLN B C 1
ATOM 5557 O O . GLN B 1 328 ? 13.461 -33.062 -16.969 1 86.25 328 GLN B O 1
ATOM 5562 N N . ASN B 1 329 ? 12.938 -33.25 -14.867 1 88.31 329 ASN B N 1
ATOM 5563 C CA . ASN B 1 329 ? 11.602 -32.688 -15.055 1 88.31 329 ASN B CA 1
ATOM 5564 C C . ASN B 1 329 ? 11.664 -31.281 -15.625 1 88.31 329 ASN B C 1
ATOM 5566 O O . ASN B 1 329 ? 10.844 -30.922 -16.469 1 88.31 329 ASN B O 1
ATOM 5570 N N . ALA B 1 330 ? 12.578 -30.562 -15.117 1 90.12 330 ALA B N 1
ATOM 5571 C CA . ALA B 1 330 ? 12.742 -29.188 -15.578 1 90.12 330 ALA B CA 1
ATOM 5572 C C . ALA B 1 330 ? 13.07 -29.141 -17.062 1 90.12 330 ALA B C 1
ATOM 5574 O O . ALA B 1 330 ? 12.516 -28.312 -17.797 1 90.12 330 ALA B O 1
ATOM 5575 N N . LYS B 1 331 ? 13.875 -30.016 -17.516 1 90.69 331 LYS B N 1
ATOM 5576 C CA . LYS B 1 331 ? 14.258 -30.078 -18.922 1 90.69 331 LYS B CA 1
ATOM 5577 C C . LYS B 1 331 ? 13.055 -30.422 -19.812 1 90.69 331 LYS B C 1
ATOM 5579 O O . LYS B 1 331 ? 12.836 -29.781 -20.844 1 90.69 331 LYS B O 1
ATOM 5584 N N . ASP B 1 332 ? 12.312 -31.391 -19.375 1 92.31 332 ASP B N 1
ATOM 5585 C CA . ASP B 1 332 ? 11.148 -31.828 -20.141 1 92.31 332 ASP B CA 1
ATOM 5586 C C . ASP B 1 332 ? 10.055 -30.766 -20.125 1 92.31 332 ASP B C 1
ATOM 5588 O O . ASP B 1 332 ? 9.266 -3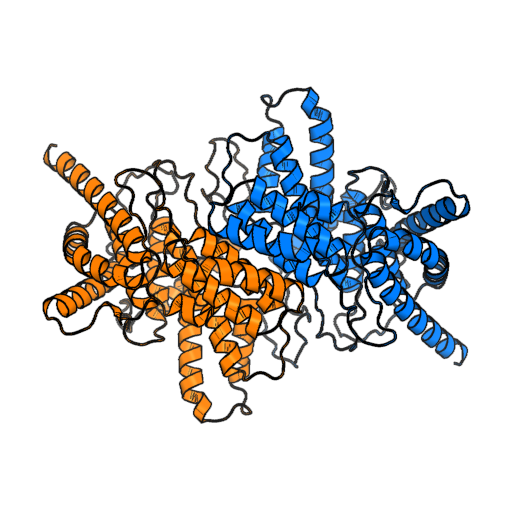0.672 -21.062 1 92.31 332 ASP B O 1
ATOM 5592 N N . PHE B 1 333 ? 10.031 -29.984 -19.078 1 94.94 333 PHE B N 1
ATOM 5593 C CA . PHE B 1 333 ? 8.969 -29.016 -18.891 1 94.94 333 PHE B CA 1
ATOM 5594 C C . PHE B 1 333 ? 9.234 -27.75 -19.703 1 94.94 333 PHE B C 1
ATOM 5596 O O . PHE B 1 333 ? 8.344 -26.906 -19.875 1 94.94 333 PHE B O 1
ATOM 5603 N N . GLU B 1 334 ? 10.383 -27.562 -20.219 1 93.94 334 GLU B N 1
ATOM 5604 C CA . GLU B 1 334 ? 10.773 -26.375 -20.953 1 93.94 334 GLU B CA 1
ATOM 5605 C C . GLU B 1 334 ? 9.844 -26.141 -22.156 1 93.94 334 GLU B C 1
ATOM 5607 O O . GLU B 1 334 ? 9.406 -25.016 -22.391 1 93.94 334 GLU B O 1
ATOM 5612 N N . LEU B 1 335 ? 9.555 -27.219 -22.828 1 93.56 335 LEU B N 1
ATOM 5613 C CA . LEU B 1 335 ? 8.711 -27.094 -24.016 1 93.56 335 LEU B CA 1
ATOM 5614 C C . LEU B 1 335 ? 7.297 -26.672 -23.641 1 93.56 335 LEU B C 1
ATOM 5616 O O . LEU B 1 335 ? 6.652 -25.922 -24.359 1 93.56 335 LEU B O 1
ATOM 5620 N N . VAL B 1 336 ? 6.828 -27.234 -22.516 1 95.31 336 VAL B N 1
ATOM 5621 C CA . VAL B 1 336 ? 5.504 -26.875 -22.016 1 95.31 336 VAL B CA 1
ATOM 5622 C C . VAL B 1 336 ? 5.469 -25.375 -21.672 1 95.31 336 VAL B C 1
ATOM 5624 O O . VAL B 1 336 ? 4.508 -24.688 -22.016 1 95.31 336 VAL B O 1
ATOM 5627 N N . MET B 1 337 ? 6.496 -24.906 -21.078 1 94.62 337 MET B N 1
ATOM 5628 C CA . MET B 1 337 ? 6.57 -23.5 -20.672 1 94.62 337 MET B CA 1
ATOM 5629 C C . MET B 1 337 ? 6.633 -22.578 -21.891 1 94.62 337 MET B C 1
ATOM 5631 O O . MET B 1 337 ? 6.039 -21.5 -21.891 1 94.62 337 MET B O 1
ATOM 5635 N N . GLU B 1 338 ? 7.316 -22.984 -22.906 1 92.56 338 GLU B N 1
ATOM 5636 C CA . GLU B 1 338 ? 7.406 -22.203 -24.125 1 92.56 338 GLU B CA 1
ATOM 5637 C C . GLU B 1 338 ? 6.035 -22.047 -24.781 1 92.56 338 GLU B C 1
ATOM 5639 O O . GLU B 1 338 ? 5.684 -20.953 -25.25 1 92.56 338 GLU B O 1
ATOM 5644 N N . GLU B 1 339 ? 5.363 -23.156 -24.812 1 92.69 339 GLU B N 1
ATOM 5645 C CA . GLU B 1 339 ? 4.023 -23.094 -25.391 1 92.69 339 GLU B CA 1
ATOM 5646 C C . GLU B 1 339 ? 3.098 -22.219 -24.547 1 92.69 339 GLU B C 1
ATOM 5648 O O . GLU B 1 339 ? 2.318 -21.438 -25.094 1 92.69 339 GLU B O 1
ATOM 5653 N N . PHE B 1 340 ? 3.162 -22.406 -23.25 1 93.06 340 PHE B N 1
ATOM 5654 C CA . PHE B 1 340 ? 2.316 -21.609 -22.359 1 93.06 340 PHE B CA 1
ATOM 5655 C C . PHE B 1 340 ? 2.682 -20.125 -22.438 1 93.06 340 PHE B C 1
ATOM 5657 O O . PHE B 1 340 ? 1.82 -19.266 -22.297 1 93.06 340 PHE B O 1
ATOM 5664 N N . ALA B 1 341 ? 3.951 -19.766 -22.734 1 91.12 341 ALA B N 1
ATOM 5665 C CA . ALA B 1 341 ? 4.465 -18.406 -22.797 1 91.12 341 ALA B CA 1
ATOM 5666 C C . ALA B 1 341 ? 3.84 -17.641 -23.969 1 91.12 341 ALA B C 1
ATOM 5668 O O . ALA B 1 341 ? 3.852 -16.406 -23.984 1 91.12 341 ALA B O 1
ATOM 5669 N N . ALA B 1 342 ? 3.324 -18.375 -24.891 1 86.19 342 ALA B N 1
ATOM 5670 C CA . ALA B 1 342 ? 2.666 -17.734 -26.016 1 86.19 342 ALA B CA 1
ATOM 5671 C C . ALA B 1 342 ? 1.406 -16.984 -25.578 1 86.19 342 ALA B C 1
ATOM 5673 O O . ALA B 1 342 ? 1.035 -15.969 -26.172 1 86.19 342 ALA B O 1
ATOM 5674 N N . ARG B 1 343 ? 0.828 -17.531 -24.516 1 88.38 343 ARG B N 1
ATOM 5675 C CA . ARG B 1 343 ? -0.358 -16.875 -23.969 1 88.38 343 ARG B CA 1
ATOM 5676 C C . ARG B 1 343 ? 0.002 -16 -22.766 1 88.38 343 ARG B C 1
ATOM 5678 O O . ARG B 1 343 ? -0.527 -14.898 -22.625 1 88.38 343 ARG B O 1
ATOM 5685 N N . TRP B 1 344 ? 0.848 -16.531 -21.953 1 90.38 344 TRP B N 1
ATOM 5686 C CA . TRP B 1 344 ? 1.268 -15.828 -20.734 1 90.38 344 TRP B CA 1
ATOM 5687 C C . TRP B 1 344 ? 2.787 -15.703 -20.688 1 90.38 344 TRP B C 1
ATOM 5689 O O . TRP B 1 344 ? 3.473 -16.594 -20.188 1 90.38 344 TRP B O 1
ATOM 5699 N N . PRO B 1 345 ? 3.322 -14.57 -21.047 1 89.5 345 PRO B N 1
ATOM 5700 C CA . PRO B 1 345 ? 4.762 -14.367 -21.219 1 89.5 345 PRO B CA 1
ATOM 5701 C C . PRO B 1 345 ? 5.535 -14.5 -19.906 1 89.5 345 PRO B C 1
ATOM 5703 O O . PRO B 1 345 ? 6.758 -14.68 -19.922 1 89.5 345 PRO B O 1
ATOM 5706 N N . PHE B 1 346 ? 4.879 -14.414 -18.766 1 89.56 346 PHE B N 1
ATOM 5707 C CA . PHE B 1 346 ? 5.629 -14.578 -17.531 1 89.56 346 PHE B CA 1
ATOM 5708 C C . PHE B 1 346 ? 6.309 -15.938 -17.484 1 89.56 346 PHE B C 1
ATOM 5710 O O . PHE B 1 346 ? 7.293 -16.125 -16.766 1 89.56 346 PHE B O 1
ATOM 5717 N N . ALA B 1 347 ? 5.793 -16.906 -18.219 1 91.19 347 ALA B N 1
ATOM 5718 C CA . ALA B 1 347 ? 6.395 -18.25 -18.281 1 91.19 347 ALA B CA 1
ATOM 5719 C C . ALA B 1 347 ? 7.805 -18.188 -18.859 1 91.19 347 ALA B C 1
ATOM 5721 O O . ALA B 1 347 ? 8.656 -19 -18.516 1 91.19 347 ALA B O 1
ATOM 5722 N N . GLN B 1 348 ? 8.023 -17.203 -19.688 1 88.31 348 GLN B N 1
ATOM 5723 C CA . GLN B 1 348 ? 9.367 -17.031 -20.234 1 88.31 348 GLN B CA 1
ATOM 5724 C C . GLN B 1 348 ? 10.344 -16.578 -19.156 1 88.31 348 GLN B C 1
ATOM 5726 O O . GLN B 1 348 ? 11.516 -16.969 -19.172 1 88.31 348 GLN B O 1
ATOM 5731 N N . VAL B 1 349 ? 9.867 -15.781 -18.297 1 85.12 349 VAL B N 1
ATOM 5732 C CA . VAL B 1 349 ? 10.703 -15.328 -17.188 1 85.12 349 VAL B CA 1
ATOM 5733 C C . VAL B 1 349 ? 11.086 -16.531 -16.312 1 85.12 349 VAL B C 1
ATOM 5735 O O . VAL B 1 349 ? 12.258 -16.688 -15.945 1 85.12 349 VAL B O 1
ATOM 5738 N N . TYR B 1 350 ? 10.172 -17.391 -16.062 1 88.75 350 TYR B N 1
ATOM 5739 C CA . TYR B 1 350 ? 10.445 -18.578 -15.258 1 88.75 350 TYR B CA 1
ATOM 5740 C C . TYR B 1 350 ? 11.352 -19.547 -16.016 1 88.75 350 TYR B C 1
ATOM 5742 O O . TYR B 1 350 ? 12.195 -20.219 -15.406 1 88.75 350 TYR B O 1
ATOM 5750 N N . LEU B 1 351 ? 11.133 -19.547 -17.266 1 89.44 351 LEU B N 1
ATOM 5751 C CA . LEU B 1 351 ? 11.992 -20.391 -18.078 1 89.44 351 LEU B CA 1
ATOM 5752 C C . LEU B 1 351 ? 13.445 -19.938 -18 1 89.44 351 LEU B C 1
ATOM 5754 O O . LEU B 1 351 ? 14.359 -20.75 -17.906 1 89.44 351 LEU B O 1
ATOM 5758 N N . GLN B 1 352 ? 13.609 -18.719 -18.031 1 84.25 352 GLN B N 1
ATOM 5759 C CA . GLN B 1 352 ? 14.961 -18.172 -17.922 1 84.25 352 GLN B CA 1
ATOM 5760 C C . GLN B 1 352 ? 15.578 -18.5 -16.562 1 84.25 352 GLN B C 1
ATOM 5762 O O . GLN B 1 352 ? 16.75 -18.875 -16.469 1 84.25 352 GLN B O 1
ATOM 5767 N N . HIS B 1 353 ? 14.797 -18.375 -15.555 1 81.88 353 HIS B N 1
ATOM 5768 C CA . HIS B 1 353 ? 15.281 -18.734 -14.227 1 81.88 353 HIS B CA 1
ATOM 5769 C C . HIS B 1 353 ? 15.633 -20.219 -14.148 1 81.88 353 HIS B C 1
ATOM 5771 O O . HIS B 1 353 ? 16.688 -20.578 -13.617 1 81.88 353 HIS B O 1
ATOM 5777 N N . LEU B 1 354 ? 14.75 -20.953 -14.648 1 85.31 354 LEU B N 1
ATOM 5778 C CA . LEU B 1 354 ? 14.938 -22.391 -14.609 1 85.31 354 LEU B CA 1
ATOM 5779 C C . LEU B 1 354 ? 16.188 -22.797 -15.375 1 85.31 354 LEU B C 1
ATOM 5781 O O . LEU B 1 354 ? 16.969 -23.641 -14.898 1 85.31 354 LEU B O 1
ATOM 5785 N N . THR B 1 355 ? 16.391 -22.188 -16.484 1 83.88 355 THR B N 1
ATOM 5786 C CA . THR B 1 355 ? 17.562 -22.5 -17.297 1 83.88 355 THR B CA 1
ATOM 5787 C C . THR B 1 355 ? 18.844 -22.125 -16.562 1 83.88 355 THR B C 1
ATOM 5789 O O . THR B 1 355 ? 19.828 -22.859 -16.609 1 83.88 355 THR B O 1
ATOM 5792 N N . ARG B 1 356 ? 18.812 -21.078 -15.898 1 80.81 356 ARG B N 1
ATOM 5793 C CA . ARG B 1 356 ? 19.984 -20.641 -15.148 1 80.81 356 ARG B CA 1
ATOM 5794 C C . ARG B 1 356 ? 20.281 -21.609 -14.008 1 80.81 356 ARG B C 1
ATOM 5796 O O . ARG B 1 356 ? 21.453 -21.938 -13.758 1 80.81 356 ARG B O 1
ATOM 5803 N N . PHE B 1 357 ? 19.266 -22.031 -13.375 1 79.94 357 PHE B N 1
ATOM 5804 C CA . PHE B 1 357 ? 19.469 -22.953 -12.266 1 79.94 357 PHE B CA 1
ATOM 5805 C C . PHE B 1 357 ? 19.969 -24.312 -12.773 1 79.94 357 PHE B C 1
ATOM 5807 O O . PHE B 1 357 ? 20.797 -24.953 -12.117 1 79.94 357 PHE B O 1
ATOM 5814 N N . MET B 1 358 ? 19.5 -24.641 -13.875 1 81.44 358 MET B N 1
ATOM 5815 C CA . MET B 1 358 ? 19.938 -25.922 -14.445 1 81.44 358 MET B CA 1
ATOM 5816 C C . MET B 1 358 ? 21.406 -25.875 -14.844 1 81.44 358 MET B C 1
ATOM 5818 O O . MET B 1 358 ? 22.125 -26.844 -14.648 1 81.44 358 MET B O 1
ATOM 5822 N N . ILE B 1 359 ? 21.797 -24.703 -15.289 1 78.31 359 ILE B N 1
ATOM 5823 C CA . ILE B 1 359 ? 23.203 -24.547 -15.656 1 78.31 359 ILE B CA 1
ATOM 5824 C C . ILE B 1 359 ? 24.062 -24.609 -14.406 1 78.31 359 ILE B C 1
ATOM 5826 O O . ILE B 1 359 ? 25.109 -25.281 -14.398 1 78.31 359 ILE B O 1
ATOM 5830 N N . ILE B 1 360 ? 23.625 -24 -13.359 1 75 360 ILE B N 1
ATOM 5831 C CA . ILE B 1 360 ? 24.375 -24 -12.109 1 75 360 ILE B CA 1
ATOM 5832 C C . ILE B 1 360 ? 24.406 -25.406 -11.531 1 75 360 ILE B C 1
ATOM 5834 O O . ILE B 1 360 ? 25.453 -25.859 -11.047 1 75 360 ILE B O 1
ATOM 5838 N N . ALA B 1 361 ? 23.344 -26.094 -11.609 1 72.31 361 ALA B N 1
ATOM 5839 C CA . ALA B 1 361 ? 23.25 -27.453 -11.086 1 72.31 361 ALA B CA 1
ATOM 5840 C C . ALA B 1 361 ? 24.156 -28.406 -11.867 1 72.31 361 ALA B C 1
ATOM 5842 O O . ALA B 1 361 ? 24.797 -29.281 -11.289 1 72.31 361 ALA B O 1
ATOM 5843 N N . GLU B 1 362 ? 24.266 -28.188 -13.094 1 74.75 362 GLU B N 1
ATOM 5844 C CA . GLU B 1 362 ? 25.109 -29.031 -13.93 1 74.75 362 GLU B CA 1
ATOM 5845 C C . GLU B 1 362 ? 26.594 -28.75 -13.656 1 74.75 362 GLU B C 1
ATOM 5847 O O . GLU B 1 362 ? 27.406 -29.688 -13.633 1 74.75 362 GLU B O 1
ATOM 5852 N N . ASP B 1 363 ? 26.859 -27.484 -13.391 1 71.81 363 ASP B N 1
ATOM 5853 C CA . ASP B 1 363 ? 28.234 -27.125 -13.078 1 71.81 363 ASP B CA 1
ATOM 5854 C C . ASP B 1 363 ? 28.656 -27.719 -11.742 1 71.81 363 ASP B C 1
ATOM 5856 O O . ASP B 1 363 ? 29.797 -28.172 -11.594 1 71.81 363 ASP B O 1
ATOM 5860 N N . LEU B 1 364 ? 27.766 -27.734 -10.859 1 64.12 364 LEU B N 1
ATOM 5861 C CA . LEU B 1 364 ? 28.078 -28.281 -9.547 1 64.12 364 LEU B CA 1
ATOM 5862 C C . LEU B 1 364 ? 28.234 -29.797 -9.617 1 64.12 364 LEU B C 1
ATOM 5864 O O . LEU B 1 364 ? 29.062 -30.375 -8.914 1 64.12 364 LEU B O 1
ATOM 5868 N N . HIS B 1 365 ? 27.438 -30.422 -10.359 1 62.91 365 HIS B N 1
ATOM 5869 C CA . HIS B 1 365 ? 27.531 -31.859 -10.539 1 62.91 365 HIS B CA 1
ATOM 5870 C C . HIS B 1 365 ? 28.844 -32.25 -11.227 1 62.91 365 HIS B C 1
ATOM 5872 O O . HIS B 1 365 ? 29.438 -33.281 -10.898 1 62.91 365 HIS B O 1
ATOM 5878 N N . GLU B 1 366 ? 29.234 -31.375 -12.094 1 60.53 366 GLU B N 1
ATOM 5879 C CA . GLU B 1 366 ? 30.5 -31.641 -12.758 1 60.53 366 GLU B CA 1
ATOM 5880 C C . GLU B 1 366 ? 31.672 -31.516 -11.781 1 60.53 366 GLU B C 1
ATOM 5882 O O . GLU B 1 366 ? 32.625 -32.312 -11.828 1 60.53 366 GLU B O 1
ATOM 5887 N N . VAL B 1 367 ? 31.5 -30.609 -10.898 1 52.41 367 VAL B N 1
ATOM 5888 C CA . VAL B 1 367 ? 32.562 -30.438 -9.906 1 52.41 367 VAL B CA 1
ATOM 5889 C C . VAL B 1 367 ? 32.562 -31.609 -8.922 1 52.41 367 VAL B C 1
ATOM 5891 O O . VAL B 1 367 ? 33.625 -32.062 -8.492 1 52.41 367 VAL B O 1
ATOM 5894 N N . ARG B 1 368 ? 31.531 -32.125 -8.594 1 52.28 368 ARG B N 1
ATOM 5895 C CA . ARG B 1 368 ? 31.438 -33.25 -7.676 1 52.28 368 ARG B CA 1
ATOM 5896 C C . ARG B 1 368 ? 31.984 -34.531 -8.32 1 52.28 368 ARG B C 1
ATOM 5898 O O . ARG B 1 368 ? 32.531 -35.406 -7.625 1 52.28 368 ARG B O 1
ATOM 5905 N N . HIS B 1 369 ? 31.734 -34.625 -9.57 1 50.16 369 HIS B N 1
ATOM 5906 C CA . HIS B 1 369 ? 32.25 -35.812 -10.227 1 50.16 369 HIS B CA 1
ATOM 5907 C C . HIS B 1 369 ? 33.781 -35.719 -10.422 1 50.16 369 HIS B C 1
ATOM 5909 O O . HIS B 1 369 ? 34.438 -36.719 -10.688 1 50.16 369 HIS B O 1
ATOM 5915 N N . TYR B 1 370 ? 34.281 -34.562 -10.367 1 46.97 370 TYR B N 1
ATOM 5916 C CA . TYR B 1 370 ? 35.75 -34.438 -10.484 1 46.97 370 TYR B CA 1
ATOM 5917 C C . TYR B 1 370 ? 36.406 -34.625 -9.125 1 46.97 370 TYR B C 1
ATOM 5919 O O . TYR B 1 370 ? 37.625 -34.812 -9.047 1 46.97 370 TYR B O 1
ATOM 5927 N N . HIS B 1 371 ? 35.812 -34.438 -8.078 1 39.22 371 HIS B N 1
ATOM 5928 C CA . HIS B 1 371 ? 36.5 -34.844 -6.863 1 39.22 371 HIS B CA 1
ATOM 5929 C C . HIS B 1 371 ? 36.062 -36.25 -6.438 1 39.22 371 HIS B C 1
ATOM 5931 O O . HIS B 1 371 ? 34.875 -36.562 -6.473 1 39.22 371 HIS B O 1
#

Foldseek 3Di:
DLVCLQQPFFADQPPPDDDDDTDGDGDPVLVVLVVVLVVVPVVDQQEDVSLLSLLSNLVSCVLQQVLVVSLVSLLVSVVSLLRYDDPPDDLLVNLVVLLVSLLSLLLSQLSLLLDPPVPLQLAPSVRDARSDACPRPSNVVSVVSLVCVPPPVNDDVCPVSNVLSVQSNLLSNLLRLLSHDPVQPPDNCNHPPPDDPPPPPPPPVPVVVVSVVVNVVSQQVQADPVRFGDQFDLQPPRHSSLSNLLSNLSSCLVVLQPPVSPPPDQSPPPPDRNVRSLVSLLVVLVVVLVCVVVVVDQLLPGDPSSVSSSLSSLSSVLLSLPDPSSLVSLVSCLVSLVSNCSRRVSSVVSNVSSVVSSVVSVVVVVVVVVD/DLVCLQQPFFADQPPPDDDDQTDGDGDPVLVVLVVVLVVVPVVDQQEDVSLLSLLSNLVSCVLQQVLVVSLVSLLVSVVSLLRYDDPPDDLLVNLVVLLSSLLSLLLSQLLLLLDPPVPLQLAQSVRDDRSDACPRPSNVVSVVSLVCVPPPVPDDVCPVSNVLSVLSNLLSNLLRLLSHDPVLPPDPSHHPPPDDDPPPPPPPVPVVVVSVVVNVVSQQVQADPVRFGDQFDLQPPRHSNLSNLLSNLSSCLVVLQPPVSPNPDLSPPPPDRNVRSLVSLLVVLVVVLVCVVVVVDQLLPGDPSSVSSSLSSLSSVLLSLPDPSSLVSLVSCLVSLVSNCSRRVSSVVSNVSSVVSSVVSVVVVVVVVVD

Solvent-accessible surface area (backbone atoms only — not comparable to full-atom values): 40736 Å² total; per-residue (Å²): 106,46,65,52,58,58,72,35,78,56,52,62,61,49,72,59,86,86,88,69,82,59,57,63,50,73,44,68,66,52,41,50,49,36,20,50,46,37,38,52,55,74,71,44,77,65,38,68,68,58,30,52,43,36,44,34,48,16,48,34,31,39,40,52,48,39,44,68,59,16,51,27,41,35,46,26,24,52,49,34,48,68,62,41,80,70,86,78,58,56,64,66,60,51,50,48,55,53,49,50,52,51,43,51,42,52,52,47,28,52,58,38,71,52,51,72,56,72,62,84,53,61,35,59,54,66,55,48,71,68,77,64,42,85,80,26,68,64,48,44,48,52,52,48,49,57,64,55,49,75,41,75,85,58,64,72,91,42,47,64,58,43,51,46,50,50,30,37,45,51,11,46,53,49,19,39,59,41,60,52,69,68,74,72,50,73,74,69,40,44,62,42,70,61,83,77,76,70,72,73,60,74,60,60,63,63,62,56,48,54,48,51,54,53,50,52,52,51,52,54,69,41,33,42,97,86,71,41,67,52,75,52,50,62,82,46,94,42,42,28,43,42,52,27,50,42,25,42,51,53,38,50,55,60,66,62,47,54,89,81,68,55,84,64,77,74,80,65,76,57,89,44,76,63,50,53,48,49,50,51,48,50,50,54,48,51,49,51,46,51,37,52,75,65,64,73,55,65,65,65,72,50,54,64,68,39,52,47,37,46,53,48,40,51,38,50,52,37,60,48,69,75,45,69,67,49,47,53,52,50,62,65,39,47,62,57,35,55,55,28,22,65,56,34,34,26,37,49,56,50,47,52,38,41,52,52,38,51,52,52,42,50,53,51,50,52,52,54,72,70,99,107,45,65,52,56,56,71,37,78,56,53,62,62,50,74,62,87,86,87,73,84,57,57,64,50,73,44,69,65,54,42,49,49,36,20,51,47,38,37,51,54,75,70,44,76,64,39,69,68,58,30,52,43,36,43,34,49,18,48,36,31,37,37,52,48,40,44,70,59,16,49,27,41,36,46,24,23,51,50,35,48,69,64,39,82,71,84,80,58,57,63,66,61,53,49,49,56,54,49,49,52,51,43,51,41,53,52,46,28,52,58,38,71,53,52,72,51,73,59,87,54,66,35,60,58,68,56,48,72,69,77,64,42,86,80,27,68,63,47,44,48,53,52,49,51,56,65,54,49,75,43,76,85,60,64,71,92,40,47,63,56,42,50,45,49,48,31,37,46,51,11,44,52,50,20,41,58,42,60,53,68,68,73,75,50,69,80,58,43,50,63,45,71,68,86,73,79,72,71,74,62,74,59,60,63,63,64,56,50,55,47,52,52,52,52,52,52,52,52,55,69,42,31,43,97,86,70,43,66,52,74,53,49,61,83,46,94,42,43,28,44,44,51,26,50,40,24,42,50,53,36,50,56,60,66,54,48,54,90,81,71,55,84,62,80,71,70,65,75,54,88,44,74,63,50,52,46,48,50,51,49,49,50,54,49,52,50,52,45,51,36,52,77,66,64,73,54,65,65,66,72,49,55,64,68,38,51,47,38,46,54,49,41,52,38,52,51,36,62,47,70,78,44,71,67,48,48,52,52,50,61,63,39,46,60,56,35,56,56,28,22,64,56,33,36,27,36,48,54,51,46,51,39,40,51,51,36,51,51,52,41,50,51,50,52,53,52,52,70,70,99

Secondary structure (DSSP, 8-state):
-HHHHHHSPPP-EE--SSSS--EE---HHHHHHHHHHHHHHHTS---HHHHHHHHHHHHHHHHTT-HHHHHHHHHHHHHHHTT---SSS-HHHHHHHHHHHHHHHHHHHHHGGGS--SSS-TTB---PPPSS-TTSHHHHHHHHHHHHHTSTTS-TTHHHHHHHHHHHHHHHHHHHHHH---TTSTT-TTB---S---------HHHHHHHHHHHHHHHHHTB-TTSSBPPP-TTSTT-HHHHHHHHHHHHHHHHTS-TTS---S-GGG--SHHHHHHHHHHHHHHHHHHHHHTT-S-GGGS-HHHHHHHHHHHHHHHHSTT-HHHHHHHHHHHHHHHHHHTT-THHHHHHHHHHHHHHHHHHHHHHHHH-/-HHHHHHSPPP-EE--SSSS--EE---HHHHHHHHHHHHHHHTS---HHHHHHHHHHHHHHHHTT-HHHHHHHHHHHHHHHTT---SSS-HHHHHHHHHHHHHHHHHHHHHGGGS--SSS-TT---PPPPSS-TTSHHHHHHHHHHHHHTSTTS-TTHHHHHHHHHHHHHHHHHHHHHH---TTSS--TTS---S---------HHHHHHHHHHHHHHHHHTB-TTSSBPPP-TTSTT-HHHHHHHHHHHHHHHHTS-TTS---S-GGG--SHHHHHHHHHHHHHHHHHHHHHTT-S-GGGS-HHHHHHHHHHHHHHHHSTT-HHHHHHHHHHHHHHHHHHTT-THHHHHHHHHHHHHHHHHHHHHHHHH-

Nearest PDB structures (foldseek):
  7vvl-assembly1_R  TM=2.220E-01  e=7.511E+00  Homo sapiens
  9jr2-assembly1_R  TM=1.568E-01  e=5.565E+00  Homo sapiens
  6uun-assembly1_R  TM=1.801E-01  e=8.915E+00  Homo sapiens
  9jr2-assembly1_R  TM=1.783E-01  e=8.139E+00  Homo sapiens
  7vvl-assembly1_R  TM=1.695E-01  e=7.797E+00  Homo sapiens

pLDDT: mean 75.41, std 20.99, range [24.47, 97.5]

Sequence (742 aa):
MAILLVTSPPAEVMGVSGMLDGVVLHTDLYKATEALFAVVSGHNKAHTHLVQTQGLIALYEFGTGSFEQAHITLTSAIAMANLVKDYTVDLEAKLTWKLCLITLDRMITMSTHSRLCKTLHHRDTNQLPLICNSNHPLTMEVEHMLINYNYPQYKRKLEEAIRRLLAMHEGVARAGRFLQRDEGKGENPLYDPVPDFELDIEWNEESGRKRTVGLDEDKRAMMDDNGNPKAPNYWSGHDPQVLSLSAMLVNEYYNGRPKDGQLTDPRWDRPGWRGKCEDVALEACAAVITMFKKKEVDIKQLSMVSMFCIMHNLTIIVKDLASDFAVQNAKDFELVMEEFAARWPFAQVYLQHLTRFMIIAEDLHEVRHYHMAILLVTSPPAEVMGVSGMLDGVVLHTDLYKATEALFAVVSGHNKAHTHLVQTQGLIALYEFGTGSFEQAHITLTSAIAMANLVKDYTVDLEAKLTWKLCLITLDRMITMSTHSRLCKTLHHRDTNQLPLICNSNHPLTMEVEHMLINYNYPQYKRKLEEAIRRLLAMHEGVARAGRFLQRDEGKGENPLYDPVPDFELDIEWNEESGRKRTVGLDEDKRAMMDDNGNPKAPNYWSGHDPQVLSLSAMLVNEYYNGRPKDGQLTDPRWDRPGWRGKCEDVALEACAAVITMFKKKEVDIKQLSMVSMFCIMHNLTIIVKDLASDFAVQNAKDFELVMEEFAARWPFAQVYLQHLTRFMIIAEDLHEVRHYH

Radius of gyration: 27.4 Å; Cα contacts (8 Å, |Δi|>4): 885; chains: 2; bounding box: 70×84×61 Å